Protein 5JIP (pdb70)

CATH classification: 3.20.20.80 (+1 more: 2.60.40.10)

Sequence (631 aa):
GFAQDKNPLSTFGPDLNEFSRDVNFLTLAKNSDFIYLRASGSGTGKLRIDNKFLEFAKECRRLGIPCGAYHFAKPSKDLDSAVIQADQFIDVLQQGFGDGDYGDLFPVLDVETPTDKSLTTTELVNWIDRFRDRFEEKTRRRLMLYTGLFFIGLYDDFKVPGKGYPLSDMPLWIAMYTRIPSNPRIPPNVGGWKRWTMWQFTDEGKLDGVGSPVDLNWGPNSIDSLMPPSAVTGLNAYISGNKIFVNWTANKEDDLNGYNVFVNDNYAGTLPRKATKIVIDKSRFYLPKGKPIKISIEAFDITGDFSKERTEYILDNQDKNPLSTFGPDLNEFSRDVNFLTLAKNSDFIYLRASGSGTGKLRIDNKFLEFAKECRRLGIPCGAYHFAKPSKDLDSAVIQADQFIDVLQQGFGDGDYGDLFPVLDVETPTDKSLTTTELVNWIDRFRDRFEEKTRRRLMLYTGLFFIGLYDDFKVPGKGYPLSDMPLWIAMYTRIPSNPRIPPNVGGWKRWTMWQFTDEGKLDGVGSPVDLNWGPNSIDSLMPPSAVTGLNAYISGNKIFVNWTANKEDDLNGYNVFVNDNYAGTLPRKATKIVIDKSRFYLPKGKPIKISIEAFDITGDFSKERTEYILDN

Structure (mmCIF, N/CA/C/O backbone):
data_5JIP
#
_entry.id   5JIP
#
_cell.length_a   50.599
_cell.length_b   85.852
_cell.length_c   87.205
_cell.angle_alpha   90.00
_cell.angle_beta   105.51
_cell.angle_gamma   90.00
#
_symmetry.space_group_name_H-M   'P 1 21 1'
#
loop_
_entity.id
_entity.type
_entity.pdbx_description
1 polymer 'Cortical-lytic enzyme'
2 non-polymer '2-(N-MORPHOLINO)-ETHANESULFONIC ACID'
3 non-polymer 'MAGNESIUM ION'
4 water water
#
loop_
_atom_site.group_PDB
_atom_site.id
_atom_site.type_symbol
_atom_site.label_atom_id
_atom_site.label_alt_id
_atom_site.label_comp_id
_atom_site.label_asym_id
_atom_site.label_entity_id
_atom_site.label_seq_id
_atom_site.pdbx_PDB_ins_code
_atom_site.Cartn_x
_atom_site.Cartn_y
_atom_site.Cartn_z
_atom_site.occupancy
_atom_site.B_iso_or_equiv
_atom_site.auth_seq_id
_atom_site.auth_comp_id
_atom_site.auth_asym_id
_atom_site.auth_atom_id
_atom_site.pdbx_PDB_model_num
ATOM 1 N N . GLY A 1 4 ? 29.049 47.067 16.432 1.00 28.64 4 GLY A N 1
ATOM 2 C CA . GLY A 1 4 ? 30.072 47.900 17.020 1.00 21.64 4 GLY A CA 1
ATOM 3 C C . GLY A 1 4 ? 31.281 48.050 16.132 1.00 18.02 4 GLY A C 1
ATOM 4 O O . GLY A 1 4 ? 31.534 47.236 15.244 1.00 12.58 4 GLY A O 1
ATOM 7 N N . PHE A 1 5 ? 32.035 49.121 16.341 1.00 17.82 5 PHE A N 1
ATOM 8 C CA . PHE A 1 5 ? 33.261 49.324 15.595 1.00 13.27 5 PHE A CA 1
ATOM 9 C C . PHE A 1 5 ? 34.388 49.638 16.590 1.00 17.88 5 PHE A C 1
ATOM 10 O O . PHE A 1 5 ? 34.178 49.739 17.805 1.00 20.92 5 PHE A O 1
ATOM 27 N N . ALA A 1 6 ? 35.610 49.651 16.072 1.00 18.56 6 ALA A N 1
ATOM 28 C CA . ALA A 1 6 ? 36.799 49.837 16.884 1.00 15.23 6 ALA A CA 1
ATOM 29 C C . ALA A 1 6 ? 37.708 50.798 16.155 1.00 11.18 6 ALA A C 1
ATOM 30 O O . ALA A 1 6 ? 37.483 51.134 14.992 1.00 13.22 6 ALA A O 1
ATOM 37 N N . GLN A 1 7 ? 38.771 51.203 16.836 1.00 11.46 7 GLN A N 1
ATOM 38 C CA . GLN A 1 7 ? 39.666 52.245 16.365 1.00 11.22 7 GLN A CA 1
ATOM 39 C C . GLN A 1 7 ? 41.099 51.764 16.540 1.00 13.89 7 GLN A C 1
ATOM 40 O O . GLN A 1 7 ? 41.589 51.645 17.665 1.00 8.71 7 GLN A O 1
ATOM 54 N N . ASP A 1 8 ? 41.763 51.500 15.429 1.00 11.43 8 ASP A N 1
ATOM 55 C CA . ASP A 1 8 ? 43.170 51.130 15.449 1.00 12.70 8 ASP A CA 1
ATOM 56 C C . ASP A 1 8 ? 44.040 52.386 15.483 1.00 10.34 8 ASP A C 1
ATOM 57 O O . ASP A 1 8 ? 43.571 53.507 15.233 1.00 9.12 8 ASP A O 1
ATOM 66 N N . LYS A 1 9 ? 45.329 52.195 15.804 1.00 8.40 9 LYS A N 1
ATOM 67 C CA . LYS A 1 9 ? 46.321 53.216 15.496 1.00 11.88 9 LYS A CA 1
ATOM 68 C C . LYS A 1 9 ? 46.590 53.197 13.995 1.00 12.82 9 LYS A C 1
ATOM 69 O O . LYS A 1 9 ? 46.055 52.367 13.267 1.00 12.75 9 LYS A O 1
ATOM 88 N N . ASN A 1 10 ? 47.393 54.149 13.524 1.00 12.84 10 ASN A N 1
ATOM 89 C CA . ASN A 1 10 ? 47.681 54.229 12.089 1.00 13.98 10 ASN A CA 1
ATOM 90 C C . ASN A 1 10 ? 49.100 54.756 11.875 1.00 14.17 10 ASN A C 1
ATOM 91 O O . ASN A 1 10 ? 49.795 55.065 12.849 1.00 12.68 10 ASN A O 1
ATOM 102 N N . PRO A 1 11 ? 49.575 54.869 10.633 1.00 11.69 11 PRO A N 1
ATOM 103 C CA . PRO A 1 11 ? 50.979 55.271 10.433 1.00 13.99 11 PRO A CA 1
ATOM 104 C C . PRO A 1 11 ? 51.321 56.630 10.989 1.00 15.95 11 PRO A C 1
ATOM 105 O O . PRO A 1 11 ? 52.495 56.893 11.286 1.00 19.62 11 PRO A O 1
ATOM 116 N N . LEU A 1 12 ? 50.352 57.521 11.108 1.00 11.70 12 LEU A N 1
ATOM 117 C CA . LEU A 1 12 ? 50.659 58.843 11.607 1.00 13.18 12 LEU A CA 1
ATOM 118 C C . LEU A 1 12 ? 50.601 58.918 13.122 1.00 10.73 12 LEU A C 1
ATOM 119 O O . LEU A 1 12 ? 50.919 59.974 13.675 1.00 8.88 12 LEU A O 1
ATOM 135 N N . SER A 1 13 ? 50.180 57.849 13.800 1.00 9.58 13 SER A N 1
ATOM 136 C CA . SER A 1 13 ? 49.969 57.942 15.237 1.00 6.82 13 SER A CA 1
ATOM 137 C C . SER A 1 13 ? 51.258 58.333 15.950 1.00 9.42 13 SER A C 1
ATOM 138 O O . SER A 1 13 ? 52.320 57.749 15.708 1.00 9.53 13 SER A O 1
ATOM 146 N N . THR A 1 14 ? 51.144 59.292 16.872 1.00 8.49 14 THR A N 1
ATOM 147 C CA . THR A 1 14 ? 52.262 59.619 17.743 1.00 9.96 14 THR A CA 1
ATOM 148 C C . THR A 1 14 ? 52.450 58.523 18.792 1.00 9.41 14 THR A C 1
ATOM 149 O O . THR A 1 14 ? 51.612 57.641 18.976 1.00 8.23 14 THR A O 1
ATOM 160 N N . PHE A 1 15 ? 53.567 58.611 19.501 1.00 8.43 15 PHE A N 1
ATOM 161 C CA . PHE A 1 15 ? 54.016 57.520 20.349 1.00 7.15 15 PHE A CA 1
ATOM 162 C C . PHE A 1 15 ? 54.838 58.062 21.505 1.00 8.27 15 PHE A C 1
ATOM 163 O O . PHE A 1 15 ? 55.662 58.959 21.323 1.00 9.00 15 PHE A O 1
ATOM 180 N N . GLY A 1 16 ? 54.652 57.480 22.682 1.00 7.40 16 GLY A N 1
ATOM 181 C CA . GLY A 1 16 ? 55.466 57.859 23.802 1.00 7.17 16 GLY A CA 1
ATOM 182 C C . GLY A 1 16 ? 55.143 57.071 25.046 1.00 7.60 16 GLY A C 1
ATOM 183 O O . GLY A 1 16 ? 54.062 56.459 25.173 1.00 4.60 16 GLY A O 1
ATOM 187 N N . PRO A 1 17 ? 56.062 57.108 26.009 1.00 5.86 17 PRO A N 1
ATOM 188 C CA . PRO A 1 17 ? 55.871 56.375 27.256 1.00 6.52 17 PRO A CA 1
ATOM 189 C C . PRO A 1 17 ? 55.143 57.203 28.301 1.00 7.15 17 PRO A C 1
ATOM 190 O O . PRO A 1 17 ? 55.057 58.429 28.216 1.00 6.39 17 PRO A O 1
ATOM 201 N N . ASP A 1 18 ? 54.636 56.509 29.318 1.00 5.56 18 ASP A N 1
ATOM 202 C CA . ASP A 1 18 ? 54.358 57.192 30.573 1.00 4.69 18 ASP A CA 1
ATOM 203 C C . ASP A 1 18 ? 55.229 56.584 31.663 1.00 6.60 18 ASP A C 1
ATOM 204 O O . ASP A 1 18 ? 55.561 55.388 31.633 1.00 6.86 18 ASP A O 1
ATOM 213 N N . LEU A 1 19 ? 55.629 57.450 32.596 1.00 7.41 19 LEU A N 1
ATOM 214 C CA . LEU A 1 19 ? 56.689 57.177 33.567 1.00 9.09 19 LEU A CA 1
ATOM 215 C C . LEU A 1 19 ? 56.277 57.682 34.944 1.00 8.70 19 LEU A C 1
ATOM 216 O O . LEU A 1 19 ? 55.409 58.549 35.078 1.00 6.00 19 LEU A O 1
ATOM 232 N N . ASN A 1 20 ? 56.914 57.140 35.979 1.00 7.98 20 ASN A N 1
ATOM 233 C CA . ASN A 1 20 ? 56.752 57.679 37.320 1.00 6.70 20 ASN A CA 1
ATOM 234 C C . ASN A 1 20 ? 58.027 57.391 38.107 1.00 7.67 20 ASN A C 1
ATOM 235 O O . ASN A 1 20 ? 59.040 56.981 37.541 1.00 7.06 20 ASN A O 1
ATOM 246 N N . GLU A 1 21 ? 57.984 57.638 39.417 1.00 8.20 21 GLU A N 1
ATOM 247 C CA . GLU A 1 21 ? 59.206 57.517 40.211 1.00 11.75 21 GLU A CA 1
ATOM 248 C C . GLU A 1 21 ? 59.782 56.105 40.232 1.00 11.68 21 GLU A C 1
ATOM 249 O O . GLU A 1 21 ? 60.947 55.928 40.629 1.00 9.36 21 GLU A O 1
ATOM 261 N N . PHE A 1 22 ? 59.017 55.105 39.811 1.00 10.02 22 PHE A N 1
ATOM 262 C CA . PHE A 1 22 ? 59.500 53.725 39.804 1.00 13.32 22 PHE A CA 1
ATOM 263 C C . PHE A 1 22 ? 60.084 53.330 38.463 1.00 10.63 22 PHE A C 1
ATOM 264 O O . PHE A 1 22 ? 60.590 52.216 38.315 1.00 11.54 22 PHE A O 1
ATOM 281 N N . SER A 1 23 ? 60.047 54.224 37.487 1.00 10.43 23 SER A N 1
ATOM 282 C CA . SER A 1 23 ? 60.690 53.957 36.217 1.00 9.69 23 SER A CA 1
ATOM 283 C C . SER A 1 23 ? 62.195 54.006 36.425 1.00 9.09 23 SER A C 1
ATOM 284 O O . SER A 1 23 ? 62.703 54.940 37.044 1.00 12.00 23 SER A O 1
ATOM 292 N N . ARG A 1 24 ? 62.901 52.997 35.958 1.00 8.07 24 ARG A N 1
ATOM 293 C CA . ARG A 1 24 ? 64.333 52.898 36.216 1.00 13.54 24 ARG A CA 1
ATOM 294 C C . ARG A 1 24 ? 65.169 53.358 35.030 1.00 14.88 24 ARG A C 1
ATOM 295 O O . ARG A 1 24 ? 64.880 53.013 33.885 1.00 9.13 24 ARG A O 1
ATOM 316 N N . ASP A 1 25 ? 66.256 54.083 35.316 1.00 14.53 25 ASP A N 1
ATOM 317 C CA . ASP A 1 25 ? 67.282 54.347 34.311 1.00 9.46 25 ASP A CA 1
ATOM 318 C C . ASP A 1 25 ? 66.700 55.119 33.124 1.00 10.96 25 ASP A C 1
ATOM 319 O O . ASP A 1 25 ? 66.787 54.691 31.981 1.00 12.78 25 ASP A O 1
ATOM 328 N N . VAL A 1 26 ? 66.090 56.265 33.418 1.00 11.23 26 VAL A N 1
ATOM 329 C CA . VAL A 1 26 ? 65.417 57.050 32.388 1.00 14.48 26 VAL A CA 1
ATOM 330 C C . VAL A 1 26 ? 66.398 58.068 31.798 1.00 10.83 26 VAL A C 1
ATOM 331 O O . VAL A 1 26 ? 66.834 58.996 32.486 1.00 11.79 26 VAL A O 1
ATOM 344 N N . ASN A 1 27 ? 66.726 57.913 30.518 1.00 10.31 27 ASN A N 1
ATOM 345 C CA . ASN A 1 27 ? 67.591 58.854 29.824 1.00 13.62 27 ASN A CA 1
ATOM 346 C C . ASN A 1 27 ? 66.740 59.696 28.879 1.00 8.72 27 ASN A C 1
ATOM 347 O O . ASN A 1 27 ? 66.380 59.256 27.786 1.00 10.73 27 ASN A O 1
ATOM 358 N N . PHE A 1 28 ? 66.459 60.924 29.293 1.00 9.58 28 PHE A N 1
ATOM 359 C CA . PHE A 1 28 ? 65.544 61.770 28.534 1.00 11.17 28 PHE A CA 1
ATOM 360 C C . PHE A 1 28 ? 66.166 62.236 27.241 1.00 10.41 28 PHE A C 1
ATOM 361 O O . PHE A 1 28 ? 65.450 62.484 26.269 1.00 9.95 28 PHE A O 1
ATOM 378 N N . LEU A 1 29 ? 67.491 62.335 27.185 1.00 10.48 29 LEU A N 1
ATOM 379 C CA . LEU A 1 29 ? 68.097 62.698 25.919 1.00 9.35 29 LEU A CA 1
ATOM 380 C C . LEU A 1 29 ? 67.828 61.619 24.875 1.00 13.92 29 LEU A C 1
ATOM 381 O O . LEU A 1 29 ? 67.621 61.914 23.694 1.00 13.90 29 LEU A O 1
ATOM 397 N N . THR A 1 30 ? 67.830 60.359 25.292 1.00 11.00 30 THR A N 1
ATOM 398 C CA . THR A 1 30 ? 67.507 59.284 24.367 1.00 9.22 30 THR A CA 1
ATOM 399 C C . THR A 1 30 ? 66.027 59.312 23.991 1.00 12.07 30 THR A C 1
ATOM 400 O O . THR A 1 30 ? 65.673 59.157 22.816 1.00 10.41 30 THR A O 1
ATOM 411 N N . LEU A 1 31 ? 65.153 59.524 24.972 1.00 11.02 31 LEU A N 1
ATOM 412 C CA . LEU A 1 31 ? 63.723 59.553 24.685 1.00 8.78 31 LEU A CA 1
ATOM 413 C C . LEU A 1 31 ? 63.347 60.714 23.765 1.00 11.27 31 LEU A C 1
ATOM 414 O O . LEU A 1 31 ? 62.370 60.623 23.022 1.00 12.54 31 LEU A O 1
ATOM 430 N N . ALA A 1 32 ? 64.088 61.817 23.823 1.00 9.64 32 ALA A N 1
ATOM 431 C CA . ALA A 1 32 ? 63.788 62.957 22.961 1.00 7.53 32 ALA A CA 1
ATOM 432 C C . ALA A 1 32 ? 63.855 62.574 21.498 1.00 13.75 32 ALA A C 1
ATOM 433 O O . ALA A 1 32 ? 63.208 63.212 20.654 1.00 16.51 32 ALA A O 1
ATOM 440 N N . LYS A 1 33 ? 64.636 61.545 21.173 1.00 12.91 33 LYS A N 1
ATOM 441 C CA . LYS A 1 33 ? 64.833 61.117 19.796 1.00 14.62 33 LYS A CA 1
ATOM 442 C C . LYS A 1 33 ? 63.795 60.113 19.335 1.00 14.62 33 LYS A C 1
ATOM 443 O O . LYS A 1 33 ? 63.581 59.979 18.119 1.00 16.13 33 LYS A O 1
ATOM 462 N N . ASN A 1 34 ? 63.140 59.413 20.258 1.00 9.43 34 ASN A N 1
ATOM 463 C CA . ASN A 1 34 ? 62.219 58.359 19.870 1.00 12.57 34 ASN A CA 1
ATOM 464 C C . ASN A 1 34 ? 60.794 58.537 20.376 1.00 10.17 34 ASN A C 1
ATOM 465 O O . ASN A 1 34 ? 59.931 57.742 19.995 1.00 11.35 34 ASN A O 1
ATOM 476 N N . SER A 1 35 ? 60.510 59.555 21.181 1.00 11.12 35 SER A N 1
ATOM 477 C CA . SER A 1 35 ? 59.188 59.756 21.755 1.00 8.76 35 SER A CA 1
ATOM 478 C C . SER A 1 35 ? 58.628 61.103 21.324 1.00 10.47 35 SER A C 1
ATOM 479 O O . SER A 1 35 ? 59.327 62.119 21.396 1.00 11.64 35 SER A O 1
ATOM 487 N N . ASP A 1 36 ? 57.364 61.112 20.889 1.00 7.16 36 ASP A N 1
ATOM 488 C CA . ASP A 1 36 ? 56.687 62.367 20.561 1.00 9.65 36 ASP A CA 1
ATOM 489 C C . ASP A 1 36 ? 56.219 63.106 21.799 1.00 10.56 36 ASP A C 1
ATOM 490 O O . ASP A 1 36 ? 56.025 64.328 21.758 1.00 8.45 36 ASP A O 1
ATOM 499 N N . PHE A 1 37 ? 56.025 62.389 22.896 1.00 7.55 37 PHE A N 1
ATOM 500 C CA . PHE A 1 37 ? 55.523 62.977 24.127 1.00 8.46 37 PHE A CA 1
ATOM 501 C C . PHE A 1 37 ? 55.935 62.051 25.253 1.00 4.19 37 PHE A C 1
ATOM 502 O O . PHE A 1 37 ? 56.246 60.877 25.025 1.00 5.97 37 PHE A O 1
ATOM 519 N N . ILE A 1 38 ? 55.940 62.591 26.472 1.00 6.30 38 ILE A N 1
ATOM 520 C CA . ILE A 1 38 ? 56.132 61.791 27.681 1.00 6.88 38 ILE A CA 1
ATOM 521 C C . ILE A 1 38 ? 55.106 62.221 28.722 1.00 4.92 38 ILE A C 1
ATOM 522 O O . ILE A 1 38 ? 55.002 63.410 29.059 1.00 5.75 38 ILE A O 1
ATOM 538 N N . TYR A 1 39 ? 54.399 61.244 29.294 1.00 5.80 39 TYR A N 1
ATOM 539 C CA . TYR A 1 39 ? 53.562 61.462 30.474 1.00 5.50 39 TYR A CA 1
ATOM 540 C C . TYR A 1 39 ? 54.277 61.025 31.750 1.00 5.24 39 TYR A C 1
ATOM 541 O O . TYR A 1 39 ? 54.982 60.017 31.761 1.00 6.78 39 TYR A O 1
ATOM 559 N N . LEU A 1 40 ? 54.110 61.826 32.811 1.00 7.02 40 LEU A N 1
ATOM 560 C CA . LEU A 1 40 ? 54.696 61.600 34.129 1.00 8.46 40 LEU A CA 1
ATOM 561 C C . LEU A 1 40 ? 53.595 61.551 35.179 1.00 8.86 40 LEU A C 1
ATOM 562 O O . LEU A 1 40 ? 52.603 62.274 35.088 1.00 6.74 40 LEU A O 1
ATOM 578 N N . ARG A 1 41 ? 53.778 60.723 36.196 1.00 8.58 41 ARG A N 1
ATOM 579 C CA . ARG A 1 41 ? 52.959 60.882 37.389 1.00 5.40 41 ARG A CA 1
ATOM 580 C C . ARG A 1 41 ? 53.365 62.152 38.115 1.00 7.02 41 ARG A C 1
ATOM 581 O O . ARG A 1 41 ? 54.537 62.346 38.464 1.00 6.80 41 ARG A O 1
ATOM 602 N N . ALA A 1 42 ? 52.390 63.004 38.362 1.00 6.38 42 ALA A N 1
ATOM 603 C CA . ALA A 1 42 ? 52.584 64.169 39.214 1.00 8.01 42 ALA A CA 1
ATOM 604 C C . ALA A 1 42 ? 52.323 63.824 40.661 1.00 8.48 42 ALA A C 1
ATOM 605 O O . ALA A 1 42 ? 53.109 64.197 41.537 1.00 6.86 42 ALA A O 1
ATOM 612 N N . SER A 1 43 ? 51.205 63.149 40.922 1.00 6.85 43 SER A N 1
ATOM 613 C CA . SER A 1 43 ? 50.706 62.975 42.281 1.00 9.98 43 SER A CA 1
ATOM 614 C C . SER A 1 43 ? 49.790 61.770 42.300 1.00 9.19 43 SER A C 1
ATOM 615 O O . SER A 1 43 ? 49.437 61.205 41.262 1.00 10.03 43 SER A O 1
ATOM 623 N N . GLY A 1 44 ? 49.390 61.397 43.502 1.00 8.36 44 GLY A N 1
ATOM 624 C CA . GLY A 1 44 ? 48.506 60.266 43.663 1.00 9.21 44 GLY A CA 1
ATOM 625 C C . GLY A 1 44 ? 48.036 60.153 45.090 1.00 10.22 44 GLY A C 1
ATOM 626 O O . GLY A 1 44 ? 48.712 60.589 46.021 1.00 11.05 44 GLY A O 1
ATOM 630 N N . SER A 1 45 ? 46.840 59.600 45.244 1.00 10.35 45 SER A N 1
ATOM 631 C CA . SER A 1 45 ? 46.208 59.388 46.533 1.00 11.83 45 SER A CA 1
ATOM 632 C C . SER A 1 45 ? 45.980 57.901 46.793 1.00 9.01 45 SER A C 1
ATOM 633 O O . SER A 1 45 ? 45.223 57.544 47.710 1.00 12.35 45 SER A O 1
ATOM 641 N N . GLY A 1 46 ? 46.624 57.041 46.004 1.00 9.57 46 GLY A N 1
ATOM 642 C CA . GLY A 1 46 ? 46.422 55.606 46.094 1.00 13.75 46 GLY A CA 1
ATOM 643 C C . GLY A 1 46 ? 46.817 55.006 47.429 1.00 15.59 46 GLY A C 1
ATOM 644 O O . GLY A 1 46 ? 46.300 53.949 47.811 1.00 13.39 46 GLY A O 1
ATOM 648 N N . THR A 1 47 ? 47.733 55.647 48.149 1.00 16.14 47 THR A N 1
ATOM 649 C CA . THR A 1 47 ? 48.132 55.146 49.462 1.00 17.29 47 THR A CA 1
ATOM 650 C C . THR A 1 47 ? 47.217 55.614 50.588 1.00 24.18 47 THR A C 1
ATOM 651 O O . THR A 1 47 ? 47.462 55.243 51.744 1.00 21.99 47 THR A O 1
ATOM 662 N N . GLY A 1 48 ? 46.180 56.417 50.292 1.00 15.32 48 GLY A N 1
ATOM 663 C CA . GLY A 1 48 ? 45.270 56.941 51.292 1.00 19.46 48 GLY A CA 1
ATOM 664 C C . GLY A 1 48 ? 45.456 58.408 51.610 1.00 22.57 48 GLY A C 1
ATOM 665 O O . GLY A 1 48 ? 44.583 59.000 52.251 1.00 31.22 48 GLY A O 1
ATOM 669 N N . LYS A 1 49 ? 46.561 59.008 51.179 1.00 22.23 49 LYS A N 1
ATOM 670 C CA . LYS A 1 49 ? 46.778 60.442 51.292 1.00 16.19 49 LYS A CA 1
ATOM 671 C C . LYS A 1 49 ? 47.501 60.913 50.034 1.00 15.25 49 LYS A C 1
ATOM 672 O O . LYS A 1 49 ? 48.138 60.121 49.336 1.00 15.36 49 LYS A O 1
ATOM 691 N N . LEU A 1 50 ? 47.409 62.216 49.775 1.00 16.66 50 LEU A N 1
ATOM 692 C CA . LEU A 1 50 ? 48.075 62.830 48.631 1.00 16.00 50 LEU A CA 1
ATOM 693 C C . LEU A 1 50 ? 49.594 62.762 48.788 1.00 16.11 50 LEU A C 1
ATOM 694 O O . LEU A 1 50 ? 50.149 63.240 49.784 1.00 16.52 50 LEU A O 1
ATOM 710 N N . ARG A 1 51 ? 50.267 62.176 47.807 1.00 12.24 51 ARG A N 1
ATOM 711 C CA . ARG A 1 51 ? 51.725 62.183 47.745 1.00 10.07 51 ARG A CA 1
ATOM 712 C C . ARG A 1 51 ? 52.180 62.718 46.396 1.00 13.91 51 ARG A C 1
ATOM 713 O O . ARG A 1 51 ? 51.762 62.209 45.353 1.00 11.52 51 ARG A O 1
ATOM 734 N N . ILE A 1 52 ? 53.110 63.669 46.416 1.00 10.89 52 ILE A N 1
ATOM 735 C CA . ILE A 1 52 ? 53.763 64.075 45.184 1.00 12.14 52 ILE A CA 1
ATOM 736 C C . ILE A 1 52 ? 54.676 62.951 44.743 1.00 11.42 52 ILE A C 1
ATOM 737 O O . ILE A 1 52 ? 55.346 62.310 45.566 1.00 11.10 52 ILE A O 1
ATOM 753 N N . ASP A 1 53 ? 54.669 62.657 43.451 1.00 7.97 53 ASP A N 1
ATOM 754 C CA . ASP A 1 53 ? 55.581 61.660 42.925 1.00 8.04 53 ASP A CA 1
ATOM 755 C C . ASP A 1 53 ? 57.016 62.145 43.136 1.00 9.26 53 ASP A C 1
ATOM 756 O O . ASP A 1 53 ? 57.327 63.319 42.922 1.00 8.51 53 ASP A O 1
ATOM 765 N N . ASN A 1 54 ? 57.888 61.249 43.602 1.00 8.58 54 ASN A N 1
ATOM 766 C CA . ASN A 1 54 ? 59.214 61.671 44.056 1.00 12.43 54 ASN A CA 1
ATOM 767 C C . ASN A 1 54 ? 60.193 61.993 42.932 1.00 15.14 54 ASN A C 1
ATOM 768 O O . ASN A 1 54 ? 61.286 62.504 43.225 1.00 10.17 54 ASN A O 1
ATOM 779 N N . LYS A 1 55 ? 59.850 61.696 41.669 1.00 10.19 55 LYS A N 1
ATOM 780 C CA . LYS A 1 55 ? 60.651 62.109 40.529 1.00 8.04 55 LYS A CA 1
ATOM 781 C C . LYS A 1 55 ? 59.959 63.155 39.660 1.00 7.29 55 LYS A C 1
ATOM 782 O O . LYS A 1 55 ? 60.594 63.690 38.744 1.00 10.93 55 LYS A O 1
ATOM 801 N N . PHE A 1 56 ? 58.701 63.504 39.952 1.00 7.00 56 PHE A N 1
ATOM 802 C CA . PHE A 1 56 ? 57.970 64.410 39.073 1.00 5.16 56 PHE A CA 1
ATOM 803 C C . PHE A 1 56 ? 58.722 65.720 38.836 1.00 7.46 56 PHE A C 1
ATOM 804 O O . PHE A 1 56 ? 58.930 66.130 37.690 1.00 7.74 56 PHE A O 1
ATOM 821 N N . LEU A 1 57 ? 59.109 66.416 39.899 1.00 8.81 57 LEU A N 1
ATOM 822 C CA . LEU A 1 57 ? 59.730 67.716 39.683 1.00 8.15 57 LEU A CA 1
ATOM 823 C C . LEU A 1 57 ? 60.977 67.580 38.816 1.00 7.70 57 LEU A C 1
ATOM 824 O O . LEU A 1 57 ? 61.162 68.324 37.846 1.00 7.87 57 LEU A O 1
ATOM 840 N N . GLU A 1 58 ? 61.789 66.578 39.093 1.00 9.54 58 GLU A N 1
ATOM 841 C CA . GLU A 1 58 ? 63.019 66.399 38.336 1.00 8.84 58 GLU A CA 1
ATOM 842 C C . GLU A 1 58 ? 62.735 66.016 36.896 1.00 10.30 58 GLU A C 1
ATOM 843 O O . GLU A 1 58 ? 63.355 66.549 35.964 1.00 6.88 58 GLU A O 1
ATOM 855 N N . PHE A 1 59 ? 61.795 65.084 36.705 1.00 11.15 59 PHE A N 1
ATOM 856 C CA . PHE A 1 59 ? 61.473 64.606 35.372 1.00 7.85 59 PHE A CA 1
ATOM 857 C C . PHE A 1 59 ? 60.856 65.720 34.531 1.00 6.05 59 PHE A C 1
ATOM 858 O O . PHE A 1 59 ? 61.155 65.841 33.339 1.00 6.75 59 PHE A O 1
ATOM 875 N N . ALA A 1 60 ? 59.932 66.486 35.115 1.00 11.62 60 ALA A N 1
ATOM 876 C CA . ALA A 1 60 ? 59.252 67.530 34.355 1.00 8.97 60 ALA A CA 1
ATOM 877 C C . ALA A 1 60 ? 60.216 68.642 33.977 1.00 9.66 60 ALA A C 1
ATOM 878 O O . ALA A 1 60 ? 60.136 69.201 32.877 1.00 9.72 60 ALA A O 1
ATOM 885 N N . LYS A 1 61 ? 61.128 68.985 34.885 1.00 7.14 61 LYS A N 1
ATOM 886 C CA . LYS A 1 61 ? 62.100 70.031 34.579 1.00 9.60 61 LYS A CA 1
ATOM 887 C C . LYS A 1 61 ? 62.989 69.632 33.409 1.00 9.70 61 LYS A C 1
ATOM 888 O O . LYS A 1 61 ? 63.260 70.451 32.514 1.00 12.74 61 LYS A O 1
ATOM 907 N N . GLU A 1 62 ? 63.424 68.369 33.372 1.00 9.30 62 GLU A N 1
ATOM 908 C CA . GLU A 1 62 ? 64.312 67.916 32.301 1.00 8.57 62 GLU A CA 1
ATOM 909 C C . GLU A 1 62 ? 63.568 67.762 30.976 1.00 9.10 62 GLU A C 1
ATOM 910 O O . GLU A 1 62 ? 64.110 68.085 29.913 1.00 8.91 62 GLU A O 1
ATOM 922 N N . CYS A 1 63 ? 62.321 67.286 31.000 1.00 6.86 63 CYS A N 1
ATOM 923 C CA . CYS A 1 63 ? 61.563 67.246 29.754 1.00 6.27 63 CYS A CA 1
ATOM 924 C C . CYS A 1 63 ? 61.410 68.646 29.171 1.00 4.69 63 CYS A C 1
ATOM 925 O O . CYS A 1 63 ? 61.554 68.850 27.956 1.00 6.05 63 CYS A O 1
ATOM 933 N N . ARG A 1 64 ? 61.103 69.622 30.016 1.00 7.18 64 ARG A N 1
ATOM 934 C CA . ARG A 1 64 ? 60.962 70.988 29.535 1.00 7.55 64 ARG A CA 1
ATOM 935 C C . ARG A 1 64 ? 62.291 71.506 29.015 1.00 10.24 64 ARG A C 1
ATOM 936 O O . ARG A 1 64 ? 62.342 72.195 27.981 1.00 9.51 64 ARG A O 1
ATOM 957 N N . ARG A 1 65 ? 63.375 71.189 29.723 1.00 8.85 65 ARG A N 1
ATOM 958 C CA . ARG A 1 65 ? 64.689 71.657 29.298 1.00 9.48 65 ARG A CA 1
ATOM 959 C C . ARG A 1 65 ? 65.020 71.106 27.912 1.00 11.11 65 ARG A C 1
ATOM 960 O O . ARG A 1 65 ? 65.649 71.789 27.093 1.00 10.77 65 ARG A O 1
ATOM 981 N N . LEU A 1 66 ? 64.603 69.875 27.635 1.00 10.08 66 LEU A N 1
ATOM 982 C CA . LEU A 1 66 ? 64.899 69.229 26.363 1.00 8.52 66 LEU A CA 1
ATOM 983 C C . LEU A 1 66 ? 63.842 69.480 25.295 1.00 8.76 66 LEU A C 1
ATOM 984 O O . LEU A 1 66 ? 64.006 69.015 24.158 1.00 9.19 66 LEU A O 1
ATOM 1000 N N . GLY A 1 67 ? 62.779 70.204 25.616 1.00 9.34 67 GLY A N 1
ATOM 1001 C CA . GLY A 1 67 ? 61.760 70.463 24.636 1.00 10.77 67 GLY A CA 1
ATOM 1002 C C . GLY A 1 67 ? 60.876 69.272 24.333 1.00 12.16 67 GLY A C 1
ATOM 1003 O O . GLY A 1 67 ? 60.244 69.248 23.280 1.00 11.60 67 GLY A O 1
ATOM 1007 N N . ILE A 1 68 ? 60.829 68.277 25.222 1.00 7.32 68 ILE A N 1
ATOM 1008 C CA . ILE A 1 68 ? 59.991 67.098 25.002 1.00 8.53 68 ILE A CA 1
ATOM 1009 C C . ILE A 1 68 ? 58.586 67.412 25.496 1.00 5.27 68 ILE A C 1
ATOM 1010 O O . ILE A 1 68 ? 58.407 67.711 26.687 1.00 7.94 68 ILE A O 1
ATOM 1026 N N . PRO A 1 69 ? 57.567 67.350 24.643 1.00 8.72 69 PRO A N 1
ATOM 1027 C CA . PRO A 1 69 ? 56.201 67.629 25.122 1.00 4.17 69 PRO A CA 1
ATOM 1028 C C . PRO A 1 69 ? 55.862 66.730 26.292 1.00 6.19 69 PRO A C 1
ATOM 1029 O O . PRO A 1 69 ? 55.977 65.504 26.206 1.00 6.31 69 PRO A O 1
ATOM 1040 N N . CYS A 1 70 ? 55.452 67.360 27.385 1.00 4.66 70 CYS A N 1
ATOM 1041 C CA . CYS A 1 70 ? 55.389 66.724 28.686 1.00 7.26 70 CYS A CA 1
ATOM 1042 C C . CYS A 1 70 ? 54.045 66.991 29.349 1.00 7.36 70 CYS A C 1
ATOM 1043 O O . CYS A 1 70 ? 53.557 68.123 29.356 1.00 6.93 70 CYS A O 1
ATOM 1051 N N . GLY A 1 71 ? 53.440 65.947 29.907 1.00 6.60 71 GLY A N 1
ATOM 1052 C CA . GLY A 1 71 ? 52.217 66.103 30.664 1.00 4.94 71 GLY A CA 1
ATOM 1053 C C . GLY A 1 71 ? 52.283 65.240 31.909 1.00 8.10 71 GLY A C 1
ATOM 1054 O O . GLY A 1 71 ? 53.217 64.455 32.074 1.00 5.96 71 GLY A O 1
ATOM 1058 N N . ALA A 1 72 ? 51.273 65.375 32.774 1.00 5.50 72 ALA A N 1
ATOM 1059 C CA . ALA A 1 72 ? 51.316 64.589 34.005 1.00 4.93 72 ALA A CA 1
ATOM 1060 C C . ALA A 1 72 ? 49.929 64.157 34.445 1.00 5.85 72 ALA A C 1
ATOM 1061 O O . ALA A 1 72 ? 48.911 64.778 34.107 1.00 6.60 72 ALA A O 1
ATOM 1068 N N . TYR A 1 73 ? 49.913 63.115 35.278 1.00 5.39 73 TYR A N 1
ATOM 1069 C CA . TYR A 1 73 ? 48.674 62.548 35.758 1.00 5.06 73 TYR A CA 1
ATOM 1070 C C . TYR A 1 73 ? 48.642 62.496 37.280 1.00 5.05 73 TYR A C 1
ATOM 1071 O O . TYR A 1 73 ? 49.680 62.544 37.964 1.00 5.79 73 TYR A O 1
ATOM 1089 N N . HIS A 1 74 ? 47.414 62.441 37.782 1.00 4.71 74 HIS A N 1
ATOM 1090 C CA . HIS A 1 74 ? 47.097 62.199 39.184 1.00 5.57 74 HIS A CA 1
ATOM 1091 C C . HIS A 1 74 ? 46.422 60.839 39.338 1.00 7.70 74 HIS A C 1
ATOM 1092 O O . HIS A 1 74 ? 45.417 60.562 38.670 1.00 8.22 74 HIS A O 1
ATOM 1106 N N . PHE A 1 75 ? 46.921 60.015 40.262 1.00 9.25 75 PHE A N 1
ATOM 1107 C CA . PHE A 1 75 ? 46.280 58.735 40.547 1.00 7.10 75 PHE A CA 1
ATOM 1108 C C . PHE A 1 75 ? 45.137 58.977 41.521 1.00 9.85 75 PHE A C 1
ATOM 1109 O O . PHE A 1 75 ? 45.350 59.361 42.680 1.00 7.37 75 PHE A O 1
ATOM 1126 N N . ALA A 1 76 ? 43.921 58.734 41.051 1.00 7.91 76 ALA A N 1
ATOM 1127 C CA . ALA A 1 76 ? 42.725 59.082 41.803 1.00 8.64 76 ALA A CA 1
ATOM 1128 C C . ALA A 1 76 ? 42.455 58.091 42.935 1.00 7.85 76 ALA A C 1
ATOM 1129 O O . ALA A 1 76 ? 42.744 56.895 42.828 1.00 9.45 76 ALA A O 1
ATOM 1136 N N . LYS A 1 77 ? 41.880 58.597 44.024 1.00 11.53 77 LYS A N 1
ATOM 1137 C CA . LYS A 1 77 ? 41.203 57.745 45.001 1.00 8.34 77 LYS A CA 1
ATOM 1138 C C . LYS A 1 77 ? 39.751 58.193 45.138 1.00 7.46 77 LYS A C 1
ATOM 1139 O O . LYS A 1 77 ? 39.425 59.067 45.957 1.00 9.04 77 LYS A O 1
ATOM 1158 N N . PRO A 1 78 ? 38.852 57.626 44.352 1.00 9.54 78 PRO A N 1
ATOM 1159 C CA . PRO A 1 78 ? 37.446 58.051 44.408 1.00 11.91 78 PRO A CA 1
ATOM 1160 C C . PRO A 1 78 ? 36.778 57.551 45.677 1.00 13.59 78 PRO A C 1
ATOM 1161 O O . PRO A 1 78 ? 37.246 56.612 46.322 1.00 10.96 78 PRO A O 1
ATOM 1172 N N . SER A 1 79 ? 35.681 58.214 46.043 1.00 15.14 79 SER A N 1
ATOM 1173 C CA . SER A 1 79 ? 34.899 57.826 47.208 1.00 18.20 79 SER A CA 1
ATOM 1174 C C . SER A 1 79 ? 33.471 58.316 47.014 1.00 16.69 79 SER A C 1
ATOM 1175 O O . SER A 1 79 ? 33.149 58.986 46.022 1.00 12.51 79 SER A O 1
ATOM 1183 N N . LYS A 1 80 ? 32.608 57.963 47.977 1.00 17.94 80 LYS A N 1
ATOM 1184 C CA . LYS A 1 80 ? 31.232 58.453 47.977 1.00 20.15 80 LYS A CA 1
ATOM 1185 C C . LYS A 1 80 ? 31.151 59.921 48.369 1.00 19.64 80 LYS A C 1
ATOM 1186 O O . LYS A 1 80 ? 30.117 60.560 48.140 1.00 21.50 80 LYS A O 1
ATOM 1205 N N . ASP A 1 81 ? 32.200 60.471 48.967 1.00 20.50 81 ASP A N 1
ATOM 1206 C CA . ASP A 1 81 ? 32.198 61.871 49.373 1.00 23.21 81 ASP A CA 1
ATOM 1207 C C . ASP A 1 81 ? 32.772 62.714 48.238 1.00 19.35 81 ASP A C 1
ATOM 1208 O O . ASP A 1 81 ? 33.953 62.599 47.901 1.00 18.97 81 ASP A O 1
ATOM 1217 N N . LEU A 1 82 ? 31.935 63.573 47.654 1.00 18.76 82 LEU A N 1
ATOM 1218 C CA . LEU A 1 82 ? 32.379 64.338 46.495 1.00 19.84 82 LEU A CA 1
ATOM 1219 C C . LEU A 1 82 ? 33.344 65.461 46.870 1.00 15.25 82 LEU A C 1
ATOM 1220 O O . LEU A 1 82 ? 34.080 65.936 46.001 1.00 17.23 82 LEU A O 1
ATOM 1236 N N . ASP A 1 83 ? 33.393 65.871 48.144 1.00 16.00 83 ASP A N 1
ATOM 1237 C CA . ASP A 1 83 ? 34.385 66.857 48.558 1.00 16.92 83 ASP A CA 1
ATOM 1238 C C . ASP A 1 83 ? 35.795 66.369 48.281 1.00 14.40 83 ASP A C 1
ATOM 1239 O O . ASP A 1 83 ? 36.694 67.188 48.092 1.00 15.24 83 ASP A O 1
ATOM 1248 N N . SER A 1 84 ? 36.024 65.052 48.313 1.00 15.22 84 SER A N 1
ATOM 1249 C CA . SER A 1 84 ? 37.375 64.548 48.065 1.00 16.02 84 SER A CA 1
ATOM 1250 C C . SER A 1 84 ? 37.780 64.709 46.605 1.00 9.79 84 SER A C 1
ATOM 1251 O O . SER A 1 84 ? 38.986 64.751 46.304 1.00 10.26 84 SER A O 1
ATOM 1259 N N . ALA A 1 85 ? 36.807 64.829 45.697 1.00 12.80 85 ALA A N 1
ATOM 1260 C CA . ALA A 1 85 ? 37.151 65.107 44.304 1.00 10.26 85 ALA A CA 1
ATOM 1261 C C . ALA A 1 85 ? 37.656 66.532 44.148 1.00 15.46 85 ALA A C 1
ATOM 1262 O O . ALA A 1 85 ? 38.614 66.782 43.398 1.00 10.94 85 ALA A O 1
ATOM 1269 N N . VAL A 1 86 ? 37.036 67.474 44.864 1.00 13.67 86 VAL A N 1
ATOM 1270 C CA . VAL A 1 86 ? 37.506 68.855 44.852 1.00 14.53 86 VAL A CA 1
ATOM 1271 C C . VAL A 1 86 ? 38.880 68.947 45.496 1.00 15.90 86 VAL A C 1
ATOM 1272 O O . VAL A 1 86 ? 39.771 69.634 44.993 1.00 13.88 86 VAL A O 1
ATOM 1285 N N . ILE A 1 87 ? 39.073 68.271 46.631 1.00 13.50 87 ILE A N 1
ATOM 1286 C CA . ILE A 1 87 ? 40.372 68.312 47.303 1.00 12.02 87 ILE A CA 1
ATOM 1287 C C . ILE A 1 87 ? 41.466 67.766 46.402 1.00 11.09 87 ILE A C 1
ATOM 1288 O O . ILE A 1 87 ? 42.552 68.352 46.293 1.00 11.16 87 ILE A O 1
ATOM 1304 N N . GLN A 1 88 ? 41.228 66.604 45.794 1.00 12.61 88 GLN A N 1
ATOM 1305 C CA . GLN A 1 88 ? 42.262 66.016 44.959 1.00 11.91 88 GLN A CA 1
ATOM 1306 C C . GLN A 1 88 ? 42.514 66.863 43.725 1.00 8.45 88 GLN A C 1
ATOM 1307 O O . GLN A 1 88 ? 43.670 67.037 43.325 1.00 8.03 88 GLN A O 1
ATOM 1321 N N . ALA A 1 89 ? 41.460 67.426 43.126 1.00 10.52 89 ALA A N 1
ATOM 1322 C CA . ALA A 1 89 ? 41.689 68.318 41.990 1.00 10.77 89 ALA A CA 1
ATOM 1323 C C . ALA A 1 89 ? 42.530 69.523 42.401 1.00 12.19 89 ALA A C 1
ATOM 1324 O O . ALA A 1 89 ? 43.467 69.915 41.689 1.00 10.03 89 ALA A O 1
ATOM 1331 N N . ASP A 1 90 ? 42.228 70.122 43.554 1.00 12.16 90 ASP A N 1
ATOM 1332 C CA . ASP A 1 90 ? 43.022 71.262 43.993 1.00 11.59 90 ASP A CA 1
ATOM 1333 C C . ASP A 1 90 ? 44.463 70.857 44.268 1.00 7.31 90 ASP A C 1
ATOM 1334 O O . ASP A 1 90 ? 45.385 71.629 44.001 1.00 9.71 90 ASP A O 1
ATOM 1343 N N . GLN A 1 91 ? 44.674 69.659 44.828 1.00 9.27 91 GLN A N 1
ATOM 1344 C CA . GLN A 1 91 ? 46.036 69.204 45.119 1.00 10.06 91 GLN A CA 1
ATOM 1345 C C . GLN A 1 91 ? 46.822 68.979 43.837 1.00 7.48 91 GLN A C 1
ATOM 1346 O O . GLN A 1 91 ? 48.001 69.343 43.744 1.00 8.89 91 GLN A O 1
ATOM 1360 N N . PHE A 1 92 ? 46.180 68.360 42.847 1.00 10.09 92 PHE A N 1
ATOM 1361 C CA . PHE A 1 92 ? 46.799 68.128 41.548 1.00 8.91 92 PHE A CA 1
ATOM 1362 C C . PHE A 1 92 ? 47.194 69.447 40.883 1.00 10.13 92 PHE A C 1
ATOM 1363 O O . PHE A 1 92 ? 48.312 69.585 40.368 1.00 10.03 92 PHE A O 1
ATOM 1380 N N . ILE A 1 93 ? 46.298 70.427 40.914 1.00 7.22 93 ILE A N 1
ATOM 1381 C CA . ILE A 1 93 ? 46.561 71.755 40.359 1.00 9.03 93 ILE A CA 1
ATOM 1382 C C . ILE A 1 93 ? 47.806 72.356 40.992 1.00 9.74 93 ILE A C 1
ATOM 1383 O O . ILE A 1 93 ? 48.634 72.970 40.318 1.00 9.77 93 ILE A O 1
ATOM 1399 N N . ASP A 1 94 ? 47.923 72.227 42.308 1.00 13.48 94 ASP A N 1
ATOM 1400 C CA . ASP A 1 94 ? 49.084 72.727 43.037 1.00 13.97 94 ASP A CA 1
ATOM 1401 C C . ASP A 1 94 ? 50.351 72.004 42.598 1.00 11.58 94 ASP A C 1
ATOM 1402 O O . ASP A 1 94 ? 51.345 72.645 42.236 1.00 12.28 94 ASP A O 1
ATOM 1411 N N . VAL A 1 95 ? 50.320 70.664 42.562 1.00 9.74 95 VAL A N 1
ATOM 1412 C CA . VAL A 1 95 ? 51.528 69.911 42.199 1.00 8.05 95 VAL A CA 1
ATOM 1413 C C . VAL A 1 95 ? 51.952 70.219 40.769 1.00 10.38 95 VAL A C 1
ATOM 1414 O O . VAL A 1 95 ? 53.140 70.411 40.492 1.00 10.10 95 VAL A O 1
ATOM 1427 N N . LEU A 1 96 ? 50.996 70.252 39.838 1.00 9.85 96 LEU A N 1
ATOM 1428 C CA . LEU A 1 96 ? 51.332 70.547 38.444 1.00 10.16 96 LEU A CA 1
ATOM 1429 C C . LEU A 1 96 ? 52.147 71.822 38.335 1.00 10.31 96 LEU A C 1
ATOM 1430 O O . LEU A 1 96 ? 53.148 71.865 37.604 1.00 9.67 96 LEU A O 1
ATOM 1446 N N . GLN A 1 97 ? 51.718 72.882 39.036 1.00 10.24 97 GLN A N 1
ATOM 1447 C CA . GLN A 1 97 ? 52.439 74.146 38.971 1.00 10.05 97 GLN A CA 1
ATOM 1448 C C . GLN A 1 97 ? 53.819 74.029 39.596 1.00 13.02 97 GLN A C 1
ATOM 1449 O O . GLN A 1 97 ? 54.762 74.696 39.147 1.00 11.94 97 GLN A O 1
ATOM 1463 N N . GLN A 1 98 ? 53.964 73.207 40.636 1.00 11.37 98 GLN A N 1
ATOM 1464 C CA . GLN A 1 98 ? 55.296 72.994 41.187 1.00 12.91 98 GLN A CA 1
ATOM 1465 C C . GLN A 1 98 ? 56.225 72.410 40.132 1.00 15.50 98 GLN A C 1
ATOM 1466 O O . GLN A 1 98 ? 57.415 72.741 40.080 1.00 12.09 98 GLN A O 1
ATOM 1480 N N . GLY A 1 99 ? 55.701 71.534 39.281 1.00 10.62 99 GLY A N 1
ATOM 1481 C CA . GLY A 1 99 ? 56.499 70.884 38.282 1.00 9.98 99 GLY A CA 1
ATOM 1482 C C . GLY A 1 99 ? 56.706 71.715 37.039 1.00 12.49 99 GLY A C 1
ATOM 1483 O O . GLY A 1 99 ? 57.792 71.714 36.470 1.00 12.67 99 GLY A O 1
ATOM 1487 N N . PHE A 1 100 ? 55.677 72.424 36.603 1.00 8.44 100 PHE A N 1
ATOM 1488 C CA . PHE A 1 100 ? 55.735 73.099 35.319 1.00 8.52 100 PHE A CA 1
ATOM 1489 C C . PHE A 1 100 ? 55.821 74.616 35.410 1.00 12.76 100 PHE A C 1
ATOM 1490 O O . PHE A 1 100 ? 56.059 75.259 34.381 1.00 12.73 100 PHE A O 1
ATOM 1507 N N . GLY A 1 101 ? 55.607 75.207 36.586 1.00 12.92 101 GLY A N 1
ATOM 1508 C CA . GLY A 1 101 ? 55.646 76.649 36.729 1.00 14.03 101 GLY A CA 1
ATOM 1509 C C . GLY A 1 101 ? 54.326 77.226 37.177 1.00 14.05 101 GLY A C 1
ATOM 1510 O O . GLY A 1 101 ? 53.269 76.619 36.974 1.00 13.70 101 GLY A O 1
ATOM 1514 N N . ASP A 1 102 ? 54.367 78.404 37.794 1.00 17.20 102 ASP A N 1
ATOM 1515 C CA . ASP A 1 102 ? 53.136 79.041 38.237 1.00 16.26 102 ASP A CA 1
ATOM 1516 C C . ASP A 1 102 ? 52.210 79.219 37.047 1.00 10.57 102 ASP A C 1
ATOM 1517 O O . ASP A 1 102 ? 52.641 79.631 35.969 1.00 15.51 102 ASP A O 1
ATOM 1526 N N . GLY A 1 103 ? 50.943 78.872 37.233 1.00 13.66 103 GLY A N 1
ATOM 1527 C CA . GLY A 1 103 ? 49.975 79.027 36.176 1.00 11.94 103 GLY A CA 1
ATOM 1528 C C . GLY A 1 103 ? 50.199 78.147 34.964 1.00 15.82 103 GLY A C 1
ATOM 1529 O O . GLY A 1 103 ? 49.613 78.403 33.909 1.00 12.91 103 GLY A O 1
ATOM 1533 N N . ASP A 1 104 ? 51.002 77.093 35.090 1.00 11.57 104 ASP A N 1
ATOM 1534 C CA . ASP A 1 104 ? 51.368 76.224 33.970 1.00 7.76 104 ASP A CA 1
ATOM 1535 C C . ASP A 1 104 ? 51.031 74.796 34.362 1.00 9.97 104 ASP A C 1
ATOM 1536 O O . ASP A 1 104 ? 51.483 74.327 35.406 1.00 9.51 104 ASP A O 1
ATOM 1545 N N . TYR A 1 105 ? 50.243 74.105 33.535 1.00 8.41 105 TYR A N 1
ATOM 1546 C CA . TYR A 1 105 ? 49.749 72.787 33.904 1.00 8.84 105 TYR A CA 1
ATOM 1547 C C . TYR A 1 105 ? 50.261 71.695 32.961 1.00 7.88 105 TYR A C 1
ATOM 1548 O O . TYR A 1 105 ? 49.715 70.586 32.953 1.00 7.74 105 TYR A O 1
ATOM 1566 N N . GLY A 1 106 ? 51.322 71.969 32.207 1.00 7.82 106 GLY A N 1
ATOM 1567 C CA . GLY A 1 106 ? 51.959 70.993 31.343 1.00 7.13 106 GLY A CA 1
ATOM 1568 C C . GLY A 1 106 ? 51.706 71.288 29.874 1.00 10.42 106 GLY A C 1
ATOM 1569 O O . GLY A 1 106 ? 50.842 72.081 29.504 1.00 8.44 106 GLY A O 1
ATOM 1573 N N . ASP A 1 107 ? 52.487 70.612 29.022 1.00 7.61 107 ASP A N 1
ATOM 1574 C CA . ASP A 1 107 ? 52.280 70.726 27.584 1.00 8.44 107 ASP A CA 1
ATOM 1575 C C . ASP A 1 107 ? 51.089 69.894 27.122 1.00 9.81 107 ASP A C 1
ATOM 1576 O O . ASP A 1 107 ? 50.292 70.343 26.290 1.00 10.73 107 ASP A O 1
ATOM 1585 N N . LEU A 1 108 ? 50.979 68.668 27.618 1.00 6.78 108 LEU A N 1
ATOM 1586 C CA . LEU A 1 108 ? 49.894 67.783 27.235 1.00 5.86 108 LEU A CA 1
ATOM 1587 C C . LEU A 1 108 ? 48.736 67.942 28.209 1.00 5.83 108 LEU A C 1
ATOM 1588 O O . LEU A 1 108 ? 48.890 68.530 29.289 1.00 5.24 108 LEU A O 1
ATOM 1604 N N . PHE A 1 109 ? 47.561 67.405 27.814 1.00 5.44 109 PHE A N 1
ATOM 1605 C CA . PHE A 1 109 ? 46.396 67.357 28.697 1.00 5.90 109 PHE A CA 1
ATOM 1606 C C . PHE A 1 109 ? 46.843 66.867 30.069 1.00 4.26 109 PHE A C 1
ATOM 1607 O O . PHE A 1 109 ? 47.391 65.764 30.184 1.00 5.65 109 PHE A O 1
ATOM 1624 N N . PRO A 1 110 ? 46.554 67.596 31.129 1.00 3.78 110 PRO A N 1
ATOM 1625 C CA . PRO A 1 110 ? 46.580 66.975 32.451 1.00 6.21 110 PRO A CA 1
ATOM 1626 C C . PRO A 1 110 ? 45.634 65.785 32.475 1.00 8.08 110 PRO A C 1
ATOM 1627 O O . PRO A 1 110 ? 44.612 65.779 31.790 1.00 5.63 110 PRO A O 1
ATOM 1638 N N . VAL A 1 111 ? 45.999 64.749 33.235 1.00 4.79 111 VAL A N 1
ATOM 1639 C CA . VAL A 1 111 ? 45.280 63.482 33.206 1.00 4.66 111 VAL A CA 1
ATOM 1640 C C . VAL A 1 111 ? 44.836 63.089 34.617 1.00 7.05 111 VAL A C 1
ATOM 1641 O O . VAL A 1 111 ? 45.620 63.171 35.576 1.00 5.86 111 VAL A O 1
ATOM 1654 N N . LEU A 1 112 ? 43.574 62.648 34.724 1.00 5.93 112 LEU A N 1
ATOM 1655 C CA . LEU A 1 112 ? 43.061 61.920 35.880 1.00 7.51 112 LEU A CA 1
ATOM 1656 C C . LEU A 1 112 ? 43.120 60.422 35.598 1.00 6.82 112 LEU A C 1
ATOM 1657 O O . LEU A 1 112 ? 42.499 59.931 34.653 1.00 5.82 112 LEU A O 1
ATOM 1673 N N . ASP A 1 113 ? 43.884 59.717 36.417 1.00 9.98 113 ASP A N 1
ATOM 1674 C CA . ASP A 1 113 ? 44.158 58.288 36.277 1.00 5.91 113 ASP A CA 1
ATOM 1675 C C . ASP A 1 113 ? 43.269 57.549 37.267 1.00 9.92 113 ASP A C 1
ATOM 1676 O O . ASP A 1 113 ? 43.484 57.635 38.480 1.00 10.82 113 ASP A O 1
ATOM 1685 N N . VAL A 1 114 ? 42.258 56.841 36.752 1.00 8.73 114 VAL A N 1
ATOM 1686 C CA . VAL A 1 114 ? 41.249 56.174 37.570 1.00 9.82 114 VAL A CA 1
ATOM 1687 C C . VAL A 1 114 ? 41.382 54.676 37.342 1.00 9.11 114 VAL A C 1
ATOM 1688 O O . VAL A 1 114 ? 41.143 54.172 36.234 1.00 9.16 114 VAL A O 1
ATOM 1701 N N . GLU A 1 115 ? 41.774 53.974 38.386 1.00 8.38 115 GLU A N 1
ATOM 1702 C CA . GLU A 1 115 ? 41.992 52.536 38.340 1.00 9.69 115 GLU A CA 1
ATOM 1703 C C . GLU A 1 115 ? 41.425 51.852 39.571 1.00 11.99 115 GLU A C 1
ATOM 1704 O O . GLU A 1 115 ? 41.625 50.648 39.731 1.00 12.50 115 GLU A O 1
ATOM 1716 N N . THR A 1 116 ? 40.751 52.583 40.448 1.00 10.94 116 THR A N 1
ATOM 1717 C CA . THR A 1 116 ? 40.276 52.080 41.723 1.00 12.64 116 THR A CA 1
ATOM 1718 C C . THR A 1 116 ? 38.976 52.808 42.036 1.00 13.46 116 THR A C 1
ATOM 1719 O O . THR A 1 116 ? 38.761 53.920 41.531 1.00 12.01 116 THR A O 1
ATOM 1730 N N . PRO A 1 117 ? 38.067 52.204 42.820 1.00 11.54 117 PRO A N 1
ATOM 1731 C CA . PRO A 1 117 ? 38.096 50.852 43.391 1.00 15.46 117 PRO A CA 1
ATOM 1732 C C . PRO A 1 117 ? 37.576 49.825 42.416 1.00 16.49 117 PRO A C 1
ATOM 1733 O O . PRO A 1 117 ? 36.795 50.164 41.518 1.00 19.15 117 PRO A O 1
ATOM 1744 N N . THR A 1 118 ? 38.016 48.579 42.578 1.00 17.57 118 THR A N 1
ATOM 1745 C CA . THR A 1 118 ? 37.541 47.460 41.777 1.00 21.34 118 THR A CA 1
ATOM 1746 C C . THR A 1 118 ? 36.733 46.478 42.600 1.00 21.88 118 THR A C 1
ATOM 1747 O O . THR A 1 118 ? 36.479 45.363 42.145 1.00 23.56 118 THR A O 1
ATOM 1758 N N . ASP A 1 119 ? 36.397 46.829 43.816 1.00 23.20 119 ASP A N 1
ATOM 1759 C CA . ASP A 1 119 ? 35.461 46.016 44.562 1.00 29.29 119 ASP A CA 1
ATOM 1760 C C . ASP A 1 119 ? 34.078 46.570 44.229 1.00 36.28 119 ASP A C 1
ATOM 1761 O O . ASP A 1 119 ? 33.900 47.272 43.225 1.00 36.40 119 ASP A O 1
ATOM 1770 N N . LYS A 1 120 ? 33.073 46.263 45.029 1.00 38.03 120 LYS A N 1
ATOM 1771 C CA . LYS A 1 120 ? 31.746 46.781 44.738 1.00 36.68 120 LYS A CA 1
ATOM 1772 C C . LYS A 1 120 ? 31.414 47.985 45.599 1.00 31.27 120 LYS A C 1
ATOM 1773 O O . LYS A 1 120 ? 30.238 48.242 45.860 1.00 28.58 120 LYS A O 1
ATOM 1792 N N . SER A 1 121 ? 32.432 48.741 46.040 1.00 20.95 121 SER A N 1
ATOM 1793 C CA . SER A 1 121 ? 32.187 49.748 47.065 1.00 19.25 121 SER A CA 1
ATOM 1794 C C . SER A 1 121 ? 31.492 50.978 46.512 1.00 16.71 121 SER A C 1
ATOM 1795 O O . SER A 1 121 ? 30.828 51.690 47.276 1.00 23.69 121 SER A O 1
ATOM 1803 N N . LEU A 1 122 ? 31.587 51.233 45.208 1.00 15.08 122 LEU A N 1
ATOM 1804 C CA . LEU A 1 122 ? 30.923 52.379 44.601 1.00 16.40 122 LEU A CA 1
ATOM 1805 C C . LEU A 1 122 ? 30.009 51.915 43.482 1.00 15.52 122 LEU A C 1
ATOM 1806 O O . LEU A 1 122 ? 30.348 51.002 42.722 1.00 17.57 122 LEU A O 1
ATOM 1822 N N . THR A 1 123 ? 28.841 52.546 43.392 1.00 17.53 123 THR A N 1
ATOM 1823 C CA . THR A 1 123 ? 28.013 52.375 42.212 1.00 18.76 123 THR A CA 1
ATOM 1824 C C . THR A 1 123 ? 28.632 53.127 41.029 1.00 18.50 123 THR A C 1
ATOM 1825 O O . THR A 1 123 ? 29.476 54.015 41.188 1.00 14.01 123 THR A O 1
ATOM 1836 N N . THR A 1 124 ? 28.202 52.752 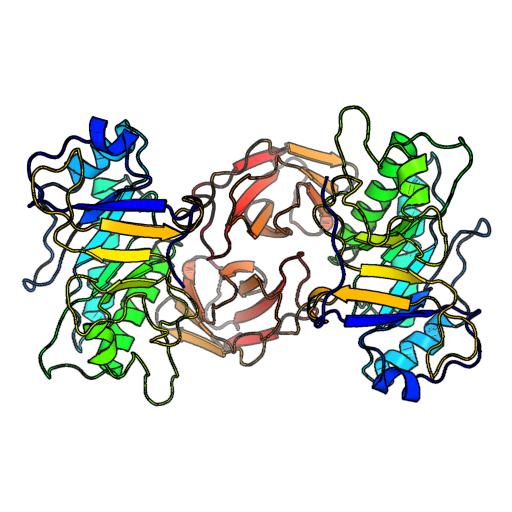39.826 1.00 16.96 124 THR A N 1
ATOM 1837 C CA . THR A 1 124 ? 28.618 53.497 38.646 1.00 16.07 124 THR A CA 1
ATOM 1838 C C . THR A 1 124 ? 28.261 54.975 38.769 1.00 17.60 124 THR A C 1
ATOM 1839 O O . THR A 1 124 ? 29.052 55.846 38.385 1.00 14.46 124 THR A O 1
ATOM 1850 N N . THR A 1 125 ? 27.077 55.288 39.309 1.00 12.55 125 THR A N 1
ATOM 1851 C CA . THR A 1 125 ? 26.721 56.695 39.492 1.00 14.25 125 THR A CA 1
ATOM 1852 C C . THR A 1 125 ? 27.697 57.368 40.440 1.00 14.85 125 THR A C 1
ATOM 1853 O O . THR A 1 125 ? 28.152 58.489 40.190 1.00 12.26 125 THR A O 1
ATOM 1864 N N . GLU A 1 126 ? 28.038 56.699 41.538 1.00 12.51 126 GLU A N 1
ATOM 1865 C CA . GLU A 1 126 ? 28.943 57.307 42.498 1.00 13.33 126 GLU A CA 1
ATOM 1866 C C . GLU A 1 126 ? 30.332 57.515 41.895 1.00 10.90 126 GLU A C 1
ATOM 1867 O O . GLU A 1 126 ? 30.947 58.570 42.103 1.00 10.27 126 GLU A O 1
ATOM 1879 N N . LEU A 1 127 ? 30.841 56.527 41.157 1.00 9.15 127 LEU A N 1
ATOM 1880 C CA . LEU A 1 127 ? 32.183 56.665 40.587 1.00 11.16 127 LEU A CA 1
ATOM 1881 C C . LEU A 1 127 ? 32.203 57.776 39.545 1.00 15.33 127 LEU A C 1
ATOM 1882 O O . LEU A 1 127 ? 33.060 58.664 39.580 1.00 10.82 127 LEU A O 1
ATOM 1898 N N . VAL A 1 128 ? 31.236 57.765 38.631 1.00 12.45 128 VAL A N 1
ATOM 1899 C CA . VAL A 1 128 ? 31.216 58.767 37.576 1.00 10.46 128 VAL A CA 1
ATOM 1900 C C . VAL A 1 128 ? 30.980 60.157 38.162 1.00 11.98 128 VAL A C 1
ATOM 1901 O O . VAL A 1 128 ? 31.605 61.121 37.728 1.00 12.07 128 VAL A O 1
ATOM 1914 N N . ASN A 1 129 ? 30.051 60.302 39.124 1.00 9.35 129 ASN A N 1
ATOM 1915 C CA . ASN A 1 129 ? 29.871 61.590 39.778 1.00 9.84 129 ASN A CA 1
ATOM 1916 C C . ASN A 1 129 ? 31.181 62.112 40.375 1.00 10.55 129 ASN A C 1
ATOM 1917 O O . ASN A 1 129 ? 31.453 63.318 40.338 1.00 13.36 129 ASN A O 1
ATOM 1928 N N . TRP A 1 130 ? 31.986 61.226 40.960 1.00 11.32 130 TRP A N 1
ATOM 1929 C CA . TRP A 1 130 ? 33.255 61.658 41.546 1.00 11.97 130 TRP A CA 1
ATOM 1930 C C . TRP A 1 130 ? 34.215 62.163 40.473 1.00 8.69 130 TRP A C 1
ATOM 1931 O O . TRP A 1 130 ? 34.801 63.237 40.607 1.00 9.42 130 TRP A O 1
ATOM 1952 N N . ILE A 1 131 ? 34.358 61.411 39.378 1.00 10.55 131 ILE A N 1
ATOM 1953 C CA . ILE A 1 131 ? 35.202 61.848 38.270 1.00 11.16 131 ILE A CA 1
ATOM 1954 C C . ILE A 1 131 ? 34.709 63.177 37.712 1.00 8.13 131 ILE A C 1
ATOM 1955 O O . ILE A 1 131 ? 35.487 64.104 37.474 1.00 7.00 131 ILE A O 1
ATOM 1971 N N . ASP A 1 132 ? 33.401 63.272 37.483 1.00 8.77 132 ASP A N 1
ATOM 1972 C CA . ASP A 1 132 ? 32.796 64.460 36.900 1.00 8.14 132 ASP A CA 1
ATOM 1973 C C . ASP A 1 132 ? 33.020 65.682 37.785 1.00 11.24 132 ASP A C 1
ATOM 1974 O O . ASP A 1 132 ? 33.235 66.791 37.290 1.00 10.16 132 ASP A O 1
ATOM 1983 N N . ARG A 1 133 ? 32.965 65.502 39.110 1.00 8.60 133 ARG A N 1
ATOM 1984 C CA . ARG A 1 133 ? 33.216 66.616 40.007 1.00 12.56 133 ARG A CA 1
ATOM 1985 C C . ARG A 1 133 ? 34.671 67.044 39.941 1.00 7.23 133 ARG A C 1
ATOM 1986 O O . ARG A 1 133 ? 34.978 68.244 39.950 1.00 9.84 133 ARG A O 1
ATOM 2007 N N . PHE A 1 134 ? 35.574 66.068 39.908 1.00 8.79 134 PHE A N 1
ATOM 2008 C CA . PHE A 1 134 ? 36.997 66.360 39.740 1.00 8.46 134 PHE A CA 1
ATOM 2009 C C . PHE A 1 134 ? 37.218 67.141 38.450 1.00 8.26 134 PHE A C 1
ATOM 2010 O O . PHE A 1 134 ? 37.850 68.203 38.448 1.00 10.30 134 PHE A O 1
ATOM 2027 N N . ARG A 1 135 ? 36.625 66.668 37.358 1.00 8.90 135 ARG A N 1
ATOM 2028 C CA . ARG A 1 135 ? 36.719 67.380 36.083 1.00 8.53 135 ARG A CA 1
ATOM 2029 C C . ARG A 1 135 ? 36.198 68.818 36.184 1.00 10.35 135 ARG A C 1
ATOM 2030 O O . ARG A 1 135 ? 36.832 69.761 35.681 1.00 8.30 135 ARG A O 1
ATOM 2051 N N . ASP A 1 136 ? 35.031 69.014 36.808 1.00 9.58 136 ASP A N 1
ATOM 2052 C CA . ASP A 1 136 ? 34.470 70.363 36.900 1.00 11.81 136 ASP A CA 1
ATOM 2053 C C . ASP A 1 136 ? 35.394 71.300 37.670 1.00 9.41 136 ASP A C 1
ATOM 2054 O O . ASP A 1 136 ? 35.629 72.446 37.261 1.00 9.27 136 ASP A O 1
ATOM 2063 N N . ARG A 1 137 ? 35.895 70.854 38.813 1.00 9.13 137 ARG A N 1
ATOM 2064 C CA . ARG A 1 137 ? 36.818 71.676 39.583 1.00 8.87 137 ARG A CA 1
ATOM 2065 C C . ARG A 1 137 ? 38.084 71.954 38.796 1.00 9.73 137 ARG A C 1
ATOM 2066 O O . ARG A 1 137 ? 38.552 73.099 38.726 1.00 8.72 137 ARG A O 1
ATOM 2087 N N . PHE A 1 138 ? 38.670 70.906 38.212 1.00 10.17 138 PHE A N 1
ATOM 2088 C CA . PHE A 1 138 ? 39.953 71.066 37.531 1.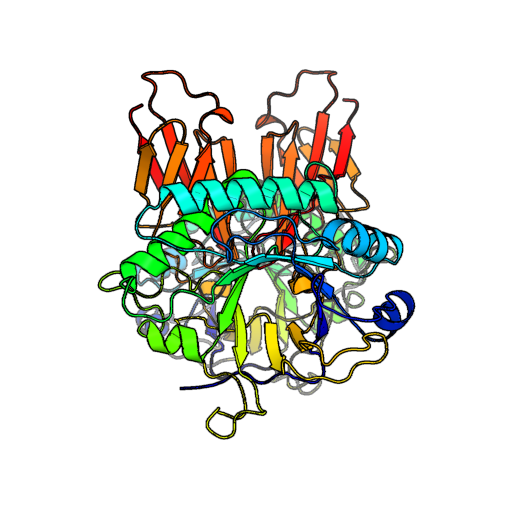00 7.49 138 PHE A CA 1
ATOM 2089 C C . PHE A 1 138 ? 39.859 72.079 36.393 1.00 6.62 138 PHE A C 1
ATOM 2090 O O . PHE A 1 138 ? 40.671 73.011 36.300 1.00 8.05 138 PHE A O 1
ATOM 2107 N N . GLU A 1 139 ? 38.853 71.924 35.536 1.00 8.75 139 GLU A N 1
ATOM 2108 C CA . GLU A 1 139 ? 38.723 72.780 34.361 1.00 7.78 139 GLU A CA 1
ATOM 2109 C C . GLU A 1 139 ? 38.305 74.196 34.734 1.00 10.66 139 GLU A C 1
ATOM 2110 O O . GLU A 1 139 ? 38.767 75.166 34.132 1.00 9.06 139 GLU A O 1
ATOM 2122 N N . GLU A 1 140 ? 37.437 74.333 35.733 1.00 9.86 140 GLU A N 1
ATOM 2123 C CA . GLU A 1 140 ? 37.034 75.654 36.194 1.00 13.26 140 GLU A CA 1
ATOM 2124 C C . GLU A 1 140 ? 38.246 76.443 36.683 1.00 16.15 140 GLU A C 1
ATOM 2125 O O . GLU A 1 140 ? 38.409 77.627 36.374 1.00 10.01 140 GLU A O 1
ATOM 2137 N N . LYS A 1 141 ? 39.136 75.780 37.408 1.00 14.21 141 LYS A N 1
ATOM 2138 C CA . LYS A 1 141 ? 40.256 76.449 38.040 1.00 13.08 141 LYS A CA 1
ATOM 2139 C C . LYS A 1 141 ? 41.404 76.715 37.072 1.00 14.24 141 LYS A C 1
ATOM 2140 O O . LYS A 1 141 ? 42.119 77.706 37.237 1.00 13.12 141 LYS A O 1
ATOM 2159 N N . THR A 1 142 ? 41.597 75.868 36.056 1.00 9.67 142 THR A N 1
ATOM 2160 C CA . THR A 1 142 ? 42.773 75.959 35.211 1.00 9.62 142 THR A CA 1
ATOM 2161 C C . THR A 1 142 ? 42.486 76.460 33.802 1.00 8.95 142 THR A C 1
ATOM 2162 O O . THR A 1 142 ? 43.411 76.918 33.149 1.00 7.43 142 THR A O 1
ATOM 2173 N N . ARG A 1 143 ? 41.232 76.431 33.350 1.00 8.38 143 ARG A N 1
ATOM 2174 C CA . ARG A 1 143 ? 40.882 76.648 31.950 1.00 7.03 143 ARG A CA 1
ATOM 2175 C C . ARG A 1 143 ? 41.588 75.655 31.023 1.00 8.03 143 ARG A C 1
ATOM 2176 O O . ARG A 1 143 ? 41.729 75.922 29.833 1.00 8.96 143 ARG A O 1
ATOM 2197 N N . ARG A 1 144 ? 42.043 74.523 31.558 1.00 6.82 144 ARG A N 1
ATOM 2198 C CA . ARG A 1 144 ? 42.638 73.438 30.789 1.00 5.30 144 ARG A CA 1
ATOM 2199 C C . ARG A 1 144 ? 41.716 72.230 30.778 1.00 6.47 144 ARG A C 1
ATOM 2200 O O . ARG A 1 144 ? 41.213 71.815 31.824 1.00 8.70 144 ARG A O 1
ATOM 2221 N N . ARG A 1 145 ? 41.561 71.633 29.606 1.00 5.34 145 ARG A N 1
ATOM 2222 C CA . ARG A 1 145 ? 40.896 70.346 29.488 1.00 6.60 145 ARG A CA 1
ATOM 2223 C C . ARG A 1 145 ? 41.622 69.232 30.236 1.00 6.48 145 ARG A C 1
ATOM 2224 O O . ARG A 1 145 ? 42.849 69.105 30.181 1.00 5.58 145 ARG A O 1
ATOM 2245 N N . LEU A 1 146 ? 40.835 68.399 30.903 1.00 6.23 146 LEU A N 1
ATOM 2246 C CA . LEU A 1 146 ? 41.304 67.232 31.632 1.00 6.87 146 LEU A CA 1
ATOM 2247 C C . LEU A 1 146 ? 41.039 65.962 30.827 1.00 6.44 146 LEU A C 1
ATOM 2248 O O . LEU A 1 146 ? 39.902 65.705 30.422 1.00 7.56 146 LEU A O 1
ATOM 2264 N N . MET A 1 147 ? 42.082 65.169 30.601 1.00 5.04 147 MET A N 1
ATOM 2265 C CA . MET A 1 147 ? 41.944 63.853 29.968 1.00 4.86 147 MET A CA 1
ATOM 2266 C C . MET A 1 147 ? 41.772 62.777 31.036 1.00 6.14 147 MET A C 1
ATOM 2267 O O . MET A 1 147 ? 42.355 62.873 32.117 1.00 6.00 147 MET A O 1
ATOM 2281 N N . LEU A 1 148 ? 40.917 61.789 30.740 1.00 5.34 148 LEU A N 1
ATOM 2282 C CA . LEU A 1 148 ? 40.682 60.637 31.611 1.00 5.06 148 LEU A CA 1
ATOM 2283 C C . LEU A 1 148 ? 41.480 59.435 31.127 1.00 6.46 148 LEU A C 1
ATOM 2284 O O . LEU A 1 148 ? 41.414 59.062 29.948 1.00 7.70 148 LEU A O 1
ATOM 2300 N N . TYR A 1 149 ? 42.273 58.857 32.030 1.00 6.66 149 TYR A N 1
ATOM 2301 C CA . TYR A 1 149 ? 42.896 57.569 31.803 1.00 4.26 149 TYR A CA 1
ATOM 2302 C C . TYR A 1 149 ? 42.157 56.493 32.590 1.00 6.75 149 TYR A C 1
ATOM 2303 O O . TYR A 1 149 ? 41.924 56.647 33.798 1.00 6.28 149 TYR A O 1
ATOM 2321 N N . THR A 1 150 ? 41.831 55.393 31.917 1.00 7.12 150 THR A N 1
ATOM 2322 C CA . THR A 1 150 ? 41.291 54.231 32.588 1.00 7.34 150 THR A CA 1
ATOM 2323 C C . THR A 1 150 ? 41.465 53.048 31.656 1.00 8.49 150 THR A C 1
ATOM 2324 O O . THR A 1 150 ? 41.755 53.210 30.476 1.00 7.14 150 THR A O 1
ATOM 2335 N N . GLY A 1 151 ? 41.251 51.840 32.201 1.00 6.15 151 GLY A N 1
ATOM 2336 C CA . GLY A 1 151 ? 41.373 50.623 31.434 1.00 10.43 151 GLY A CA 1
ATOM 2337 C C . GLY A 1 151 ? 40.040 50.110 30.896 1.00 9.17 151 GLY A C 1
ATOM 2338 O O . GLY A 1 151 ? 38.976 50.392 31.442 1.00 9.49 151 GLY A O 1
ATOM 2342 N N . LEU A 1 152 ? 40.129 49.336 29.808 1.00 8.03 152 LEU A N 1
ATOM 2343 C CA . LEU A 1 152 ? 38.940 48.713 29.235 1.00 14.22 152 LEU A CA 1
ATOM 2344 C C . LEU A 1 152 ? 38.260 47.805 30.250 1.00 13.68 152 LEU A C 1
ATOM 2345 O O . LEU A 1 152 ? 37.029 47.831 30.398 1.00 9.86 152 LEU A O 1
ATOM 2361 N N . PHE A 1 153 ? 39.047 47.003 30.966 1.00 16.48 153 PHE A N 1
ATOM 2362 C CA . PHE A 1 153 ? 38.481 46.134 31.998 1.00 17.00 153 PHE A CA 1
ATOM 2363 C C . PHE A 1 153 ? 37.706 46.937 33.033 1.00 19.14 153 PHE A C 1
ATOM 2364 O O . PHE A 1 153 ? 36.564 46.595 33.381 1.00 17.36 153 PHE A O 1
ATOM 2381 N N . PHE A 1 154 ? 38.316 48.019 33.523 1.00 11.71 154 PHE A N 1
ATOM 2382 C CA . PHE A 1 154 ? 37.712 48.868 34.539 1.00 12.67 154 PHE A CA 1
ATOM 2383 C C . PHE A 1 154 ? 36.389 49.457 34.062 1.00 13.36 154 PHE A C 1
ATOM 2384 O O . PHE A 1 154 ? 35.397 49.449 34.801 1.00 18.96 154 PHE A O 1
ATOM 2401 N N . ILE A 1 155 ? 36.358 49.987 32.827 1.00 14.42 155 ILE A N 1
ATOM 2402 C CA . ILE A 1 155 ? 35.112 50.495 32.264 1.00 14.02 155 ILE A CA 1
ATOM 2403 C C . ILE A 1 155 ? 34.055 49.400 32.321 1.00 15.94 155 ILE A C 1
ATOM 2404 O O . ILE A 1 155 ? 32.908 49.648 32.695 1.00 16.58 155 ILE A O 1
ATOM 2420 N N . GLY A 1 156 ? 34.445 48.165 31.995 1.00 20.21 156 GLY A N 1
ATOM 2421 C CA . GLY A 1 156 ? 33.503 47.055 31.983 1.00 20.61 156 GLY A CA 1
ATOM 2422 C C . GLY A 1 156 ? 32.964 46.707 33.356 1.00 22.18 156 GLY A C 1
ATOM 2423 O O . GLY A 1 156 ? 31.823 46.258 33.485 1.00 19.71 156 GLY A O 1
ATOM 2427 N N . LEU A 1 157 ? 33.763 46.914 34.396 1.00 18.73 157 LEU A N 1
ATOM 2428 C CA . LEU A 1 157 ? 33.285 46.698 35.756 1.00 23.75 157 LEU A CA 1
ATOM 2429 C C . LEU A 1 157 ? 32.185 47.669 36.131 1.00 19.16 157 LEU A C 1
ATOM 2430 O O . LEU A 1 157 ? 31.400 47.398 37.044 1.00 20.43 157 LEU A O 1
ATOM 2446 N N . TYR A 1 158 ? 32.166 48.834 35.506 1.00 15.79 158 TYR A N 1
ATOM 2447 C CA . TYR A 1 158 ? 31.262 49.912 35.881 1.00 21.46 158 TYR A CA 1
ATOM 2448 C C . TYR A 1 158 ? 30.228 50.162 34.791 1.00 20.53 158 TYR A C 1
ATOM 2449 O O . TYR A 1 158 ? 29.844 51.299 34.521 1.00 16.58 158 TYR A O 1
ATOM 2467 N N . ASP A 1 159 ? 29.780 49.083 34.147 1.00 20.64 159 ASP A N 1
ATOM 2468 C CA . ASP A 1 159 ? 28.652 49.143 33.221 1.00 24.01 159 ASP A CA 1
ATOM 2469 C C . ASP A 1 159 ? 28.947 50.081 32.065 1.00 23.12 159 ASP A C 1
ATOM 2470 O O . ASP A 1 159 ? 28.077 50.845 31.645 1.00 19.79 159 ASP A O 1
ATOM 2479 N N . ASP A 1 160 ? 30.175 50.057 31.547 1.00 19.47 160 ASP A N 1
ATOM 2480 C CA . ASP A 1 160 ? 30.494 50.908 30.409 1.00 16.08 160 ASP A CA 1
ATOM 2481 C C . ASP A 1 160 ? 30.461 52.383 30.789 1.00 14.17 160 ASP A C 1
ATOM 2482 O O . ASP A 1 160 ? 30.351 53.246 29.920 1.00 15.37 160 ASP A O 1
ATOM 2491 N N . PHE A 1 161 ? 30.515 52.700 32.081 1.00 10.23 161 PHE A N 1
ATOM 2492 C CA . PHE A 1 161 ? 30.370 54.071 32.569 1.00 13.03 161 PHE A CA 1
ATOM 2493 C C . PHE A 1 161 ? 29.027 54.672 32.162 1.00 13.01 161 PHE A C 1
ATOM 2494 O O . PHE A 1 161 ? 28.872 55.894 32.082 1.00 11.76 161 PHE A O 1
ATOM 2511 N N . LYS A 1 162 ? 28.035 53.823 31.940 1.00 15.14 162 LYS A N 1
ATOM 2512 C CA . LYS A 1 162 ? 26.671 54.298 31.708 1.00 16.52 162 LYS A CA 1
ATOM 2513 C C . LYS A 1 162 ? 26.002 54.581 33.039 1.00 18.44 162 LYS A C 1
ATOM 2514 O O . LYS A 1 162 ? 25.934 53.706 33.904 1.00 17.47 162 LYS A O 1
ATOM 2533 N N . VAL A 1 163 ? 25.536 55.807 33.222 1.00 12.21 163 VAL A N 1
ATOM 2534 C CA . VAL A 1 163 ? 24.897 56.223 34.464 1.00 10.17 163 VAL A CA 1
ATOM 2535 C C . VAL A 1 163 ? 23.389 56.116 34.269 1.00 12.33 163 VAL A C 1
ATOM 2536 O O . VAL A 1 163 ? 22.860 56.744 33.345 1.00 12.59 163 VAL A O 1
ATOM 2549 N N . PRO A 1 164 ? 22.676 55.383 35.116 1.00 14.74 164 PRO A N 1
ATOM 2550 C CA . PRO A 1 164 ? 21.205 55.307 35.001 1.00 17.32 164 PRO A CA 1
ATOM 2551 C C . PRO A 1 164 ? 20.559 56.682 34.882 1.00 15.03 164 PRO A C 1
ATOM 2552 O O . PRO A 1 164 ? 20.798 57.577 35.684 1.00 18.43 164 PRO A O 1
ATOM 2563 N N . GLY A 1 165 ? 19.743 56.848 33.850 1.00 19.21 165 GLY A N 1
ATOM 2564 C CA . GLY A 1 165 ? 19.058 58.110 33.638 1.00 17.48 165 GLY A CA 1
ATOM 2565 C C . GLY A 1 165 ? 19.868 59.210 32.974 1.00 21.73 165 GLY A C 1
ATOM 2566 O O . GLY A 1 165 ? 19.292 60.245 32.608 1.00 20.92 165 GLY A O 1
ATOM 2570 N N . LYS A 1 166 ? 21.177 59.019 32.773 1.00 14.13 166 LYS A N 1
ATOM 2571 C CA . LYS A 1 166 ? 22.063 60.123 32.431 1.00 18.16 166 LYS A CA 1
ATOM 2572 C C . LYS A 1 166 ? 22.997 59.830 31.270 1.00 17.20 166 LYS A C 1
ATOM 2573 O O . LYS A 1 166 ? 23.829 60.684 30.940 1.00 18.46 166 LYS A O 1
ATOM 2592 N N . GLY A 1 167 ? 22.905 58.663 30.653 1.00 14.96 167 GLY A N 1
ATOM 2593 C CA . GLY A 1 167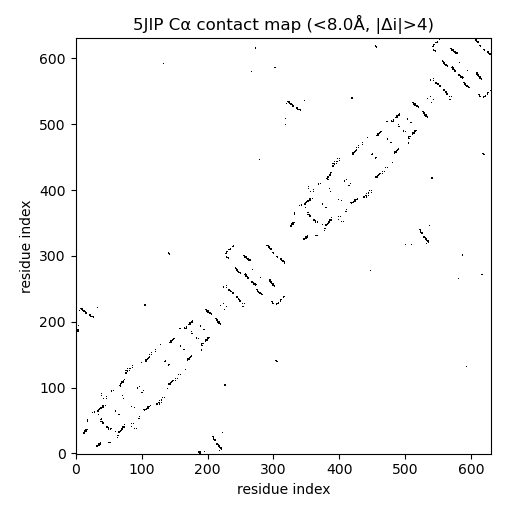 ? 23.773 58.375 29.525 1.00 15.06 167 GLY A CA 1
ATOM 2594 C C . GLY A 1 167 ? 25.207 58.173 29.972 1.00 16.40 167 GLY A C 1
ATOM 2595 O O . GLY A 1 167 ? 25.482 57.451 30.931 1.00 13.03 167 GLY A O 1
ATOM 2599 N N . TYR A 1 168 ? 26.128 58.840 29.271 1.00 13.16 168 TYR A N 1
ATOM 2600 C CA . TYR A 1 168 ? 27.571 58.705 29.473 1.00 12.79 168 TYR A CA 1
ATOM 2601 C C . TYR A 1 168 ? 28.101 60.100 29.771 1.00 11.27 168 TYR A C 1
ATOM 2602 O O . TYR A 1 168 ? 28.547 60.802 28.854 1.00 13.16 168 TYR A O 1
ATOM 2620 N N . PRO A 1 169 ? 28.048 60.541 31.033 1.00 10.16 169 PRO A N 1
ATOM 2621 C CA . PRO A 1 169 ? 28.450 61.920 31.345 1.00 11.46 169 PRO A CA 1
ATOM 2622 C C . PRO A 1 169 ? 29.918 62.222 31.084 1.00 10.54 169 PRO A C 1
ATOM 2623 O O . PRO A 1 169 ? 30.272 63.402 30.966 1.00 10.30 169 PRO A O 1
ATOM 2634 N N . LEU A 1 170 ? 30.791 61.222 31.035 1.00 9.17 170 LEU A N 1
ATOM 2635 C CA . LEU A 1 170 ? 32.212 61.505 30.824 1.00 8.59 170 LEU A CA 1
ATOM 2636 C C . LEU A 1 170 ? 32.639 61.425 29.360 1.00 10.89 170 LEU A C 1
ATOM 2637 O O . LEU A 1 170 ? 33.835 61.601 29.072 1.00 7.55 170 LEU A O 1
ATOM 2653 N N . SER A 1 171 ? 31.706 61.175 28.434 1.00 7.82 171 SER A N 1
ATOM 2654 C CA . SER A 1 171 ? 32.068 60.871 27.049 1.00 10.23 171 SER A CA 1
ATOM 2655 C C . SER A 1 171 ? 32.588 62.089 26.302 1.00 8.03 171 SER A C 1
ATOM 2656 O O . SER A 1 171 ? 33.052 61.951 25.158 1.00 5.84 171 SER A O 1
ATOM 2664 N N . ASP A 1 172 ? 32.497 63.269 26.897 1.00 7.24 172 ASP A N 1
ATOM 2665 C CA . ASP A 1 172 ? 33.078 64.450 26.295 1.00 7.41 172 ASP A CA 1
ATOM 2666 C C . ASP A 1 172 ? 34.501 64.680 26.796 1.00 8.60 172 ASP A C 1
ATOM 2667 O O . ASP A 1 172 ? 35.195 65.533 26.258 1.00 8.66 172 ASP A O 1
ATOM 2676 N N . MET A 1 173 ? 34.973 63.895 27.757 1.00 9.12 173 MET A N 1
ATOM 2677 C CA . MET A 1 173 ? 36.377 63.988 28.143 1.00 8.73 173 MET A CA 1
ATOM 2678 C C . MET A 1 173 ? 37.267 63.355 27.077 1.00 7.86 173 MET A C 1
ATOM 2679 O O . MET A 1 173 ? 36.903 62.348 26.483 1.00 7.79 173 MET A O 1
ATOM 2693 N N . PRO A 1 174 ? 38.456 63.896 26.826 1.00 7.04 174 PRO A N 1
ATOM 2694 C CA . PRO A 1 174 ? 39.433 63.108 26.066 1.00 4.41 174 PRO A CA 1
ATOM 2695 C C . PRO A 1 174 ? 39.697 61.819 26.813 1.00 4.96 174 PRO A C 1
ATOM 2696 O O . PRO A 1 174 ? 39.805 61.819 28.041 1.00 4.36 174 PRO A O 1
ATOM 2707 N N . LEU A 1 175 ? 39.797 60.722 26.054 1.00 4.68 175 LEU A N 1
ATOM 2708 C CA . LEU A 1 175 ? 40.002 59.387 26.608 1.00 7.03 175 LEU A CA 1
ATOM 2709 C C . LEU A 1 175 ? 41.391 58.848 26.289 1.00 6.49 175 LEU A C 1
ATOM 2710 O O . LEU A 1 175 ? 41.783 58.727 25.119 1.00 5.46 175 LEU A O 1
ATOM 2726 N N . TRP A 1 176 ? 42.092 58.468 27.341 1.00 6.04 176 TRP A N 1
ATOM 2727 C CA . TRP A 1 176 ? 43.322 57.682 27.264 1.00 4.71 176 TRP A CA 1
ATOM 2728 C C . TRP A 1 176 ? 42.972 56.279 27.765 1.00 5.86 176 TRP A C 1
ATOM 2729 O O 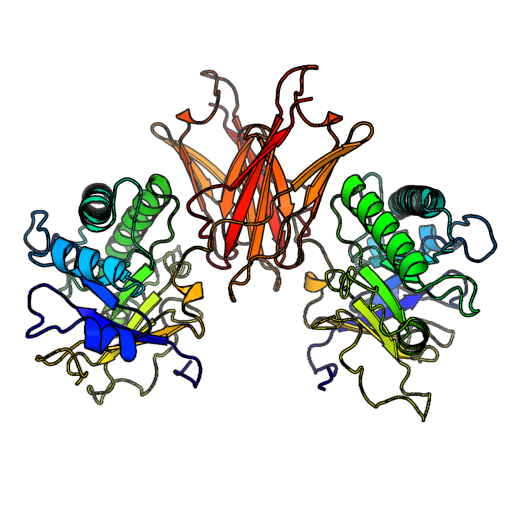. TRP A 1 176 ? 42.776 56.060 28.968 1.00 7.77 176 TRP A O 1
ATOM 2750 N N . ILE A 1 177 ? 42.816 55.346 26.843 1.00 6.00 177 ILE A N 1
ATOM 2751 C CA . ILE A 1 177 ? 42.306 54.029 27.194 1.00 4.59 177 ILE A CA 1
ATOM 2752 C C . ILE A 1 177 ? 43.460 53.047 27.236 1.00 6.16 177 ILE A C 1
ATOM 2753 O O . ILE A 1 177 ? 44.332 53.035 26.358 1.00 8.79 177 ILE A O 1
ATOM 2769 N N . ALA A 1 178 ? 43.461 52.219 28.269 1.00 8.50 178 ALA A N 1
ATOM 2770 C CA . ALA A 1 178 ? 44.417 51.128 28.384 1.00 7.13 178 ALA A CA 1
ATOM 2771 C C . ALA A 1 178 ? 43.740 49.832 27.955 1.00 8.18 178 ALA A C 1
ATOM 2772 O O . ALA A 1 178 ? 42.686 49.479 28.486 1.00 10.35 178 ALA A O 1
ATOM 2779 N N . MET A 1 179 ? 44.343 49.140 26.990 1.00 8.54 179 MET A N 1
ATOM 2780 C CA . MET A 1 179 ? 43.950 47.791 26.615 1.00 9.35 179 MET A CA 1
ATOM 2781 C C . MET A 1 179 ? 45.202 47.108 26.097 1.00 10.24 179 MET A C 1
ATOM 2782 O O . MET A 1 179 ? 45.688 47.450 25.013 1.00 8.72 179 MET A O 1
ATOM 2796 N N . TYR A 1 180 ? 45.688 46.130 26.853 1.00 11.06 180 TYR A N 1
ATOM 2797 C CA . TYR A 1 180 ? 46.978 45.498 26.594 1.00 8.60 180 TYR A CA 1
ATOM 2798 C C . TYR A 1 180 ? 46.816 44.303 25.658 1.00 12.67 180 TYR A C 1
ATOM 2799 O O . TYR A 1 180 ? 46.076 43.361 25.963 1.00 12.80 180 TYR A O 1
ATOM 2817 N N . THR A 1 181 ? 47.523 44.339 24.526 1.00 13.40 181 THR A N 1
ATOM 2818 C CA . THR A 1 181 ? 47.470 43.229 23.582 1.00 20.80 181 THR A CA 1
ATOM 2819 C C . THR A 1 181 ? 48.142 41.958 24.125 1.00 19.54 181 THR A C 1
ATOM 2820 O O . THR A 1 181 ? 47.882 40.866 23.606 1.00 16.72 181 THR A O 1
ATOM 2831 N N . ARG A 1 182 ? 48.964 42.066 25.169 1.00 16.61 182 ARG A N 1
ATOM 2832 C CA . ARG A 1 182 ? 49.577 40.888 25.789 1.00 21.36 182 ARG A CA 1
ATOM 2833 C C . ARG A 1 182 ? 48.567 39.996 26.507 1.00 24.04 182 ARG A C 1
ATOM 2834 O O . ARG A 1 182 ? 48.901 38.851 26.847 1.00 21.94 182 ARG A O 1
ATOM 2855 N N . ILE A 1 183 ? 47.353 40.480 26.754 1.00 17.70 183 ILE A N 1
ATOM 2856 C CA . ILE A 1 183 ? 46.317 39.695 27.412 1.00 14.77 183 ILE A CA 1
ATOM 2857 C C . ILE A 1 183 ? 45.529 38.975 26.316 1.00 21.67 183 ILE A C 1
ATOM 2858 O O . ILE A 1 183 ? 44.872 39.648 25.506 1.00 20.20 183 ILE A O 1
ATOM 2874 N N . PRO A 1 184 ? 45.598 37.648 26.230 1.00 25.28 184 PRO A N 1
ATOM 2875 C CA . PRO A 1 184 ? 45.016 36.961 25.062 1.00 24.86 184 PRO A CA 1
ATOM 2876 C C . PRO A 1 184 ? 43.518 37.168 24.913 1.00 19.55 184 PRO A C 1
ATOM 2877 O O . PRO A 1 184 ? 43.017 37.189 23.785 1.00 26.80 184 PRO A O 1
ATOM 2888 N N . SER A 1 185 ? 42.788 37.311 26.015 1.00 22.24 185 SER A N 1
ATOM 2889 C CA . SER A 1 185 ? 41.350 37.497 25.936 1.00 22.89 185 SER A CA 1
ATOM 2890 C C . SER A 1 185 ? 40.951 38.878 25.425 1.00 22.01 185 SER A C 1
ATOM 2891 O O . SER A 1 185 ? 39.776 39.073 25.106 1.00 17.77 185 SER A O 1
ATOM 2899 N N . ASN A 1 186 ? 41.887 39.850 25.363 1.00 16.40 186 ASN A N 1
ATOM 2900 C CA . ASN A 1 186 ? 41.522 41.179 24.894 1.00 18.39 186 ASN A CA 1
ATOM 2901 C C . ASN A 1 186 ? 41.352 41.195 23.373 1.00 15.19 186 ASN A C 1
ATOM 2902 O O . ASN A 1 186 ? 42.042 40.468 22.649 1.00 15.68 186 ASN A O 1
ATOM 2913 N N . PRO A 1 187 ? 40.491 42.071 22.864 1.00 12.97 187 PRO A N 1
ATOM 2914 C CA . PRO A 1 187 ? 40.459 42.305 21.417 1.00 19.08 187 PRO A CA 1
ATOM 2915 C C . PRO A 1 187 ? 41.779 42.877 20.916 1.00 16.98 187 PRO A C 1
ATOM 2916 O O . PRO A 1 187 ? 42.611 43.370 21.685 1.00 13.54 187 PRO A O 1
ATOM 2927 N N . ARG A 1 188 ? 41.951 42.811 19.589 1.00 14.03 188 ARG A N 1
ATOM 2928 C CA . ARG A 1 188 ? 43.182 43.264 18.949 1.00 16.92 188 ARG A CA 1
ATOM 2929 C C . ARG A 1 188 ? 43.360 44.776 19.060 1.00 12.40 188 ARG A C 1
ATOM 2930 O O . ARG A 1 188 ? 44.493 45.265 19.148 1.00 10.86 188 ARG A O 1
ATOM 2951 N N . ILE A 1 189 ? 42.278 45.537 18.940 1.00 11.04 189 ILE A N 1
ATOM 2952 C CA . ILE A 1 189 ? 42.328 46.998 19.040 1.00 9.49 189 ILE A CA 1
ATOM 2953 C C . ILE A 1 189 ? 41.209 47.457 19.967 1.00 12.30 189 ILE A C 1
ATOM 2954 O O . ILE A 1 189 ? 40.263 46.699 20.246 1.00 12.01 189 ILE A O 1
ATOM 2970 N N . PRO A 1 190 ? 41.281 48.691 20.467 1.00 8.31 190 PRO A N 1
ATOM 2971 C CA . PRO A 1 190 ? 40.273 49.154 21.414 1.00 9.05 190 PRO A CA 1
ATOM 2972 C C . PRO A 1 190 ? 38.892 49.203 20.774 1.00 10.98 190 PRO A C 1
ATOM 2973 O O . PRO A 1 190 ? 38.697 49.829 19.716 1.00 11.10 190 PRO A O 1
ATOM 2984 N N . PRO A 1 191 ? 37.906 48.558 21.375 1.00 9.01 191 PRO A N 1
ATOM 2985 C CA . PRO A 1 191 ? 36.532 48.747 20.911 1.00 13.67 191 PRO A CA 1
ATOM 2986 C C . PRO A 1 191 ? 36.001 50.099 21.336 1.00 15.95 191 PRO A C 1
ATOM 2987 O O . PRO A 1 191 ? 36.480 50.719 22.282 1.00 10.21 191 PRO A O 1
ATOM 2998 N N . ASN A 1 192 ? 34.944 50.527 20.663 1.00 18.10 192 ASN A N 1
ATOM 2999 C CA . ASN A 1 192 ? 34.263 51.757 21.052 1.00 18.58 192 ASN A CA 1
ATOM 3000 C C . ASN A 1 192 ? 33.401 51.467 22.278 1.00 20.81 192 ASN A C 1
ATOM 3001 O O . ASN A 1 192 ? 32.581 50.547 22.266 1.00 29.50 192 ASN A O 1
ATOM 3012 N N . VAL A 1 193 ? 33.606 52.231 23.352 1.00 14.93 193 VAL A N 1
ATOM 3013 C CA . VAL A 1 193 ? 32.987 51.972 24.648 1.00 14.27 193 VAL A CA 1
ATOM 3014 C C . VAL A 1 193 ? 32.727 53.295 25.355 1.00 16.77 193 VAL A C 1
ATOM 3015 O O . VAL A 1 193 ? 33.280 54.338 24.996 1.00 10.42 193 VAL A O 1
ATOM 3028 N N . GLY A 1 194 ? 31.896 53.233 26.397 1.00 12.45 194 GLY A N 1
ATOM 3029 C CA . GLY A 1 194 ? 31.640 54.369 27.262 1.00 10.03 194 GLY A CA 1
ATOM 3030 C C . GLY A 1 194 ? 31.032 55.570 26.583 1.00 9.32 194 GLY A C 1
ATOM 3031 O O . GLY A 1 194 ? 31.093 56.668 27.131 1.00 11.15 194 GLY A O 1
ATOM 3035 N N . GLY A 1 195 ? 30.447 55.405 25.403 1.00 12.69 195 GLY A N 1
ATOM 3036 C CA . GLY A 1 195 ? 29.939 56.541 24.661 1.00 11.26 195 GLY A CA 1
ATOM 3037 C C . GLY A 1 195 ? 30.994 57.419 24.036 1.00 13.40 195 GLY A C 1
ATOM 3038 O O . GLY A 1 195 ? 30.647 58.426 23.415 1.00 12.42 195 GLY A O 1
ATOM 3042 N N . TRP A 1 196 ? 32.275 57.088 24.203 1.00 9.84 196 TRP A N 1
ATOM 3043 C CA . TRP A 1 196 ? 33.353 57.822 23.566 1.00 11.26 196 TRP A CA 1
ATOM 3044 C C . TRP A 1 196 ? 33.394 57.505 22.082 1.00 7.78 196 TRP A C 1
ATOM 3045 O O . TRP A 1 196 ? 33.512 56.336 21.693 1.00 8.94 196 TRP A O 1
ATOM 3066 N N . LYS A 1 197 ? 33.281 58.540 21.250 1.00 8.21 197 LYS A N 1
ATOM 3067 C CA . LYS A 1 197 ? 33.407 58.334 19.806 1.00 7.09 197 LYS A CA 1
ATOM 3068 C C . LYS A 1 197 ? 34.803 57.872 19.420 1.00 9.98 197 LYS A C 1
ATOM 3069 O O . LYS A 1 197 ? 34.965 57.091 18.481 1.00 10.66 197 LYS A O 1
ATOM 3088 N N . ARG A 1 198 ? 35.823 58.364 20.111 1.00 7.87 198 ARG A N 1
ATOM 3089 C CA . ARG A 1 198 ? 37.207 58.059 19.775 1.00 8.62 198 ARG A CA 1
ATOM 3090 C C . ARG A 1 198 ? 38.039 57.995 21.042 1.00 9.07 198 ARG A C 1
ATOM 3091 O O . ARG A 1 198 ? 37.708 58.636 22.045 1.00 9.51 198 ARG A O 1
ATOM 3112 N N . TRP A 1 199 ? 39.132 57.234 20.977 1.00 8.11 199 TRP A N 1
ATOM 3113 C CA . TRP A 1 199 ? 40.206 57.395 21.943 1.00 8.44 199 TRP A CA 1
ATOM 3114 C C . TRP A 1 199 ? 41.193 58.441 21.455 1.00 5.99 199 TRP A C 1
ATOM 3115 O O . TRP A 1 199 ? 41.451 58.591 20.258 1.00 5.67 199 TRP A O 1
ATOM 3136 N N . THR A 1 200 ? 41.708 59.201 22.405 1.00 5.82 200 THR A N 1
ATOM 3137 C CA . THR A 1 200 ? 42.767 60.149 22.140 1.00 7.66 200 THR A CA 1
ATOM 3138 C C . THR A 1 200 ? 44.138 59.487 22.265 1.00 5.92 200 THR A C 1
ATOM 3139 O O . THR A 1 200 ? 45.032 59.757 21.449 1.00 7.37 200 THR A O 1
ATOM 3150 N N . MET A 1 201 ? 44.324 58.642 23.286 1.00 4.70 201 MET A N 1
ATOM 3151 C CA . MET A 1 201 ? 45.530 57.824 23.417 1.00 5.99 201 MET A CA 1
ATOM 3152 C C . MET A 1 201 ? 45.130 56.412 23.808 1.00 8.87 201 MET A C 1
ATOM 3153 O O . MET A 1 201 ? 44.068 56.182 24.390 1.00 5.23 201 MET A O 1
ATOM 3167 N N . TRP A 1 202 ? 45.989 55.473 23.452 1.00 4.12 202 TRP A N 1
ATOM 3168 C CA . TRP A 1 202 ? 45.798 54.051 23.725 1.00 5.25 202 TRP A CA 1
ATOM 3169 C C . TRP A 1 202 ? 47.084 53.510 24.339 1.00 6.79 202 TRP A C 1
ATOM 3170 O O . TRP A 1 202 ? 48.131 53.505 23.681 1.00 6.19 202 TRP A O 1
ATOM 3191 N N . GLN A 1 203 ? 47.010 53.115 25.612 1.00 7.37 203 GLN A N 1
ATOM 3192 C CA . GLN A 1 203 ? 48.106 52.437 26.292 1.00 5.21 203 GLN A CA 1
ATOM 3193 C C . GLN A 1 203 ? 48.001 50.960 25.938 1.00 5.88 203 GLN A C 1
ATOM 3194 O O . GLN A 1 203 ? 47.063 50.282 26.375 1.00 7.23 203 GLN A O 1
ATOM 3208 N N . PHE A 1 204 ? 48.902 50.489 25.077 1.00 6.78 204 PHE A N 1
ATOM 3209 C CA . PHE A 1 204 ? 48.796 49.135 24.546 1.00 6.51 204 PHE A CA 1
ATOM 3210 C C . PHE A 1 204 ? 49.694 48.135 25.263 1.00 9.68 204 PHE A C 1
ATOM 3211 O O . PHE A 1 204 ? 49.543 46.929 25.051 1.00 9.43 204 PHE A O 1
ATOM 3228 N N . THR A 1 205 ? 50.600 48.586 26.131 1.00 8.75 205 THR A N 1
ATOM 3229 C CA . THR A 1 205 ? 51.374 47.646 26.919 1.00 8.65 205 THR A CA 1
ATOM 3230 C C . THR A 1 205 ? 51.834 48.331 28.188 1.00 9.69 205 THR A C 1
ATOM 3231 O O . THR A 1 205 ? 51.967 49.556 28.233 1.00 7.75 205 THR A O 1
ATOM 3242 N N . ASP A 1 206 ? 52.078 47.515 29.206 1.00 9.30 206 ASP A N 1
ATOM 3243 C CA . ASP A 1 206 ? 52.762 47.925 30.419 1.00 10.68 206 ASP A CA 1
ATOM 3244 C C . ASP A 1 206 ? 54.158 47.325 30.510 1.00 10.35 206 ASP A C 1
ATOM 3245 O O . ASP A 1 206 ? 54.841 47.531 31.517 1.00 12.89 206 ASP A O 1
ATOM 3254 N N . GLU A 1 207 ? 54.596 46.618 29.476 1.00 7.94 207 GLU A N 1
ATOM 3255 C CA . GLU A 1 207 ? 55.826 45.838 29.503 1.00 11.20 207 GLU A CA 1
ATOM 3256 C C . GLU A 1 207 ? 56.638 46.086 28.260 1.00 12.04 207 GLU A C 1
ATOM 3257 O O . GLU A 1 207 ? 57.315 45.191 27.745 1.00 13.62 207 GLU A O 1
ATOM 3269 N N . GLY A 1 208 ? 56.625 47.307 27.768 1.00 8.99 208 GLY A N 1
ATOM 3270 C CA . GLY A 1 208 ? 57.299 47.592 26.535 1.00 7.69 208 GLY A CA 1
ATOM 3271 C C . GLY A 1 208 ? 58.794 47.758 26.719 1.00 11.26 208 GLY A C 1
ATOM 3272 O O . GLY A 1 208 ? 59.303 47.936 27.824 1.00 13.16 208 GLY A O 1
ATOM 3276 N N . LYS A 1 209 ? 59.498 47.692 25.600 1.00 13.35 209 LYS A N 1
ATOM 3277 C CA . LYS A 1 209 ? 60.940 47.933 25.546 1.00 11.84 209 LYS A CA 1
ATOM 3278 C C . LYS A 1 209 ? 61.188 49.168 24.701 1.00 8.67 209 LYS A C 1
ATOM 3279 O O . LYS A 1 209 ? 60.849 49.194 23.508 1.00 13.46 209 LYS A O 1
ATOM 3298 N N . LEU A 1 210 ? 61.750 50.200 25.322 1.00 8.70 210 LEU A N 1
ATOM 3299 C CA . LEU A 1 210 ? 62.079 51.437 24.616 1.00 11.58 210 LEU A CA 1
ATOM 3300 C C . LEU A 1 210 ? 63.440 51.931 25.062 1.00 7.82 210 LEU A C 1
ATOM 3301 O O . LEU A 1 210 ? 63.660 52.101 26.263 1.00 9.15 210 LEU A O 1
ATOM 3317 N N . ASP A 1 211 ? 64.335 52.169 24.101 1.00 11.81 211 ASP A N 1
ATOM 3318 C CA . ASP A 1 211 ? 65.651 52.733 24.408 1.00 13.42 211 ASP A CA 1
ATOM 3319 C C . ASP A 1 211 ? 65.463 54.023 25.189 1.00 12.51 211 ASP A C 1
ATOM 3320 O O . ASP A 1 211 ? 64.698 54.895 24.784 1.00 11.59 211 ASP A O 1
ATOM 3329 N N . GLY A 1 212 ? 66.146 54.138 26.312 1.00 11.04 212 GLY A N 1
ATOM 3330 C CA . GLY A 1 212 ? 66.019 55.307 27.148 1.00 10.68 212 GLY A CA 1
ATOM 3331 C C . GLY A 1 212 ? 65.239 55.077 28.413 1.00 9.75 212 GLY A C 1
ATOM 3332 O O . GLY A 1 212 ? 65.201 55.973 29.274 1.00 9.51 212 GLY A O 1
ATOM 3336 N N . VAL A 1 213 ? 64.613 53.909 28.560 1.00 12.16 213 VAL A N 1
ATOM 3337 C CA . VAL A 1 213 ? 64.010 53.488 29.813 1.00 11.06 213 VAL A CA 1
ATOM 3338 C C . VAL A 1 213 ? 64.535 52.096 30.113 1.00 11.34 213 VAL A C 1
ATOM 3339 O O . VAL A 1 213 ? 64.464 51.209 29.254 1.00 11.45 213 VAL A O 1
ATOM 3352 N N . GLY A 1 214 ? 65.059 51.907 31.324 1.00 12.17 214 GLY A N 1
ATOM 3353 C CA . GLY A 1 214 ? 65.662 50.635 31.663 1.00 17.41 214 GLY A CA 1
ATOM 3354 C C . GLY A 1 214 ? 64.648 49.569 32.011 1.00 18.68 214 GLY A C 1
ATOM 3355 O O . GLY A 1 214 ? 64.861 48.387 31.719 1.00 18.95 214 GLY A O 1
ATOM 3359 N N . SER A 1 215 ? 63.546 49.960 32.603 1.00 17.09 215 SER A N 1
ATOM 3360 C CA . SER A 1 215 ? 62.535 49.025 33.067 1.00 19.98 215 SER A CA 1
ATOM 3361 C C . SER A 1 215 ? 61.475 48.795 31.988 1.00 14.88 215 SER A C 1
ATOM 3362 O O . SER A 1 215 ? 61.327 49.600 31.069 1.00 11.07 215 SER A O 1
ATOM 3370 N N . PRO A 1 216 ? 60.765 47.673 32.043 1.00 10.17 216 PRO A N 1
ATOM 3371 C CA . PRO A 1 216 ? 59.592 47.490 31.172 1.00 11.06 216 PRO A CA 1
ATOM 3372 C C . PRO A 1 216 ? 58.635 48.653 31.383 1.00 9.08 216 PRO A C 1
ATOM 3373 O O . PRO A 1 216 ? 58.308 49.004 32.512 1.00 9.20 216 PRO A O 1
ATOM 3384 N N . VAL A 1 217 ? 58.203 49.272 30.295 1.00 10.83 217 VAL A N 1
ATOM 3385 C CA . VAL A 1 217 ? 57.637 50.605 30.377 1.00 9.57 217 VAL A CA 1
ATOM 3386 C C . VAL A 1 217 ? 56.252 50.620 29.724 1.00 8.17 217 VAL A C 1
ATOM 3387 O O . VAL A 1 217 ? 55.977 49.853 28.794 1.00 6.62 217 VAL A O 1
ATOM 3400 N N . ASP A 1 218 ? 55.374 51.470 30.254 1.00 9.14 218 ASP A N 1
ATOM 3401 C CA . ASP A 1 218 ? 54.074 51.744 29.637 1.00 8.50 218 ASP A CA 1
ATOM 3402 C C . ASP A 1 218 ? 54.281 52.497 28.331 1.00 10.40 218 ASP A C 1
ATOM 3403 O O . ASP A 1 218 ? 54.962 53.523 28.306 1.00 6.59 218 ASP A O 1
ATOM 3412 N N . LEU A 1 219 ? 53.700 52.002 27.248 1.00 6.99 219 LEU A N 1
ATOM 3413 C CA . LEU A 1 219 ? 53.809 52.660 25.951 1.00 6.17 219 LEU A CA 1
ATOM 3414 C C . LEU A 1 219 ? 52.426 52.966 25.383 1.00 6.73 219 LEU A C 1
ATOM 3415 O O . LEU A 1 219 ? 51.453 52.235 25.613 1.00 8.77 219 LEU A O 1
ATOM 3431 N N . ASN A 1 220 ? 52.364 54.036 24.595 1.00 6.84 220 ASN A N 1
ATOM 3432 C CA . ASN A 1 220 ? 51.092 54.630 24.199 1.00 4.83 220 ASN A CA 1
ATOM 3433 C C . ASN A 1 220 ? 51.127 55.092 22.756 1.00 7.20 220 ASN A C 1
ATOM 3434 O O . ASN A 1 220 ? 52.121 55.670 22.296 1.00 6.83 220 ASN A O 1
ATOM 3445 N N . TRP A 1 221 ? 50.018 54.868 22.064 1.00 6.82 221 TRP A N 1
ATOM 3446 C CA . TRP A 1 221 ? 49.731 55.551 20.816 1.00 6.01 221 TRP A CA 1
ATOM 3447 C C . TRP A 1 221 ? 48.890 56.789 21.093 1.00 6.51 221 TRP A C 1
ATOM 3448 O O . TRP A 1 221 ? 47.973 56.769 21.926 1.00 7.01 221 TRP A O 1
ATOM 3469 N N . GLY A 1 222 ? 49.193 57.855 20.365 1.00 8.08 222 GLY A N 1
ATOM 3470 C CA . GLY A 1 222 ? 48.472 59.096 20.480 1.00 6.28 222 GLY A CA 1
ATOM 3471 C C . GLY A 1 222 ? 47.846 59.539 19.169 1.00 7.22 222 GLY A C 1
ATOM 3472 O O . GLY A 1 222 ? 47.825 58.809 18.169 1.00 6.97 222 GLY A O 1
ATOM 3476 N N . PRO A 1 223 ? 47.336 60.771 19.162 1.00 8.47 223 PRO A N 1
ATOM 3477 C CA . PRO A 1 223 ? 46.771 61.357 17.943 1.00 11.05 223 PRO A CA 1
ATOM 3478 C C . PRO A 1 223 ? 47.790 61.459 16.814 1.00 12.30 223 PRO A C 1
ATOM 3479 O O . PRO A 1 223 ? 49.000 61.373 17.007 1.00 8.22 223 PRO A O 1
ATOM 3490 N N . ASN A 1 224 ? 47.267 61.677 15.605 1.00 10.07 224 ASN A N 1
ATOM 3491 C CA . ASN A 1 224 ? 48.114 61.843 14.436 1.00 10.82 224 ASN A CA 1
ATOM 3492 C C . ASN A 1 224 ? 49.040 63.038 14.555 1.00 11.87 224 ASN A C 1
ATOM 3493 O O . ASN A 1 224 ? 50.121 63.047 13.950 1.00 14.62 224 ASN A O 1
ATOM 3504 N N . SER A 1 225 ? 48.633 64.056 15.302 1.00 12.10 225 SER A N 1
ATOM 3505 C CA . SER A 1 225 ? 49.457 65.225 15.542 1.00 9.74 225 SER A CA 1
ATOM 3506 C C . SER A 1 225 ? 49.639 65.456 17.032 1.00 6.63 225 SER A C 1
ATOM 3507 O O . SER A 1 225 ? 48.681 65.389 17.802 1.00 7.32 225 SER A O 1
ATOM 3515 N N . ILE A 1 226 ? 50.874 65.784 17.413 1.00 7.98 226 ILE A N 1
ATOM 3516 C CA . ILE A 1 226 ? 51.161 66.162 18.793 1.00 6.28 226 ILE A CA 1
ATOM 3517 C C . ILE A 1 226 ? 50.310 67.363 19.201 1.00 8.65 226 ILE A C 1
ATOM 3518 O O . ILE A 1 226 ? 49.997 67.544 20.380 1.00 6.32 226 ILE A O 1
ATOM 3534 N N . ASP A 1 227 ? 49.934 68.203 18.236 1.00 5.23 227 ASP A N 1
ATOM 3535 C CA . ASP A 1 227 ? 49.119 69.371 18.528 1.00 7.66 227 ASP A CA 1
ATOM 3536 C C . ASP A 1 227 ? 47.800 68.985 19.188 1.00 6.94 227 ASP A C 1
ATOM 3537 O O . ASP A 1 227 ? 47.285 69.739 20.022 1.00 7.18 227 ASP A O 1
ATOM 3546 N N . SER A 1 228 ? 47.281 67.794 18.883 1.00 5.50 228 SER A N 1
ATOM 3547 C CA . SER A 1 228 ? 45.993 67.366 19.426 1.00 5.57 228 SER A CA 1
ATOM 3548 C C . SER A 1 228 ? 46.068 67.000 20.911 1.00 5.28 228 SER A C 1
ATOM 3549 O O . SER A 1 228 ? 45.032 66.768 21.519 1.00 6.28 228 SER A O 1
ATOM 3557 N N . LEU A 1 229 ? 47.266 66.912 21.484 1.00 6.81 229 LEU A N 1
ATOM 3558 C CA . LEU A 1 229 ? 47.423 66.720 22.919 1.00 5.76 229 LEU A CA 1
ATOM 3559 C C . LEU A 1 229 ? 47.684 68.021 23.666 1.00 6.46 229 LEU A C 1
ATOM 3560 O O . LEU A 1 229 ? 47.589 68.034 24.909 1.00 5.70 229 LEU A O 1
ATOM 3576 N N . MET A 1 230 ? 48.023 69.103 22.946 1.00 5.40 230 MET A N 1
ATOM 3577 C CA . MET A 1 230 ? 48.524 70.355 23.527 1.00 4.62 230 MET A CA 1
ATOM 3578 C C . MET A 1 230 ? 47.633 71.558 23.211 1.00 8.29 230 MET A C 1
ATOM 3579 O O . MET A 1 230 ? 46.952 71.580 22.181 1.00 9.19 230 MET A O 1
ATOM 3593 N N . PRO A 1 231 ? 47.645 72.587 24.051 1.00 6.97 231 PRO A N 1
ATOM 3594 C CA . PRO A 1 231 ? 47.061 73.855 23.639 1.00 5.96 231 PRO A CA 1
ATOM 3595 C C . PRO A 1 231 ? 47.813 74.422 22.448 1.00 7.47 231 PRO A C 1
ATOM 3596 O O . PRO A 1 231 ? 49.029 74.171 22.276 1.00 6.75 231 PRO A O 1
ATOM 3607 N N . PRO A 1 232 ? 47.152 75.234 21.635 1.00 6.86 232 PRO A N 1
ATOM 3608 C CA . PRO A 1 232 ? 47.867 75.934 20.560 1.00 8.31 232 PRO A CA 1
ATOM 3609 C C . PRO A 1 232 ? 48.874 76.916 21.122 1.00 9.42 232 PRO A C 1
ATOM 3610 O O . PRO A 1 232 ? 48.775 77.368 22.272 1.00 9.98 232 PRO A O 1
ATOM 3621 N N . SER A 1 233 ? 49.832 77.267 20.267 1.00 9.80 233 SER A N 1
ATOM 3622 C CA . SER A 1 233 ? 50.821 78.293 20.570 1.00 10.87 233 SER A CA 1
ATOM 3623 C C . SER A 1 233 ? 50.189 79.679 20.590 1.00 9.99 233 SER A C 1
ATOM 3624 O O . SER A 1 233 ? 49.092 79.913 20.073 1.00 9.07 233 SER A O 1
ATOM 3632 N N . ALA A 1 234 ? 50.906 80.614 21.202 1.00 12.18 234 ALA A N 1
ATOM 3633 C CA . ALA A 1 234 ? 50.519 82.015 21.109 1.00 11.47 234 ALA A CA 1
ATOM 3634 C C . ALA A 1 234 ? 50.481 82.450 19.649 1.00 8.86 234 ALA A C 1
ATOM 3635 O O . ALA A 1 234 ? 51.216 81.944 18.798 1.00 10.08 234 ALA A O 1
ATOM 3642 N N . VAL A 1 235 ? 49.605 83.399 19.366 1.00 10.14 235 VAL A N 1
ATOM 3643 C CA . VAL A 1 235 ? 49.518 83.950 18.020 1.00 7.74 235 VAL A CA 1
ATOM 3644 C C . VAL A 1 235 ? 50.750 84.815 17.745 1.00 8.48 235 VAL A C 1
ATOM 3645 O O . VAL A 1 235 ? 51.260 85.500 18.629 1.00 9.22 235 VAL A O 1
ATOM 3658 N N . THR A 1 236 ? 51.205 84.812 16.500 1.00 8.66 236 THR A N 1
ATOM 3659 C CA . THR A 1 236 ? 52.342 85.630 16.106 1.00 15.61 236 THR A CA 1
ATOM 3660 C C . THR A 1 236 ? 51.920 86.597 15.015 1.00 16.32 236 THR A C 1
ATOM 3661 O O . THR A 1 236 ? 50.877 86.426 14.377 1.00 13.61 236 THR A O 1
ATOM 3672 N N . GLY A 1 237 ? 52.742 87.625 14.820 1.00 16.93 237 GLY A N 1
ATOM 3673 C CA . GLY A 1 237 ? 52.510 88.587 13.756 1.00 15.68 237 GLY A CA 1
ATOM 3674 C C . GLY A 1 237 ? 51.302 89.473 13.959 1.00 12.22 237 GLY A C 1
ATOM 3675 O O . GLY A 1 237 ? 50.735 89.970 12.978 1.00 13.77 237 GLY A O 1
ATOM 3679 N N . LEU A 1 238 ? 50.928 89.733 15.209 1.00 13.10 238 LEU A N 1
ATOM 3680 C CA . LEU A 1 238 ? 49.744 90.520 15.485 1.00 14.14 238 LEU A CA 1
ATOM 3681 C C . LEU A 1 238 ? 50.014 91.974 15.135 1.00 17.42 238 LEU A C 1
ATOM 3682 O O . LEU A 1 238 ? 51.066 92.518 15.458 1.00 15.40 238 LEU A O 1
ATOM 3698 N N . ASN A 1 239 ? 49.039 92.610 14.510 1.00 11.55 239 ASN A N 1
ATOM 3699 C CA . ASN A 1 239 ? 49.180 93.983 14.043 1.00 14.98 239 ASN A CA 1
ATOM 3700 C C . ASN A 1 239 ? 47.800 94.607 14.000 1.00 15.70 239 ASN A C 1
ATOM 3701 O O . ASN A 1 239 ? 46.812 93.929 13.719 1.00 13.94 239 ASN A O 1
ATOM 3712 N N . ALA A 1 240 ? 47.737 95.899 14.288 1.00 16.95 240 ALA A N 1
ATOM 3713 C CA . ALA A 1 240 ? 46.465 96.598 14.256 1.00 13.81 240 ALA A CA 1
ATOM 3714 C C . ALA A 1 240 ? 46.705 98.056 13.912 1.00 18.23 240 ALA A C 1
ATOM 3715 O O . ALA A 1 240 ? 47.767 98.609 14.209 1.00 15.79 240 ALA A O 1
ATOM 3722 N N . TYR A 1 241 ? 45.686 98.682 13.321 1.00 18.09 241 TYR A N 1
ATOM 3723 C CA . TYR A 1 241 ? 45.692 100.119 13.083 1.00 17.52 241 TYR A CA 1
ATOM 3724 C C . TYR A 1 241 ? 44.260 100.621 13.161 1.00 19.17 241 TYR A C 1
ATOM 3725 O O . TYR A 1 241 ? 43.305 99.858 12.967 1.00 17.25 241 TYR A O 1
ATOM 3743 N N . ILE A 1 242 ? 44.120 101.916 13.450 1.00 16.80 242 ILE A N 1
ATOM 3744 C CA . ILE A 1 242 ? 42.823 102.578 13.527 1.00 22.07 242 ILE A CA 1
ATOM 3745 C C . ILE A 1 242 ? 42.653 103.452 12.295 1.00 22.25 242 ILE A C 1
ATOM 3746 O O . ILE A 1 242 ? 43.557 104.206 11.932 1.00 23.72 242 ILE A O 1
ATOM 3762 N N . SER A 1 243 ? 41.502 103.337 11.651 1.00 24.91 243 SER A N 1
ATOM 3763 C CA . SER A 1 243 ? 41.151 104.202 10.533 1.00 30.19 243 SER A CA 1
ATOM 3764 C C . SER A 1 243 ? 39.651 104.409 10.590 1.00 28.26 243 SER A C 1
ATOM 3765 O O . SER A 1 243 ? 38.893 103.448 10.776 1.00 23.34 243 SER A O 1
ATOM 3773 N N . GLY A 1 244 ? 39.218 105.653 10.430 1.00 24.43 244 GLY A N 1
ATOM 3774 C CA . GLY A 1 244 ? 37.796 105.895 10.602 1.00 21.40 244 GLY A CA 1
ATOM 3775 C C . GLY A 1 244 ? 37.402 105.467 11.994 1.00 25.92 244 GLY A C 1
ATOM 3776 O O . GLY A 1 244 ? 38.144 105.663 12.966 1.00 27.97 244 GLY A O 1
ATOM 3780 N N . ASN A 1 245 ? 36.230 104.849 12.107 1.00 24.30 245 ASN A N 1
ATOM 3781 C CA . ASN A 1 245 ? 35.760 104.428 13.417 1.00 35.73 245 ASN A CA 1
ATOM 3782 C C . ASN A 1 245 ? 36.032 102.951 13.666 1.00 31.92 245 ASN A C 1
ATOM 3783 O O . ASN A 1 245 ? 35.356 102.329 14.488 1.00 28.21 245 ASN A O 1
ATOM 3794 N N . LYS A 1 246 ? 37.030 102.385 12.990 1.00 30.73 246 LYS A N 1
ATOM 3795 C CA . LYS A 1 246 ? 37.247 100.944 13.002 1.00 23.56 246 LYS A CA 1
ATOM 3796 C C . LYS A 1 246 ? 38.678 100.624 13.420 1.00 26.37 246 LYS A C 1
ATOM 3797 O O . LYS A 1 246 ? 39.604 101.395 13.162 1.00 23.79 246 LYS A O 1
ATOM 3816 N N . ILE A 1 247 ? 38.841 99.484 14.093 1.00 19.87 247 ILE A N 1
ATOM 3817 C CA . ILE A 1 247 ? 40.148 98.898 14.354 1.00 16.85 247 ILE A CA 1
ATOM 3818 C C . ILE A 1 247 ? 40.341 97.732 13.400 1.00 16.18 247 ILE A C 1
ATOM 3819 O O . ILE A 1 247 ? 39.531 96.798 13.371 1.00 18.74 247 ILE A O 1
ATOM 3835 N N . PHE A 1 248 ? 41.408 97.789 12.608 1.00 15.66 248 PHE A N 1
ATOM 3836 C CA . PHE A 1 248 ? 41.737 96.747 11.641 1.00 11.30 248 PHE A CA 1
ATOM 3837 C C . PHE A 1 248 ? 42.846 95.894 12.247 1.00 15.19 248 PHE A C 1
ATOM 3838 O O . PHE A 1 248 ? 43.957 96.382 12.463 1.00 14.23 248 PHE A O 1
ATOM 3855 N N . VAL A 1 249 ? 42.546 94.630 12.530 1.00 12.39 249 VAL A N 1
ATOM 3856 C CA . VAL A 1 249 ? 43.479 93.734 13.210 1.00 11.79 249 VAL A CA 1
ATOM 3857 C C . VAL A 1 249 ? 43.839 92.590 12.277 1.00 10.29 249 VAL A C 1
ATOM 3858 O O . VAL A 1 249 ? 42.977 92.045 11.582 1.00 10.87 249 VAL A O 1
ATOM 3871 N N . ASN A 1 250 ? 45.117 92.212 12.266 1.00 10.20 250 ASN A N 1
ATOM 3872 C CA . ASN A 1 250 ? 45.517 91.070 11.453 1.00 10.84 250 ASN A CA 1
ATOM 3873 C C . ASN A 1 250 ? 46.632 90.319 12.166 1.00 10.12 250 ASN A C 1
ATOM 3874 O O . ASN A 1 250 ? 47.257 90.832 13.104 1.00 12.92 250 ASN A O 1
ATOM 3885 N N . TRP A 1 251 ? 46.853 89.079 11.732 1.00 9.77 251 TRP A N 1
ATOM 3886 C CA . TRP A 1 251 ? 47.856 88.234 12.371 1.00 9.03 251 TRP A CA 1
ATOM 3887 C C . TRP A 1 251 ? 48.297 87.146 11.406 1.00 9.42 251 TRP A C 1
ATOM 3888 O O . TRP A 1 251 ? 47.669 86.893 10.374 1.00 13.05 251 TRP A O 1
ATOM 3909 N N . THR A 1 252 ? 49.413 86.502 11.753 1.00 10.54 252 THR A N 1
ATOM 3910 C CA . THR A 1 252 ? 49.856 85.314 11.050 1.00 11.90 252 THR A CA 1
ATOM 3911 C C . THR A 1 252 ? 49.006 84.134 11.464 1.00 9.87 252 THR A C 1
ATOM 3912 O O . THR A 1 252 ? 48.701 83.961 12.646 1.00 11.13 252 THR A O 1
ATOM 3923 N N . ALA A 1 253 ? 48.655 83.296 10.493 1.00 13.83 253 ALA A N 1
ATOM 3924 C CA . ALA A 1 253 ? 47.850 82.123 10.809 1.00 10.82 253 ALA A CA 1
ATOM 3925 C C . ALA A 1 253 ? 48.623 81.189 11.724 1.00 15.41 253 ALA A C 1
ATOM 3926 O O . ALA A 1 253 ? 49.808 80.895 11.488 1.00 10.38 253 ALA A O 1
ATOM 3933 N N . ASN A 1 254 ? 47.963 80.737 12.791 1.00 11.18 254 ASN A N 1
ATOM 3934 C CA . ASN A 1 254 ? 48.509 79.633 13.571 1.00 13.12 254 ASN A CA 1
ATOM 3935 C C . ASN A 1 254 ? 48.574 78.390 12.700 1.00 13.07 254 ASN A C 1
ATOM 3936 O O . ASN A 1 254 ? 47.842 78.255 11.729 1.00 14.41 254 ASN A O 1
ATOM 3947 N N . LYS A 1 255 ? 49.469 77.467 13.055 1.00 12.65 255 LYS A N 1
ATOM 3948 C CA . LYS A 1 255 ? 49.766 76.335 12.185 1.00 14.83 255 LYS A CA 1
ATOM 3949 C C . LYS A 1 255 ? 49.302 74.991 12.734 1.00 18.37 255 LYS A C 1
ATOM 3950 O O . LYS A 1 255 ? 49.498 73.974 12.060 1.00 12.41 255 LYS A O 1
ATOM 3969 N N . GLU A 1 256 ? 48.678 74.947 13.910 1.00 13.88 256 GLU A N 1
ATOM 3970 C CA . GLU A 1 256 ? 48.355 73.656 14.512 1.00 14.30 256 GLU A CA 1
ATOM 3971 C C . GLU A 1 256 ? 47.355 72.878 13.680 1.00 12.76 256 GLU A C 1
ATOM 3972 O O . GLU A 1 256 ? 46.384 73.432 13.139 1.00 10.20 256 GLU A O 1
ATOM 3984 N N . ASP A 1 257 ? 47.573 71.561 13.620 1.00 11.03 257 ASP A N 1
ATOM 3985 C CA . ASP A 1 257 ? 46.680 70.689 12.878 1.00 15.67 257 ASP A CA 1
ATOM 3986 C C . ASP A 1 257 ? 45.287 70.693 13.462 1.00 13.68 257 ASP A C 1
ATOM 3987 O O . ASP A 1 257 ? 44.317 70.461 12.739 1.00 13.55 257 ASP A O 1
ATOM 3996 N N . ASP A 1 258 ? 45.159 70.956 14.758 1.00 7.97 258 ASP A N 1
ATOM 3997 C CA . ASP A 1 258 ? 43.867 70.946 15.416 1.00 8.71 258 ASP A CA 1
ATOM 3998 C C . ASP A 1 258 ? 43.359 72.354 15.694 1.00 9.01 258 ASP A C 1
ATOM 3999 O O . ASP A 1 258 ? 42.490 72.526 16.553 1.00 9.29 258 ASP A O 1
ATOM 4008 N N . LEU A 1 259 ? 43.916 73.364 15.015 1.00 6.75 259 LEU A N 1
ATOM 4009 C CA . LEU A 1 259 ? 43.461 74.730 15.193 1.00 7.44 259 LEU A CA 1
ATOM 4010 C C . LEU A 1 259 ? 41.972 74.835 14.873 1.00 8.59 259 LEU A C 1
ATOM 4011 O O . LEU A 1 259 ? 41.475 74.260 13.900 1.00 7.91 259 LEU A O 1
ATOM 4027 N N . ASN A 1 260 ? 41.254 75.567 15.708 1.00 6.96 260 ASN A N 1
ATOM 4028 C CA . ASN A 1 260 ? 39.842 75.738 15.499 1.00 10.94 260 ASN A CA 1
ATOM 4029 C C . ASN A 1 260 ? 39.369 77.179 15.465 1.00 11.55 260 ASN A C 1
ATOM 4030 O O . ASN A 1 260 ? 38.257 77.408 14.994 1.00 10.30 260 ASN A O 1
ATOM 4041 N N . GLY A 1 261 ? 40.163 78.147 15.912 1.00 8.17 261 GLY A N 1
ATOM 4042 C CA . GLY A 1 261 ? 39.773 79.537 15.780 1.00 7.36 261 GLY A CA 1
ATOM 4043 C C . GLY A 1 261 ? 40.544 80.430 16.733 1.00 6.91 261 GLY A C 1
ATOM 4044 O O . GLY A 1 261 ? 41.515 80.017 17.356 1.00 8.15 261 GLY A O 1
ATOM 4048 N N . TYR A 1 262 ? 40.053 81.654 16.846 1.00 6.32 262 TYR A N 1
ATOM 4049 C CA . TYR A 1 262 ? 40.659 82.713 17.632 1.00 5.59 262 TYR A CA 1
ATOM 4050 C C . TYR A 1 262 ? 39.566 83.531 18.286 1.00 7.22 262 TYR A C 1
ATOM 4051 O O . TYR A 1 262 ? 38.485 83.721 17.716 1.00 7.85 262 TYR A O 1
ATOM 4069 N N . ASN A 1 263 ? 39.871 84.032 19.472 1.00 6.70 263 ASN A N 1
ATOM 4070 C CA . ASN A 1 263 ? 39.114 85.093 20.119 1.00 6.85 263 ASN A CA 1
ATOM 4071 C C . ASN A 1 263 ? 39.985 86.342 20.191 1.00 9.54 263 ASN A C 1
ATOM 4072 O O . ASN A 1 263 ? 41.160 86.273 20.570 1.00 7.86 263 ASN A O 1
ATOM 4083 N N . VAL A 1 264 ? 39.377 87.484 19.877 1.00 12.71 264 VAL A N 1
ATOM 4084 C CA . VAL A 1 264 ? 40.040 88.789 19.886 1.00 9.99 264 VAL A CA 1
ATOM 4085 C C . VAL A 1 264 ? 39.371 89.680 20.918 1.00 10.40 264 VAL A C 1
ATOM 4086 O O . VAL A 1 264 ? 38.142 89.643 21.095 1.00 9.44 264 VAL A O 1
ATOM 4099 N N . PHE A 1 265 ? 40.185 90.497 21.580 1.00 10.22 265 PHE A N 1
ATOM 4100 C CA . PHE A 1 265 ? 39.727 91.334 22.682 1.00 14.87 265 PHE A CA 1
ATOM 4101 C C . PHE A 1 265 ? 40.238 92.759 22.528 1.00 12.72 265 PHE A C 1
ATOM 4102 O O . PHE A 1 265 ? 41.366 92.976 22.066 1.00 11.37 265 PHE A O 1
ATOM 4119 N N . VAL A 1 266 ? 39.402 93.714 22.945 1.00 16.37 266 VAL A N 1
ATOM 4120 C CA . VAL A 1 266 ? 39.759 95.132 23.013 1.00 16.63 266 VAL A CA 1
ATOM 4121 C C . VAL A 1 266 ? 39.696 95.546 24.479 1.00 17.85 266 VAL A C 1
ATOM 4122 O O . VAL A 1 266 ? 38.624 95.483 25.100 1.00 16.81 266 VAL A O 1
ATOM 4135 N N . ASN A 1 267 ? 40.841 95.960 25.029 1.00 15.76 267 ASN A N 1
ATOM 4136 C CA . ASN A 1 267 ? 40.949 96.236 26.453 1.00 19.03 267 ASN A CA 1
ATOM 4137 C C . ASN A 1 267 ? 40.265 95.117 27.239 1.00 26.00 267 ASN A C 1
ATOM 4138 O O . ASN A 1 267 ? 39.473 95.385 28.147 1.00 23.65 267 ASN A O 1
ATOM 4149 N N . ASP A 1 268 ? 40.521 93.863 26.863 1.00 20.18 268 ASP A N 1
ATOM 4150 C CA . ASP A 1 268 ? 40.047 92.667 27.563 1.00 19.71 268 ASP A CA 1
ATOM 4151 C C . ASP A 1 268 ? 38.555 92.428 27.397 1.00 22.38 268 ASP A C 1
ATOM 4152 O O . ASP A 1 268 ? 38.023 91.461 27.977 1.00 21.99 268 ASP A O 1
ATOM 4161 N N . ASN A 1 269 ? 37.854 93.266 26.653 1.00 16.36 269 ASN A N 1
ATOM 4162 C CA . ASN A 1 269 ? 36.472 93.004 26.325 1.00 20.54 269 ASN A CA 1
ATOM 4163 C C . ASN A 1 269 ? 36.434 92.203 25.041 1.00 19.20 269 ASN A C 1
ATOM 4164 O O . ASN A 1 269 ? 37.192 92.470 24.105 1.00 14.30 269 ASN A O 1
ATOM 4175 N N . TYR A 1 270 ? 35.553 91.219 25.009 1.00 17.03 270 TYR A N 1
ATOM 4176 C CA . TYR A 1 270 ? 35.441 90.355 23.844 1.00 15.48 270 TYR A CA 1
ATOM 4177 C C . TYR A 1 270 ? 35.026 91.148 22.621 1.00 18.30 270 TYR A C 1
ATOM 4178 O O . TYR A 1 270 ? 34.079 91.939 22.659 1.00 17.68 270 TYR A O 1
ATOM 4196 N N . ALA A 1 271 ? 35.720 90.901 21.514 1.00 16.65 271 ALA A N 1
ATOM 4197 C CA . ALA A 1 271 ? 35.404 91.556 20.264 1.00 14.52 271 ALA A CA 1
ATOM 4198 C C . ALA A 1 271 ? 34.928 90.603 19.179 1.00 14.84 271 ALA A C 1
ATOM 4199 O O . ALA A 1 271 ? 34.271 91.057 18.243 1.00 18.37 271 ALA A O 1
ATOM 4206 N N . GLY A 1 272 ? 35.226 89.314 19.268 1.00 8.88 272 GLY A N 1
ATOM 4207 C CA . GLY A 1 272 ? 34.727 88.390 18.269 1.00 7.83 272 GLY A CA 1
ATOM 4208 C C . GLY A 1 272 ? 35.470 87.075 18.296 1.00 7.25 272 GLY A C 1
ATOM 4209 O O . GLY A 1 272 ? 36.553 86.944 18.881 1.00 9.93 272 GLY A O 1
ATOM 4213 N N . THR A 1 273 ? 34.853 86.093 17.642 1.00 10.14 273 THR A N 1
ATOM 4214 C CA . THR A 1 273 ? 35.431 84.772 17.437 1.00 6.91 273 THR A CA 1
ATOM 4215 C C . THR A 1 273 ? 35.604 84.533 15.947 1.00 8.22 273 THR A C 1
ATOM 4216 O O . THR A 1 273 ? 34.676 84.766 15.170 1.00 7.67 273 THR A O 1
ATOM 4227 N N . LEU A 1 274 ? 36.796 84.099 15.553 1.00 4.99 274 LEU A N 1
ATOM 4228 C CA . LEU A 1 274 ? 37.099 83.839 14.147 1.00 6.67 274 LEU A CA 1
ATOM 4229 C C . LEU A 1 274 ? 37.354 82.350 13.943 1.00 6.40 274 LEU A C 1
ATOM 4230 O O . LEU A 1 274 ? 37.790 81.664 14.876 1.00 7.23 274 LEU A O 1
ATOM 4246 N N . PRO A 1 275 ? 37.116 81.817 12.743 1.00 7.48 275 PRO A N 1
ATOM 4247 C CA . PRO A 1 275 ? 37.379 80.401 12.476 1.00 7.54 275 PRO A CA 1
ATOM 4248 C C . PRO A 1 275 ? 38.860 80.168 12.153 1.00 6.39 275 PRO A C 1
ATOM 4249 O O . PRO A 1 275 ? 39.664 81.094 12.053 1.00 8.17 275 PRO A O 1
ATOM 4260 N N . ARG A 1 276 ? 39.187 78.900 11.905 1.00 6.76 276 ARG A N 1
ATOM 4261 C CA . ARG A 1 276 ? 40.582 78.451 11.894 1.00 8.63 276 ARG A CA 1
ATOM 4262 C C . ARG A 1 276 ? 41.412 79.072 10.771 1.00 11.73 276 ARG A C 1
ATOM 4263 O O . ARG A 1 276 ? 42.633 79.229 10.931 1.00 7.78 276 ARG A O 1
ATOM 4284 N N . LYS A 1 277 ? 40.808 79.399 9.630 1.00 8.49 277 LYS A N 1
ATOM 4285 C CA . LYS A 1 277 ? 41.577 79.988 8.525 1.00 8.85 277 LYS A CA 1
ATOM 4286 C C . LYS A 1 277 ? 41.688 81.512 8.596 1.00 12.74 277 LYS A C 1
ATOM 4287 O O . LYS A 1 277 ? 42.381 82.109 7.754 1.00 8.64 277 LYS A O 1
ATOM 4306 N N . ALA A 1 278 ? 41.054 82.143 9.580 1.00 9.06 278 ALA A N 1
ATOM 4307 C CA . ALA A 1 278 ? 41.011 83.596 9.664 1.00 9.53 278 ALA A CA 1
ATOM 4308 C C . ALA A 1 278 ? 42.366 84.184 10.025 1.00 9.48 278 ALA A C 1
ATOM 4309 O O . ALA A 1 278 ? 43.151 83.587 10.766 1.00 9.70 278 ALA A O 1
ATOM 4316 N N . THR A 1 279 ? 42.631 85.372 9.477 1.00 7.52 279 THR A N 1
ATOM 4317 C CA . THR A 1 279 ? 43.831 86.143 9.796 1.00 11.08 279 THR A CA 1
ATOM 4318 C C . THR A 1 279 ? 43.532 87.622 10.029 1.00 7.45 279 THR A C 1
ATOM 4319 O O . THR A 1 279 ? 44.472 88.426 10.146 1.00 8.98 279 THR A O 1
ATOM 4330 N N . LYS A 1 280 ? 42.262 88.012 10.124 1.00 6.78 280 LYS A N 1
ATOM 4331 C CA . LYS A 1 280 ? 41.933 89.408 10.352 1.00 9.24 280 LYS A CA 1
ATOM 4332 C C . LYS A 1 280 ? 40.514 89.550 10.905 1.00 10.75 280 LYS A C 1
ATOM 4333 O O . LYS A 1 280 ? 39.695 88.636 10.824 1.00 11.99 280 LYS A O 1
ATOM 4352 N N . ILE A 1 281 ? 40.264 90.704 11.516 1.00 12.06 281 ILE A N 1
ATOM 4353 C CA . ILE A 1 281 ? 38.939 91.109 11.965 1.00 13.63 281 ILE A CA 1
ATOM 4354 C C . ILE A 1 281 ? 38.893 92.631 11.913 1.00 16.46 281 ILE A C 1
ATOM 4355 O O . ILE A 1 281 ? 39.887 93.313 12.182 1.00 13.22 281 ILE A O 1
ATOM 4371 N N . VAL A 1 282 ? 37.745 93.164 11.531 1.00 13.71 282 VAL A N 1
ATOM 4372 C CA . VAL A 1 282 ? 37.506 94.599 11.552 1.00 15.84 282 VAL A CA 1
ATOM 4373 C C . VAL A 1 282 ? 36.543 94.855 12.691 1.00 19.64 282 VAL A C 1
ATOM 4374 O O . VAL A 1 282 ? 35.466 94.257 12.735 1.00 20.18 282 VAL A O 1
ATOM 4387 N N . ILE A 1 283 ? 36.931 95.720 13.614 1.00 13.70 283 ILE A N 1
ATOM 4388 C CA . ILE A 1 283 ? 36.203 95.932 14.859 1.00 18.84 283 ILE A CA 1
ATOM 4389 C C . ILE A 1 283 ? 35.643 97.343 14.857 1.00 22.98 283 ILE A C 1
ATOM 4390 O O . ILE A 1 283 ? 36.385 98.312 14.650 1.00 23.31 283 ILE A O 1
ATOM 4406 N N . ASP A 1 284 ? 34.345 97.454 15.135 1.00 24.43 284 ASP A N 1
ATOM 4407 C CA . ASP A 1 284 ? 33.673 98.740 15.267 1.00 26.87 284 ASP A CA 1
ATOM 4408 C C . ASP A 1 284 ? 33.988 99.346 16.632 1.00 25.69 284 ASP A C 1
ATOM 4409 O O . ASP A 1 284 ? 33.633 98.772 17.671 1.00 26.80 284 ASP A O 1
ATOM 4418 N N . LYS A 1 285 ? 34.641 100.522 16.627 1.00 26.10 285 LYS A N 1
ATOM 4419 C CA . LYS A 1 285 ? 35.113 101.147 17.865 1.00 24.63 285 LYS A CA 1
ATOM 4420 C C . LYS A 1 285 ? 33.981 101.554 18.791 1.00 28.39 285 LYS A C 1
ATOM 4421 O O . LYS A 1 285 ? 34.180 101.620 20.014 1.00 27.22 285 LYS A O 1
ATOM 4440 N N . SER A 1 286 ? 32.811 101.862 18.230 1.00 32.82 286 SER A N 1
ATOM 4441 C CA . SER A 1 286 ? 31.699 102.368 19.026 1.00 35.24 286 SER A CA 1
ATOM 4442 C C . SER A 1 286 ? 31.188 101.344 20.021 1.00 38.13 286 SER A C 1
ATOM 4443 O O . SER A 1 286 ? 30.496 101.713 20.972 1.00 43.73 286 SER A O 1
ATOM 4451 N N . ARG A 1 287 ? 31.503 100.069 19.832 1.00 37.56 287 ARG A N 1
ATOM 4452 C CA . ARG A 1 287 ? 31.053 99.055 20.773 1.00 35.34 287 ARG A CA 1
ATOM 4453 C C . ARG A 1 287 ? 31.850 99.050 22.059 1.00 29.10 287 ARG A C 1
ATOM 4454 O O . ARG A 1 287 ? 31.501 98.290 22.967 1.00 31.08 287 ARG A O 1
ATOM 4475 N N . PHE A 1 288 ? 32.892 99.877 22.167 1.00 28.64 288 PHE A N 1
ATOM 4476 C CA . PHE A 1 288 ? 33.778 99.872 23.320 1.00 24.10 288 PHE A CA 1
ATOM 4477 C C . PHE A 1 288 ? 33.977 101.287 23.846 1.00 37.31 288 PHE A C 1
ATOM 4478 O O . PHE A 1 288 ? 33.955 102.257 23.079 1.00 31.29 288 PHE A O 1
ATOM 4495 N N . TYR A 1 289 ? 34.168 101.391 25.164 1.00 32.19 289 TYR A N 1
ATOM 4496 C CA . TYR A 1 289 ? 34.504 102.664 25.808 1.00 29.62 289 TYR A CA 1
ATOM 4497 C C . TYR A 1 289 ? 35.975 102.950 25.544 1.00 31.90 289 TYR A C 1
ATOM 4498 O O . TYR A 1 289 ? 36.852 102.429 26.233 1.00 38.06 289 TYR A O 1
ATOM 4516 N N . LEU A 1 290 ? 36.264 103.796 24.561 1.00 32.62 290 LEU A N 1
ATOM 4517 C CA . LEU A 1 290 ? 37.645 104.108 24.182 1.00 35.37 290 LEU A CA 1
ATOM 4518 C C . LEU A 1 290 ? 37.929 105.596 24.382 1.00 33.06 290 LEU A C 1
ATOM 4519 O O . LEU A 1 290 ? 37.791 106.391 23.437 1.00 34.24 290 LEU A O 1
ATOM 4535 N N . PRO A 1 291 ? 38.351 106.017 25.581 1.00 36.66 291 PRO A N 1
ATOM 4536 C CA . PRO A 1 291 ? 38.631 107.442 25.803 1.00 39.18 291 PRO A CA 1
ATOM 4537 C C . PRO A 1 291 ? 39.617 107.986 24.780 1.00 40.99 291 PRO A C 1
ATOM 4538 O O . PRO A 1 291 ? 40.623 107.350 24.454 1.00 36.72 291 PRO A O 1
ATOM 4549 N N . LYS A 1 292 ? 39.313 109.174 24.263 1.00 43.51 292 LYS A N 1
ATOM 4550 C CA . LYS A 1 292 ? 40.175 109.786 23.264 1.00 35.88 292 LYS A CA 1
ATOM 4551 C C . LYS A 1 292 ? 41.585 109.960 23.823 1.00 31.08 292 LYS A C 1
ATOM 4552 O O . LYS A 1 292 ? 41.778 110.385 24.967 1.00 34.88 292 LYS A O 1
ATOM 4571 N N . GLY A 1 293 ? 42.577 109.592 23.016 1.00 33.65 293 GLY A N 1
ATOM 4572 C CA . GLY A 1 293 ? 43.962 109.741 23.392 1.00 37.96 293 GLY A CA 1
ATOM 4573 C C . GLY A 1 293 ? 44.531 108.647 24.273 1.00 45.67 293 GLY A C 1
ATOM 4574 O O . GLY A 1 293 ? 45.751 108.626 24.490 1.00 43.33 293 GLY A O 1
ATOM 4578 N N . LYS A 1 294 ? 43.669 107.706 24.811 1.00 37.88 294 LYS A N 1
ATOM 4579 C CA . LYS A 1 294 ? 44.217 106.674 25.681 1.00 37.26 294 LYS A CA 1
ATOM 4580 C C . LYS A 1 294 ? 44.619 105.442 24.870 1.00 36.52 294 LYS A C 1
ATOM 4581 O O . LYS A 1 294 ? 43.953 105.093 23.891 1.00 29.63 294 LYS A O 1
ATOM 4587 N N . PRO A 1 295 ? 45.700 104.760 25.264 1.00 25.94 295 PRO A N 1
ATOM 4588 C CA . PRO A 1 295 ? 46.107 103.549 24.548 1.00 24.09 295 PRO A CA 1
ATOM 4589 C C . PRO A 1 295 ? 44.995 102.511 24.522 1.00 26.44 295 PRO A C 1
ATOM 4590 O O . PRO A 1 295 ? 44.121 102.483 25.390 1.00 22.14 295 PRO A O 1
ATOM 4601 N N . ILE A 1 296 ? 45.032 101.665 23.490 1.00 22.13 296 ILE A N 1
ATOM 4602 C CA . ILE A 1 296 ? 44.050 100.606 23.283 1.00 23.72 296 ILE A CA 1
ATOM 4603 C C . ILE A 1 296 ? 44.809 99.295 23.184 1.00 20.84 296 ILE A C 1
ATOM 4604 O O . ILE A 1 296 ? 45.723 99.164 22.362 1.00 18.71 296 ILE A O 1
ATOM 4620 N N . LYS A 1 297 ? 44.433 98.326 24.009 1.00 20.83 297 LYS A N 1
ATOM 4621 C CA . LYS A 1 297 ? 45.067 97.015 23.987 1.00 21.26 297 LYS A CA 1
ATOM 4622 C C . LYS A 1 297 ? 44.254 96.058 23.126 1.00 16.09 297 LYS A C 1
ATOM 4623 O O . LYS A 1 297 ? 43.085 95.761 23.430 1.00 15.96 297 LYS A O 1
ATOM 4642 N N . ILE A 1 298 ? 44.888 95.560 22.080 1.00 18.97 298 ILE A N 1
ATOM 4643 C CA . ILE A 1 298 ? 44.344 94.484 21.270 1.00 11.92 298 ILE A CA 1
ATOM 4644 C C . ILE A 1 298 ? 45.034 93.197 21.709 1.00 13.86 298 ILE A C 1
ATOM 4645 O O . ILE A 1 298 ? 46.265 93.152 21.831 1.00 12.81 298 ILE A O 1
ATOM 4661 N N . SER A 1 299 ? 44.255 92.153 21.982 1.00 14.79 299 SER A N 1
ATOM 4662 C CA . SER A 1 299 ? 44.853 90.876 22.346 1.00 12.00 299 SER A CA 1
ATOM 4663 C C . SER A 1 299 ? 44.099 89.737 21.671 1.00 7.71 299 SER A C 1
ATOM 4664 O O . SER A 1 299 ? 42.936 89.875 21.269 1.00 9.72 299 SER A O 1
ATOM 4672 N N . ILE A 1 300 ? 44.764 88.594 21.578 1.00 9.30 300 ILE A N 1
ATOM 4673 C CA . ILE A 1 300 ? 44.195 87.478 20.842 1.00 9.82 300 ILE A CA 1
ATOM 4674 C C . ILE A 1 300 ? 44.668 86.168 21.451 1.00 8.95 300 ILE A C 1
ATOM 4675 O O . ILE A 1 300 ? 45.778 86.071 21.981 1.00 9.82 300 ILE A O 1
ATOM 4691 N N . GLU A 1 301 ? 43.809 85.146 21.350 1.00 8.57 301 GLU A N 1
ATOM 4692 C CA . GLU A 1 301 ? 44.153 83.774 21.686 1.00 8.20 301 GLU A CA 1
ATOM 4693 C C . GLU A 1 301 ? 43.672 82.842 20.577 1.00 8.00 301 GLU A C 1
ATOM 4694 O O . GLU A 1 301 ? 42.588 83.029 20.010 1.00 7.20 301 GLU A O 1
ATOM 4706 N N . ALA A 1 302 ? 44.488 81.843 20.268 1.00 8.01 302 ALA A N 1
ATOM 4707 C CA . ALA A 1 302 ? 44.024 80.727 19.465 1.00 6.56 302 ALA A CA 1
ATOM 4708 C C . ALA A 1 302 ? 43.341 79.699 20.361 1.00 9.86 302 ALA A C 1
ATOM 4709 O O . ALA A 1 302 ? 43.576 79.645 21.569 1.00 9.23 302 ALA A O 1
ATOM 4716 N N . PHE A 1 303 ? 42.472 78.877 19.763 1.00 7.57 303 PHE A N 1
ATOM 4717 C CA . PHE A 1 303 ? 41.956 77.718 20.488 1.00 5.69 303 PHE A CA 1
ATOM 4718 C C . PHE A 1 303 ? 41.830 76.552 19.519 1.00 6.99 303 PHE A C 1
ATOM 4719 O O . PHE A 1 303 ? 41.752 76.742 18.300 1.00 5.95 303 PHE A O 1
ATOM 4736 N N . ASP A 1 304 ? 41.856 75.336 20.067 1.00 4.86 304 ASP A N 1
ATOM 4737 C CA . ASP A 1 304 ? 41.897 74.131 19.251 1.00 4.19 304 ASP A CA 1
ATOM 4738 C C . ASP A 1 304 ? 40.579 73.361 19.378 1.00 7.54 304 ASP A C 1
ATOM 4739 O O . ASP A 1 304 ? 39.659 73.768 20.082 1.00 6.80 304 ASP A O 1
ATOM 4748 N N . ILE A 1 305 ? 40.474 72.261 18.626 1.00 7.40 305 ILE A N 1
ATOM 4749 C CA . ILE A 1 305 ? 39.200 71.568 18.480 1.00 6.58 305 ILE A CA 1
ATOM 4750 C C . ILE A 1 305 ? 38.642 71.109 19.810 1.00 6.56 305 ILE A C 1
ATOM 4751 O O . ILE A 1 305 ? 37.423 71.107 20.005 1.00 7.13 305 ILE A O 1
ATOM 4767 N N . THR A 1 306 ? 39.494 70.719 20.753 1.00 7.54 306 THR A N 1
ATOM 4768 C CA . THR A 1 306 ? 38.982 70.217 22.018 1.00 6.24 306 THR A CA 1
ATOM 4769 C C . THR A 1 306 ? 38.939 71.298 23.088 1.00 5.65 306 THR A C 1
ATOM 4770 O O . THR A 1 306 ? 38.648 70.999 24.237 1.00 6.53 306 THR A O 1
ATOM 4781 N N . GLY A 1 307 ? 39.161 72.561 22.728 1.00 6.41 307 GLY A N 1
ATOM 4782 C CA . GLY A 1 307 ? 38.801 73.647 23.616 1.00 7.10 307 GLY A CA 1
ATOM 4783 C C . GLY A 1 307 ? 39.883 74.154 24.540 1.00 6.49 307 GLY A C 1
ATOM 4784 O O . GLY A 1 307 ? 39.557 74.783 25.559 1.00 7.31 307 GLY A O 1
ATOM 4788 N N . ASP A 1 308 ? 41.159 73.899 24.236 1.00 5.43 308 ASP A N 1
ATOM 4789 C CA . ASP A 1 308 ? 42.259 74.576 24.897 1.00 5.64 308 ASP A CA 1
ATOM 4790 C C . ASP A 1 308 ? 42.690 75.819 24.135 1.00 5.30 308 ASP A C 1
ATOM 4791 O O . ASP A 1 308 ? 42.538 75.922 22.909 1.00 6.70 308 ASP A O 1
ATOM 4800 N N . PHE A 1 309 ? 43.253 76.759 24.885 1.00 5.41 309 PHE A N 1
ATOM 4801 C CA . PHE A 1 309 ? 43.642 78.076 24.399 1.00 5.07 309 PHE A CA 1
ATOM 4802 C C . PHE A 1 309 ? 45.145 78.298 24.490 1.00 7.08 309 PHE A C 1
ATOM 4803 O O . PHE A 1 309 ? 45.838 77.673 25.293 1.00 8.45 309 PHE A O 1
ATOM 4820 N N . SER A 1 310 ? 45.621 79.226 23.662 1.00 6.90 310 SER A N 1
ATOM 4821 C CA . SER A 1 310 ? 46.947 79.824 23.822 1.00 8.91 310 SER A CA 1
ATOM 4822 C C . SER A 1 310 ? 47.179 80.138 25.284 1.00 9.88 310 SER A C 1
ATOM 4823 O O . SER A 1 310 ? 46.341 80.759 25.932 1.00 9.00 310 SER A O 1
ATOM 4831 N N . LYS A 1 311 ? 48.337 79.721 25.807 1.00 10.62 311 LYS A N 1
ATOM 4832 C CA . LYS A 1 311 ? 48.618 79.993 27.213 1.00 11.67 311 LYS A CA 1
ATOM 4833 C C . LYS A 1 311 ? 48.625 81.487 27.481 1.00 12.61 311 LYS A C 1
ATOM 4834 O O . LYS A 1 311 ? 48.104 81.948 28.506 1.00 14.18 311 LYS A O 1
ATOM 4853 N N . GLU A 1 312 ? 49.210 82.253 26.571 1.00 14.39 312 GLU A N 1
ATOM 4854 C CA . GLU A 1 312 ? 49.300 83.696 26.682 1.00 16.34 312 GLU A CA 1
ATOM 4855 C C . GLU A 1 312 ? 48.548 84.348 25.524 1.00 12.23 312 GLU A C 1
ATOM 4856 O O . GLU A 1 312 ? 48.518 83.829 24.403 1.00 11.87 312 GLU A O 1
ATOM 4868 N N . ARG A 1 313 ? 47.957 85.504 25.802 1.00 13.46 313 ARG A N 1
ATOM 4869 C CA . ARG A 1 313 ? 47.334 86.322 24.764 1.00 15.10 313 ARG A CA 1
ATOM 4870 C C . ARG A 1 313 ? 48.348 87.320 24.223 1.00 20.21 313 ARG A C 1
ATOM 4871 O O . ARG A 1 313 ? 48.781 88.227 24.938 1.00 18.65 313 ARG A O 1
ATOM 4892 N N . THR A 1 314 ? 48.715 87.158 22.961 1.00 14.02 314 THR A N 1
ATOM 4893 C CA . THR A 1 314 ? 49.564 88.131 22.294 1.00 14.44 314 THR A CA 1
ATOM 4894 C C . THR A 1 314 ? 48.850 89.472 22.246 1.00 15.24 314 THR A C 1
ATOM 4895 O O . THR A 1 314 ? 47.641 89.542 22.012 1.00 11.65 314 THR A O 1
ATOM 4906 N N . GLU A 1 315 ? 49.606 90.543 22.481 1.00 16.76 315 GLU A N 1
ATOM 4907 C CA . GLU A 1 315 ? 49.065 91.887 22.624 1.00 14.65 315 GLU A CA 1
ATOM 4908 C C . GLU A 1 315 ? 49.651 92.814 21.570 1.00 18.17 315 GLU A C 1
ATOM 4909 O O . GLU A 1 315 ? 50.793 92.644 21.132 1.00 17.48 315 GLU A O 1
ATOM 4921 N N . TYR A 1 316 ? 48.864 93.824 21.211 1.00 17.38 316 TYR A N 1
ATOM 4922 C CA . TYR A 1 316 ? 49.321 94.918 20.366 1.00 18.47 316 TYR A CA 1
ATOM 4923 C C . TYR A 1 316 ? 48.695 96.198 20.909 1.00 18.73 316 TYR A C 1
ATOM 4924 O O . TYR A 1 316 ? 47.468 96.304 20.964 1.00 18.22 316 TYR A O 1
ATOM 4942 N N . ILE A 1 317 ? 49.526 97.163 21.315 1.00 16.98 317 ILE A N 1
ATOM 4943 C CA . ILE A 1 317 ? 49.049 98.402 21.933 1.00 22.54 317 ILE A CA 1
ATOM 4944 C C . ILE A 1 317 ? 48.974 99.486 20.870 1.00 19.69 317 ILE A C 1
ATOM 4945 O O . ILE A 1 317 ? 49.992 99.832 20.261 1.00 22.04 317 ILE A O 1
ATOM 4961 N N . LEU A 1 318 ? 47.771 100.030 20.671 1.00 20.07 318 LEU A N 1
ATOM 4962 C CA . LEU A 1 318 ? 47.544 101.199 19.827 1.00 21.38 318 LEU A CA 1
ATOM 4963 C C . LEU A 1 318 ? 47.644 102.462 20.668 1.00 30.30 318 LEU A C 1
ATOM 4964 O O . LEU A 1 318 ? 46.834 102.662 21.579 1.00 29.34 318 LEU A O 1
ATOM 4980 N N . ASP A 1 319 ? 48.604 103.329 20.325 1.00 40.66 319 ASP A N 1
ATOM 4981 C CA . ASP A 1 319 ? 48.844 104.545 21.098 1.00 41.74 319 ASP A CA 1
ATOM 4982 C C . ASP A 1 319 ? 47.598 105.415 21.175 1.00 41.83 319 ASP A C 1
ATOM 4983 O O . ASP A 1 319 ? 47.287 105.972 22.235 1.00 43.33 319 ASP A O 1
ATOM 4992 N N . ASN A 1 320 ? 46.881 105.549 20.064 1.00 41.58 320 ASN A N 1
ATOM 4993 C CA . ASN A 1 320 ? 45.618 106.280 20.038 1.00 46.67 320 ASN A CA 1
ATOM 4994 C C . ASN A 1 320 ? 45.727 107.718 20.580 1.00 40.16 320 ASN A C 1
ATOM 4995 O O . ASN A 1 320 ? 46.634 108.476 20.208 1.00 50.75 320 ASN A O 1
ATOM 5006 N N . GLN B 1 7 ? 38.447 66.012 -5.031 1.00 35.25 7 GLN B N 1
ATOM 5007 C CA . GLN B 1 7 ? 37.206 66.016 -4.259 1.00 28.23 7 GLN B CA 1
ATOM 5008 C C . GLN B 1 7 ? 36.019 65.902 -5.205 1.00 21.82 7 GLN B C 1
ATOM 5009 O O . GLN B 1 7 ? 35.735 66.795 -5.997 1.00 27.47 7 GLN B O 1
ATOM 5022 N N . ASP B 1 8 ? 35.321 64.792 -5.097 1.00 22.87 8 ASP B N 1
ATOM 5023 C CA . ASP B 1 8 ? 34.140 64.524 -5.890 1.00 23.67 8 ASP B CA 1
ATOM 5024 C C . ASP B 1 8 ? 32.919 64.657 -5.000 1.00 21.93 8 ASP B C 1
ATOM 5025 O O . ASP B 1 8 ? 33.017 64.789 -3.783 1.00 25.38 8 ASP B O 1
ATOM 5034 N N . LYS B 1 9 ? 31.754 64.615 -5.617 1.00 18.33 9 LYS B N 1
ATOM 5035 C CA . LYS B 1 9 ? 30.569 64.415 -4.823 1.00 17.64 9 LYS B CA 1
ATOM 5036 C C . LYS B 1 9 ? 30.515 62.959 -4.340 1.00 21.67 9 LYS B C 1
ATOM 5037 O O . LYS B 1 9 ? 31.244 62.080 -4.819 1.00 16.57 9 LYS B O 1
ATOM 5056 N N . ASN B 1 10 ? 29.628 62.707 -3.386 1.00 14.23 10 ASN B N 1
ATOM 5057 C CA . ASN B 1 10 ? 29.644 61.447 -2.657 1.00 14.29 10 ASN B CA 1
ATOM 5058 C C . ASN B 1 10 ? 28.239 61.191 -2.126 1.00 11.53 10 ASN B C 1
ATOM 5059 O O . ASN B 1 10 ? 27.353 62.047 -2.259 1.00 11.33 10 ASN B O 1
ATOM 5070 N N . PRO B 1 11 ? 28.002 60.029 -1.500 1.00 10.35 11 PRO B N 1
ATOM 5071 C CA . PRO B 1 11 ? 26.631 59.681 -1.082 1.00 11.42 11 PRO B CA 1
ATOM 5072 C C . PRO B 1 11 ? 25.941 60.709 -0.193 1.00 9.51 11 PRO B C 1
ATOM 5073 O O . PRO B 1 11 ? 24.702 60.762 -0.165 1.00 12.23 11 PRO B O 1
ATOM 5084 N N . LEU B 1 12 ? 26.693 61.496 0.567 1.00 9.03 12 LEU B N 1
ATOM 5085 C CA . LEU B 1 12 ? 26.113 62.464 1.485 1.00 11.08 12 LEU B CA 1
ATOM 5086 C C . LEU B 1 12 ? 25.943 63.850 0.878 1.00 9.46 12 LEU B C 1
ATOM 5087 O O . LEU B 1 12 ? 25.294 64.703 1.504 1.00 12.70 12 LEU B O 1
ATOM 5103 N N . SER B 1 13 ? 26.511 64.096 -0.298 1.00 9.57 13 SER B N 1
ATOM 5104 C CA . SER B 1 13 ? 26.525 65.446 -0.852 1.00 9.93 13 SER B CA 1
ATOM 5105 C C . SER B 1 13 ? 25.100 65.974 -0.937 1.00 13.50 13 SER B C 1
ATOM 5106 O O . SER B 1 13 ? 24.211 65.295 -1.452 1.00 11.01 13 SER B O 1
ATOM 5114 N N . THR B 1 14 ? 24.887 67.192 -0.448 1.00 6.49 14 THR B N 1
ATOM 5115 C CA . THR B 1 14 ? 23.602 67.843 -0.658 1.00 5.81 14 THR B CA 1
ATOM 5116 C C . THR B 1 14 ? 23.471 68.279 -2.125 1.00 7.50 14 THR B C 1
ATOM 5117 O O . THR B 1 14 ? 24.445 68.329 -2.878 1.00 9.55 14 THR B O 1
ATOM 5128 N N . PHE B 1 15 ? 22.244 68.609 -2.523 1.00 8.24 15 PHE B N 1
ATOM 5129 C CA . PHE B 1 15 ? 21.967 68.869 -3.928 1.00 10.35 15 PHE B CA 1
ATOM 5130 C C . PHE B 1 15 ? 20.885 69.930 -4.035 1.00 7.90 15 PHE B C 1
ATOM 5131 O O . PHE B 1 15 ? 19.903 69.893 -3.301 1.00 7.37 15 PHE B O 1
ATOM 5148 N N . GLY B 1 16 ? 21.040 70.860 -4.973 1.00 9.28 16 GLY B N 1
ATOM 5149 C CA . GLY B 1 16 ? 19.959 71.780 -5.216 1.00 8.08 16 GLY B CA 1
ATOM 5150 C C . GLY B 1 16 ? 20.216 72.725 -6.377 1.00 4.06 16 GLY B C 1
ATOM 5151 O O . GLY B 1 16 ? 21.362 72.917 -6.804 1.00 5.38 16 GLY B O 1
ATOM 5155 N N . PRO B 1 17 ? 19.167 73.369 -6.858 1.00 5.05 17 PRO B N 1
ATOM 5156 C CA . PRO B 1 17 ? 19.311 74.341 -7.940 1.00 5.26 17 PRO B CA 1
ATOM 5157 C C . PRO B 1 17 ? 19.682 75.722 -7.414 1.00 4.82 17 PRO B C 1
ATOM 5158 O O . PRO B 1 17 ? 19.554 76.023 -6.236 1.00 5.93 17 PRO B O 1
ATOM 5169 N N . ASP B 1 18 ? 20.130 76.568 -8.335 1.00 7.98 18 ASP B N 1
ATOM 5170 C CA . ASP B 1 18 ? 20.068 78.007 -8.149 1.00 5.20 18 ASP B CA 1
ATOM 5171 C C . ASP B 1 18 ? 19.167 78.568 -9.244 1.00 8.67 18 ASP B C 1
ATOM 5172 O O . ASP B 1 18 ? 19.196 78.092 -10.392 1.00 9.28 18 ASP B O 1
ATOM 5181 N N . LEU B 1 19 ? 18.328 79.518 -8.844 1.00 9.16 19 LEU B N 1
ATOM 5182 C CA . LEU B 1 19 ? 17.264 80.084 -9.656 1.00 7.08 19 LEU B CA 1
ATOM 5183 C C . LEU B 1 19 ? 17.413 81.603 -9.734 1.00 10.31 19 LEU B C 1
ATOM 5184 O O . LEU B 1 19 ? 18.113 82.220 -8.927 1.00 9.04 19 LEU B O 1
ATOM 5200 N N . ASN B 1 20 ? 16.762 82.201 -10.730 1.00 9.21 20 ASN B N 1
ATOM 5201 C CA . ASN B 1 20 ? 16.601 83.647 -10.766 1.00 6.91 20 ASN B CA 1
ATOM 5202 C C . ASN B 1 20 ? 15.250 83.964 -11.418 1.00 7.84 20 ASN B C 1
ATOM 5203 O O . ASN B 1 20 ? 14.421 83.083 -11.642 1.00 8.23 20 ASN B O 1
ATOM 5214 N N . GL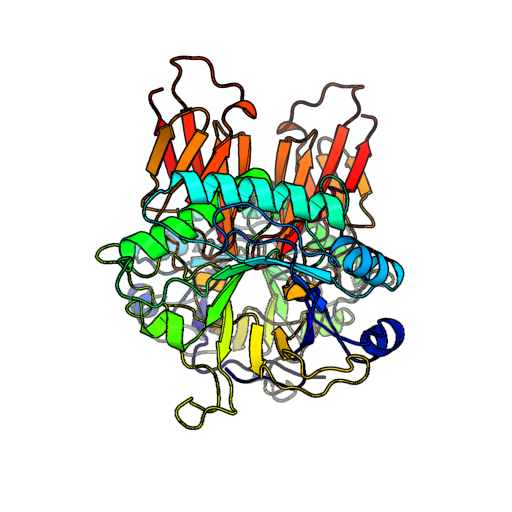U B 1 21 ? 15.022 85.234 -11.718 1.00 8.77 21 GLU B N 1
ATOM 5215 C CA . GLU B 1 21 ? 13.715 85.633 -12.232 1.00 9.68 21 GLU B CA 1
ATOM 5216 C C . GLU B 1 21 ? 13.430 85.089 -13.615 1.00 9.16 21 GLU B C 1
ATOM 5217 O O . GLU B 1 21 ? 12.303 85.237 -14.091 1.00 11.66 21 GLU B O 1
ATOM 5229 N N . PHE B 1 22 ? 14.408 84.472 -14.263 1.00 7.96 22 PHE B N 1
ATOM 5230 C CA . PHE B 1 22 ? 14.202 83.891 -15.578 1.00 9.98 22 PHE B CA 1
ATOM 5231 C C . PHE B 1 22 ? 13.927 82.400 -15.531 1.00 12.10 22 PHE B C 1
ATOM 5232 O O . PHE B 1 22 ? 13.680 81.798 -16.578 1.00 10.28 22 PHE B O 1
ATOM 5249 N N . SER B 1 23 ? 14.002 81.794 -14.354 1.00 9.34 23 SER B N 1
ATOM 5250 C CA . SER B 1 23 ? 13.629 80.401 -14.185 1.00 12.79 23 SER B CA 1
ATOM 5251 C C . SER B 1 23 ? 12.130 80.248 -14.439 1.00 10.61 23 SER B C 1
ATOM 5252 O O . SER B 1 23 ? 11.318 81.018 -13.924 1.00 14.31 23 SER B O 1
ATOM 5260 N N . ARG B 1 24 ? 11.756 79.261 -15.234 1.00 11.72 24 ARG B N 1
ATOM 5261 C CA . ARG B 1 24 ? 10.371 79.119 -15.676 1.00 20.13 24 ARG B CA 1
ATOM 5262 C C . ARG B 1 24 ? 9.667 77.954 -14.995 1.00 15.52 24 ARG B C 1
ATOM 5263 O O . ARG B 1 24 ? 10.281 76.920 -14.722 1.00 15.43 24 ARG B O 1
ATOM 5284 N N . ASP B 1 25 ? 8.373 78.142 -14.739 1.00 15.48 25 ASP B N 1
ATOM 5285 C CA . ASP B 1 25 ? 7.487 77.113 -14.210 1.00 19.28 25 ASP B CA 1
ATOM 5286 C C . ASP B 1 25 ? 8.102 76.433 -12.988 1.00 17.52 25 ASP B C 1
ATOM 5287 O O . ASP B 1 25 ? 8.304 75.221 -12.945 1.00 19.47 25 ASP B O 1
ATOM 5296 N N . VAL B 1 26 ? 8.413 77.250 -11.988 1.00 15.92 26 VAL B N 1
ATOM 5297 C CA . VAL B 1 26 ? 9.005 76.752 -10.757 1.00 18.52 26 VAL B CA 1
ATOM 5298 C C . VAL B 1 26 ? 7.885 76.304 -9.830 1.00 14.92 26 VAL B C 1
ATOM 5299 O O . VAL B 1 26 ? 6.955 77.069 -9.540 1.00 17.86 26 VAL B O 1
ATOM 5312 N N . ASN B 1 27 ? 7.973 75.060 -9.371 1.00 15.83 27 ASN B N 1
ATOM 5313 C CA . ASN B 1 27 ? 7.022 74.482 -8.428 1.00 18.30 27 ASN B CA 1
ATOM 5314 C C . ASN B 1 27 ? 7.807 74.142 -7.162 1.00 11.09 27 ASN B C 1
ATOM 5315 O O . ASN B 1 27 ? 8.514 73.137 -7.125 1.00 14.01 27 ASN B O 1
ATOM 5326 N N . PHE B 1 28 ? 7.667 74.970 -6.125 1.00 12.57 28 PHE B N 1
ATOM 5327 C CA . PHE B 1 28 ? 8.462 74.772 -4.922 1.00 14.32 28 PHE B CA 1
ATOM 5328 C C . PHE B 1 28 ? 7.986 73.574 -4.110 1.00 19.45 28 PHE B C 1
ATOM 5329 O O . PHE B 1 28 ? 8.781 72.993 -3.368 1.00 11.22 28 PHE B O 1
ATOM 5346 N N . LEU B 1 29 ? 6.714 73.177 -4.238 1.00 13.89 29 LEU B N 1
ATOM 5347 C CA . LEU B 1 29 ? 6.278 71.937 -3.602 1.00 20.19 29 LEU B CA 1
ATOM 5348 C C . LEU B 1 29 ? 7.083 70.747 -4.104 1.00 16.65 29 LEU B C 1
ATOM 5349 O O . LEU B 1 29 ? 7.448 69.864 -3.320 1.00 17.03 29 LEU B O 1
ATOM 5365 N N . THR B 1 30 ? 7.357 70.695 -5.415 1.00 11.87 30 THR B N 1
ATOM 5366 C CA . THR B 1 30 ? 8.160 69.611 -5.970 1.00 15.61 30 THR B CA 1
ATOM 5367 C C . THR B 1 30 ? 9.608 69.722 -5.507 1.00 15.24 30 THR B C 1
ATOM 5368 O O . THR B 1 30 ? 10.256 68.716 -5.174 1.00 17.19 30 THR B O 1
ATOM 5379 N N . LEU B 1 31 ? 10.127 70.946 -5.474 1.00 13.22 31 LEU B N 1
ATOM 5380 C CA . LEU B 1 31 ? 11.531 71.129 -5.124 1.00 10.69 31 LEU B CA 1
ATOM 5381 C C . LEU B 1 31 ? 11.752 70.814 -3.653 1.00 11.79 31 LEU B C 1
ATOM 5382 O O . LEU B 1 31 ? 12.829 70.338 -3.282 1.00 13.50 31 LEU B O 1
ATOM 5398 N N . ALA B 1 32 ? 10.746 71.052 -2.808 1.00 14.92 32 ALA B N 1
ATOM 5399 C CA . ALA B 1 32 ? 10.910 70.719 -1.396 1.00 16.51 32 ALA B CA 1
ATOM 5400 C C . ALA B 1 32 ? 11.154 69.229 -1.200 1.00 17.61 32 ALA B C 1
ATOM 5401 O O . ALA B 1 32 ? 11.780 68.837 -0.210 1.00 17.31 32 ALA B O 1
ATOM 5408 N N . LYS B 1 33 ? 10.729 68.397 -2.149 1.00 14.67 33 LYS B N 1
ATOM 5409 C CA . LYS B 1 33 ? 10.894 66.962 -2.017 1.00 16.60 33 LYS B CA 1
ATOM 5410 C C . LYS B 1 33 ? 12.172 66.441 -2.652 1.00 17.72 33 LYS B C 1
ATOM 5411 O O . LYS B 1 33 ? 12.560 65.307 -2.359 1.00 17.09 33 LYS B O 1
ATOM 5430 N N . ASN B 1 34 ? 12.826 67.209 -3.532 1.00 14.15 34 ASN B N 1
ATOM 5431 C CA . ASN B 1 34 ? 14.002 66.700 -4.220 1.00 13.26 34 ASN B CA 1
ATOM 5432 C C . ASN B 1 34 ? 15.264 67.544 -4.053 1.00 13.32 34 ASN B C 1
ATOM 5433 O O . ASN B 1 34 ? 16.326 67.115 -4.519 1.00 13.96 34 ASN B O 1
ATOM 5444 N N . SER B 1 35 ? 15.198 68.688 -3.371 1.00 12.44 35 SER B N 1
ATOM 5445 C CA . SER B 1 35 ? 16.348 69.570 -3.198 1.00 10.23 35 SER B CA 1
ATOM 5446 C C . SER B 1 35 ? 16.640 69.776 -1.721 1.00 8.39 35 SER B C 1
ATOM 5447 O O . SER B 1 35 ? 15.729 70.013 -0.935 1.00 12.05 35 SER B O 1
ATOM 5455 N N . ASP B 1 36 ? 17.917 69.693 -1.350 1.00 9.13 36 ASP B N 1
ATOM 5456 C CA . ASP B 1 36 ? 18.320 70.014 0.016 1.00 9.45 36 ASP B CA 1
ATOM 5457 C C . ASP B 1 36 ? 18.333 71.515 0.277 1.00 9.64 36 ASP B C 1
ATOM 5458 O O . ASP B 1 36 ? 18.229 71.936 1.440 1.00 8.98 36 ASP B O 1
ATOM 5467 N N . PHE B 1 37 ? 18.485 72.323 -0.771 1.00 7.33 37 PHE B N 1
ATOM 5468 C CA . PHE B 1 37 ? 18.622 73.766 -0.629 1.00 6.13 37 PHE B CA 1
ATOM 5469 C C . PHE B 1 37 ? 18.266 74.392 -1.961 1.00 6.34 37 PHE B C 1
ATOM 5470 O O . PHE B 1 37 ? 18.312 73.732 -2.992 1.00 5.43 37 PHE B O 1
ATOM 5487 N N . ILE B 1 38 ? 17.988 75.689 -1.932 1.00 4.89 38 ILE B N 1
ATOM 5488 C CA . ILE B 1 38 ? 17.775 76.473 -3.144 1.00 4.19 38 ILE B CA 1
ATOM 5489 C C . ILE B 1 38 ? 18.484 77.811 -2.981 1.00 3.72 38 ILE B C 1
ATOM 5490 O O . ILE B 1 38 ? 18.262 78.517 -1.987 1.00 6.21 38 ILE B O 1
ATOM 5506 N N . TYR B 1 39 ? 19.286 78.192 -3.985 1.00 6.73 39 TYR B N 1
ATOM 5507 C CA . TYR B 1 39 ? 19.881 79.522 -4.038 1.00 5.37 39 TYR B CA 1
ATOM 5508 C C . TYR B 1 39 ? 19.087 80.358 -5.026 1.00 6.34 39 TYR B C 1
ATOM 5509 O O . TYR B 1 39 ? 18.617 79.847 -6.047 1.00 5.52 39 TYR B O 1
ATOM 5527 N N . LEU B 1 40 ? 18.944 81.643 -4.709 1.00 7.20 40 LEU B N 1
ATOM 5528 C CA . LEU B 1 40 ? 18.218 82.600 -5.528 1.00 6.92 40 LEU B CA 1
ATOM 5529 C C . LEU B 1 40 ? 19.092 83.798 -5.827 1.00 7.39 40 LEU B C 1
ATOM 5530 O O . LEU B 1 40 ? 19.848 84.240 -4.971 1.00 5.70 40 LEU B O 1
ATOM 5546 N N . ARG B 1 41 ? 18.916 84.391 -7.008 1.00 8.01 41 ARG B N 1
ATOM 5547 C CA . ARG B 1 41 ? 19.478 85.712 -7.236 1.00 6.86 41 ARG B CA 1
ATOM 5548 C C . ARG B 1 41 ? 18.711 86.756 -6.430 1.00 6.98 41 ARG B C 1
ATOM 5549 O O . ARG B 1 41 ? 17.478 86.830 -6.492 1.00 8.41 41 ARG B O 1
ATOM 5570 N N . ALA B 1 42 ? 19.432 87.575 -5.678 1.00 6.39 42 ALA B N 1
ATOM 5571 C CA . ALA B 1 42 ? 18.811 88.694 -4.985 1.00 5.36 42 ALA B CA 1
ATOM 5572 C C . ALA B 1 42 ? 18.940 89.993 -5.769 1.00 9.43 42 ALA B C 1
ATOM 5573 O O . ALA B 1 42 ? 17.966 90.739 -5.926 1.00 8.01 42 ALA B O 1
ATOM 5580 N N . SER B 1 43 ? 20.128 90.254 -6.295 1.00 8.83 43 SER B N 1
ATOM 5581 C CA . SER B 1 43 ? 20.452 91.570 -6.808 1.00 7.55 43 SER B CA 1
ATOM 5582 C C . SER B 1 43 ? 21.653 91.465 -7.743 1.00 9.05 43 SER B C 1
ATOM 5583 O O . SER B 1 43 ? 22.314 90.422 -7.853 1.00 5.69 43 SER B O 1
ATOM 5591 N N . GLY B 1 44 ? 21.901 92.558 -8.448 1.00 8.23 44 GLY B N 1
ATOM 5592 C CA . GLY B 1 44 ? 23.050 92.652 -9.325 1.00 9.39 44 GLY B CA 1
ATOM 5593 C C . GLY B 1 44 ? 23.399 94.091 -9.634 1.00 9.79 44 GLY B C 1
ATOM 5594 O O . GLY B 1 44 ? 22.560 94.987 -9.546 1.00 8.79 44 GLY B O 1
ATOM 5598 N N . SER B 1 45 ? 24.667 94.293 -9.995 1.00 7.73 45 SER B N 1
ATOM 5599 C CA . SER B 1 45 ? 25.221 95.607 -10.311 1.00 9.73 45 SER B CA 1
ATOM 5600 C C . SER B 1 45 ? 25.821 95.661 -11.710 1.00 13.54 45 SER B C 1
ATOM 5601 O O . SER B 1 45 ? 26.422 96.675 -12.073 1.00 13.92 45 SER B O 1
ATOM 5609 N N . GLY B 1 46 ? 25.665 94.600 -12.505 1.00 11.67 46 GLY B N 1
ATOM 5610 C CA . GLY B 1 46 ? 26.277 94.557 -13.823 1.00 17.17 46 GLY B CA 1
ATOM 5611 C C . GLY B 1 46 ? 25.898 95.724 -14.716 1.00 21.37 46 GLY B C 1
ATOM 5612 O O . GLY B 1 46 ? 26.690 96.143 -15.569 1.00 21.32 46 GLY B O 1
ATOM 5616 N N . THR B 1 47 ? 24.689 96.260 -14.554 1.00 18.04 47 THR B N 1
ATOM 5617 C CA . THR B 1 47 ? 24.205 97.326 -15.440 1.00 20.19 47 THR B CA 1
ATOM 5618 C C . THR B 1 47 ? 24.732 98.702 -15.062 1.00 22.85 47 THR B C 1
ATOM 5619 O O . THR B 1 47 ? 24.388 99.682 -15.737 1.00 23.51 47 THR B O 1
ATOM 5630 N N . GLY B 1 48 ? 25.552 98.803 -14.011 1.00 23.35 48 GLY B N 1
ATOM 5631 C CA . GLY B 1 48 ? 26.022 100.081 -13.504 1.00 28.03 48 GLY B CA 1
ATOM 5632 C C . GLY B 1 48 ? 25.204 100.651 -12.369 1.00 24.22 48 GLY B C 1
ATOM 5633 O O . GLY B 1 48 ? 25.624 101.642 -11.759 1.00 31.38 48 GLY B O 1
ATOM 5637 N N . LYS B 1 49 ? 24.070 100.039 -12.062 1.00 20.29 49 LYS B N 1
ATOM 5638 C CA . LYS B 1 49 ? 23.120 100.476 -11.053 1.00 25.01 49 LYS B CA 1
ATOM 5639 C C . LYS B 1 49 ? 22.591 99.234 -10.351 1.00 14.00 49 LYS B C 1
ATOM 5640 O O . LYS B 1 49 ? 22.537 98.158 -10.950 1.00 17.58 49 LYS B O 1
ATOM 5659 N N . LEU B 1 50 ? 22.231 99.371 -9.075 1.00 16.23 50 LEU B N 1
ATOM 5660 C CA . LEU B 1 50 ? 21.714 98.220 -8.336 1.00 11.24 50 LEU B CA 1
ATOM 5661 C C . LEU B 1 50 ? 20.352 97.839 -8.876 1.00 14.23 50 LEU B C 1
ATOM 5662 O O . LEU B 1 50 ? 19.466 98.685 -8.980 1.00 12.86 50 LEU B O 1
ATOM 5678 N N . ARG B 1 51 ? 20.187 96.570 -9.227 1.00 10.26 51 ARG B N 1
ATOM 5679 C CA . ARG B 1 51 ? 18.892 96.036 -9.620 1.00 12.97 51 ARG B CA 1
ATOM 5680 C C . ARG B 1 51 ? 18.523 94.870 -8.708 1.00 12.32 51 ARG B C 1
ATOM 5681 O O . ARG B 1 51 ? 19.393 94.094 -8.291 1.00 11.37 51 ARG B O 1
ATOM 5702 N N . ILE B 1 52 ? 17.229 94.759 -8.397 1.00 12.17 52 ILE B N 1
ATOM 5703 C CA . ILE B 1 52 ? 16.703 93.696 -7.545 1.00 11.62 52 ILE B CA 1
ATOM 5704 C C . ILE B 1 52 ? 16.009 92.685 -8.442 1.00 9.79 52 ILE B C 1
ATOM 5705 O O . ILE B 1 52 ? 15.198 93.055 -9.300 1.00 10.53 52 ILE B O 1
ATOM 5721 N N . ASP B 1 53 ? 16.341 91.414 -8.266 1.00 8.39 53 ASP B N 1
ATOM 5722 C CA . ASP B 1 53 ? 15.755 90.363 -9.082 1.00 7.06 53 ASP B CA 1
ATOM 5723 C C . ASP B 1 53 ? 14.234 90.352 -8.863 1.00 8.06 53 ASP B C 1
ATOM 5724 O O . ASP B 1 53 ? 13.769 90.404 -7.728 1.00 8.99 53 ASP B O 1
ATOM 5733 N N . ASN B 1 54 ? 13.470 90.279 -9.954 1.00 8.40 54 ASN B N 1
ATOM 5734 C CA . ASN B 1 54 ? 12.009 90.478 -9.909 1.00 8.02 54 ASN B CA 1
ATOM 5735 C C . ASN B 1 54 ? 11.260 89.353 -9.203 1.00 11.63 54 ASN B C 1
ATOM 5736 O O . ASN B 1 54 ? 10.078 89.545 -8.873 1.00 9.97 54 ASN B O 1
ATOM 5747 N N . LYS B 1 55 ? 11.891 88.206 -8.952 1.00 8.63 55 LYS B N 1
ATOM 5748 C CA . LYS B 1 55 ? 11.248 87.096 -8.274 1.00 8.55 55 LYS B CA 1
ATOM 5749 C C . LYS B 1 55 ? 11.834 86.816 -6.892 1.00 9.78 55 LYS B C 1
ATOM 5750 O O . LYS B 1 55 ? 11.321 85.940 -6.185 1.00 8.55 55 LYS B O 1
ATOM 5769 N N . PHE B 1 56 ? 12.884 87.531 -6.490 1.00 9.41 56 PHE B N 1
ATOM 5770 C CA . PHE B 1 56 ? 13.604 87.166 -5.271 1.00 7.90 56 PHE B CA 1
ATOM 5771 C C . PHE B 1 56 ? 12.680 87.157 -4.058 1.00 8.13 56 PHE B C 1
ATOM 5772 O O . PHE B 1 56 ? 12.676 86.196 -3.283 1.00 9.12 56 PHE B O 1
ATOM 5789 N N . LEU B 1 57 ? 11.905 88.226 -3.854 1.00 8.68 57 LEU B N 1
ATOM 5790 C CA . LEU B 1 57 ? 11.061 88.281 -2.664 1.00 9.16 57 LEU B CA 1
ATOM 5791 C C . LEU B 1 57 ? 10.045 87.144 -2.673 1.00 12.16 57 LEU B C 1
ATOM 5792 O O . LEU B 1 57 ? 9.857 86.446 -1.662 1.00 8.62 57 LEU B O 1
ATOM 5808 N N . GLU B 1 58 ? 9.394 86.932 -3.820 1.00 10.04 58 GLU B N 1
ATOM 5809 C CA . GLU B 1 58 ? 8.392 85.873 -3.938 1.00 13.50 58 GLU B CA 1
ATOM 5810 C C . GLU B 1 58 ? 9.009 84.503 -3.696 1.00 11.15 58 GLU B C 1
ATOM 5811 O O . GLU B 1 58 ? 8.476 83.702 -2.924 1.00 11.72 58 GLU B O 1
ATOM 5823 N N . PHE B 1 59 ? 10.132 84.219 -4.358 1.00 7.61 59 PHE B N 1
ATOM 5824 C CA . PHE B 1 59 ? 10.810 82.937 -4.191 1.00 9.55 59 PHE B CA 1
ATOM 5825 C C . PHE B 1 59 ? 11.289 82.723 -2.747 1.00 9.85 59 PHE B C 1
ATOM 5826 O O . PHE B 1 59 ? 11.145 81.626 -2.190 1.00 8.91 59 PHE B O 1
ATOM 5843 N N . ALA B 1 60 ? 11.854 83.750 -2.121 1.00 10.56 60 ALA B N 1
ATOM 5844 C CA . ALA B 1 60 ? 12.363 83.592 -0.761 1.00 9.56 60 ALA B CA 1
ATOM 5845 C C . ALA B 1 60 ? 11.235 83.310 0.220 1.00 13.28 60 ALA B C 1
ATOM 5846 O O . ALA B 1 60 ? 11.379 82.479 1.129 1.00 8.26 60 ALA B O 1
ATOM 5853 N N . LYS B 1 61 ? 10.124 84.034 0.075 1.00 10.11 61 LYS B N 1
ATOM 5854 C CA . LYS B 1 61 ? 8.985 83.850 0.951 1.00 12.97 61 LYS B CA 1
ATOM 5855 C C . LYS B 1 61 ? 8.442 82.434 0.826 1.00 12.70 61 LYS B C 1
ATOM 5856 O O . LYS B 1 61 ? 8.099 81.805 1.831 1.00 15.17 61 LYS B O 1
ATOM 5875 N N . GLU B 1 62 ? 8.375 81.905 -0.404 1.00 12.49 62 GLU B N 1
ATOM 5876 C CA . GLU B 1 62 ? 7.812 80.570 -0.582 1.00 11.22 62 GLU B CA 1
ATOM 5877 C C . GLU B 1 62 ? 8.750 79.496 -0.036 1.00 12.93 62 GLU B C 1
ATOM 5878 O O . GLU B 1 62 ? 8.296 78.540 0.609 1.00 9.94 62 GLU B O 1
ATOM 5890 N N . CYS B 1 63 ? 10.065 79.669 -0.212 1.00 10.08 63 CYS B N 1
ATOM 5891 C CA . CYS B 1 63 ? 11.004 78.721 0.376 1.00 10.93 63 CYS B CA 1
ATOM 5892 C C . CYS B 1 63 ? 10.896 78.713 1.895 1.00 9.12 63 CYS B C 1
ATOM 5893 O O . CYS B 1 63 ? 10.937 77.647 2.524 1.00 11.37 63 CYS B O 1
ATOM 5901 N N . ARG B 1 64 ? 10.785 79.888 2.509 1.00 8.63 64 ARG B N 1
ATOM 5902 C CA . ARG B 1 64 ? 10.636 79.948 3.957 1.00 10.68 64 ARG B CA 1
ATOM 5903 C C . ARG B 1 64 ? 9.308 79.328 4.385 1.00 12.82 64 ARG B C 1
ATOM 5904 O O . ARG B 1 64 ? 9.247 78.618 5.389 1.00 13.54 64 ARG B O 1
ATOM 5925 N N . ARG B 1 65 ? 8.244 79.578 3.631 1.00 13.76 65 ARG B N 1
ATOM 5926 C CA . ARG B 1 65 ? 6.947 78.998 3.981 1.00 12.55 65 ARG B CA 1
ATOM 5927 C C . ARG B 1 65 ? 6.992 77.471 3.975 1.00 13.99 65 ARG B C 1
ATOM 5928 O O . ARG B 1 65 ? 6.387 76.826 4.839 1.00 15.83 65 ARG B O 1
ATOM 5949 N N . LEU B 1 66 ? 7.690 76.871 3.009 1.00 15.12 66 LEU B N 1
ATOM 5950 C CA . LEU B 1 66 ? 7.788 75.420 2.917 1.00 12.93 66 LEU B CA 1
ATOM 5951 C C . LEU B 1 66 ? 8.954 74.842 3.721 1.00 15.19 66 LEU B C 1
ATOM 5952 O O . LEU B 1 66 ? 9.135 73.620 3.735 1.00 16.41 66 LEU B O 1
ATOM 5968 N N . GLY B 1 67 ? 9.757 75.676 4.369 1.00 11.33 67 GLY B N 1
ATOM 5969 C CA . GLY B 1 67 ? 10.935 75.178 5.077 1.00 10.56 67 GLY B CA 1
ATOM 5970 C C . GLY B 1 67 ? 12.071 74.661 4.206 1.00 14.98 67 GLY B C 1
ATOM 5971 O O . GLY B 1 67 ? 12.870 73.835 4.669 1.00 11.22 67 GLY B O 1
ATOM 5975 N N . ILE B 1 68 ? 12.181 75.124 2.961 1.00 7.80 68 ILE B N 1
ATOM 5976 C CA . ILE B 1 68 ? 13.317 74.779 2.102 1.00 8.66 68 ILE B CA 1
ATOM 5977 C C . ILE B 1 68 ? 14.487 75.688 2.462 1.00 7.96 68 ILE B C 1
ATOM 5978 O O . ILE B 1 68 ? 14.346 76.912 2.367 1.00 8.53 68 ILE B O 1
ATOM 5994 N N . PRO B 1 69 ? 15.631 75.163 2.886 1.00 7.19 69 PRO B N 1
ATOM 5995 C CA . PRO B 1 69 ? 16.802 76.033 3.130 1.00 5.11 69 PRO B CA 1
ATOM 5996 C C . PRO B 1 69 ? 17.120 76.891 1.919 1.00 5.24 69 PRO B C 1
ATOM 5997 O O . PRO B 1 69 ? 17.274 76.392 0.798 1.00 7.27 69 PRO B O 1
ATOM 6008 N N . CYS B 1 70 ? 17.208 78.186 2.162 1.00 5.01 70 CYS B N 1
ATOM 6009 C CA . CYS B 1 70 ? 17.198 79.181 1.106 1.00 5.25 70 CYS B CA 1
ATOM 6010 C C . CYS B 1 70 ? 18.322 80.183 1.341 1.00 6.87 70 CYS B C 1
ATOM 6011 O O . CYS B 1 70 ? 18.537 80.632 2.476 1.00 7.26 70 CYS B O 1
ATOM 6019 N N . GLY B 1 71 ? 19.036 80.519 0.248 1.00 9.36 71 GLY B N 1
ATOM 6020 C CA . GLY B 1 71 ? 20.047 81.561 0.269 1.00 5.87 71 GLY B CA 1
ATOM 6021 C C . GLY B 1 71 ? 20.012 82.373 -1.013 1.00 5.76 71 GLY B C 1
ATOM 6022 O O . GLY B 1 71 ? 19.287 82.044 -1.950 1.00 5.89 71 GLY B O 1
ATOM 6026 N N . ALA B 1 72 ? 20.814 83.441 -1.045 1.00 4.77 72 ALA B N 1
ATOM 6027 C CA . ALA B 1 72 ? 20.795 84.330 -2.195 1.00 3.97 72 ALA B CA 1
ATOM 6028 C C . ALA B 1 72 ? 22.175 84.901 -2.512 1.00 7.05 72 ALA B C 1
ATOM 6029 O O . ALA B 1 72 ? 23.066 84.992 -1.655 1.00 3.78 72 ALA B O 1
ATOM 6036 N N . TYR B 1 73 ? 22.305 85.366 -3.762 1.00 5.01 73 TYR B N 1
ATOM 6037 C CA . TYR B 1 73 ? 23.554 85.895 -4.262 1.00 6.82 73 TYR B CA 1
ATOM 6038 C C . TYR B 1 73 ? 23.369 87.262 -4.903 1.00 4.82 73 TYR B C 1
ATOM 6039 O O . TYR B 1 73 ? 22.278 87.653 -5.333 1.00 5.71 73 TYR B O 1
ATOM 6057 N N . HIS B 1 74 ? 24.482 87.977 -4.936 1.00 4.97 74 HIS B N 1
ATOM 6058 C CA . HIS B 1 74 ? 24.585 89.272 -5.582 1.00 5.76 74 HIS B CA 1
ATOM 6059 C C . HIS B 1 74 ? 25.509 89.138 -6.780 1.00 9.70 74 HIS B C 1
ATOM 6060 O O . HIS B 1 74 ? 26.653 88.678 -6.651 1.00 5.98 74 HIS B O 1
ATOM 6074 N N . PHE B 1 75 ? 25.011 89.526 -7.950 1.00 7.16 75 PHE B N 1
ATOM 6075 C CA . PHE B 1 75 ? 25.834 89.511 -9.160 1.00 7.27 75 PHE B CA 1
ATOM 6076 C C . PHE B 1 75 ? 26.738 90.739 -9.117 1.00 9.50 75 PHE B C 1
ATOM 6077 O O . PHE B 1 75 ? 26.271 91.865 -9.299 1.00 9.59 75 PHE B O 1
ATOM 6094 N N . ALA B 1 76 ? 28.024 90.519 -8.829 1.00 6.63 76 ALA B N 1
ATOM 6095 C CA . ALA B 1 76 ? 28.968 91.599 -8.612 1.00 6.50 76 ALA B CA 1
ATOM 6096 C C . ALA B 1 76 ? 29.303 92.368 -9.884 1.00 7.89 76 ALA B C 1
ATOM 6097 O O . ALA B 1 76 ? 29.299 91.825 -10.986 1.00 7.29 76 ALA B O 1
ATOM 6104 N N . LYS B 1 77 ? 29.710 93.621 -9.711 1.00 7.94 77 LYS B N 1
ATOM 6105 C CA . LYS B 1 77 ? 30.414 94.344 -10.772 1.00 8.03 77 LYS B CA 1
ATOM 6106 C C . LYS B 1 77 ? 31.715 94.886 -10.204 1.00 7.69 77 LYS B C 1
ATOM 6107 O O . LYS B 1 77 ? 31.744 96.000 -9.658 1.00 7.95 77 LYS B O 1
ATOM 6126 N N . PRO B 1 78 ? 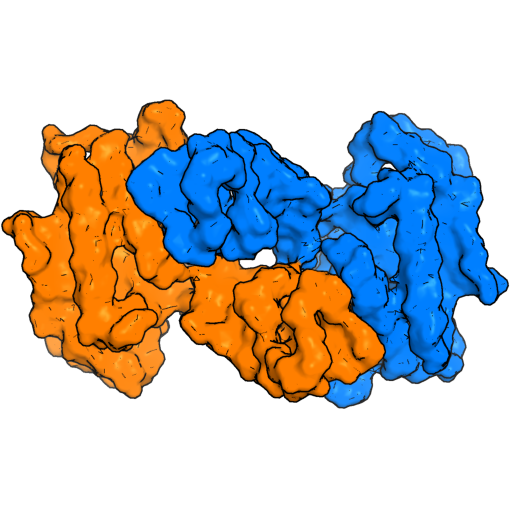32.785 94.098 -10.247 1.00 6.84 78 PRO B N 1
ATOM 6127 C CA . PRO B 1 78 ? 34.064 94.565 -9.715 1.00 9.89 78 PRO B CA 1
ATOM 6128 C C . PRO B 1 78 ? 34.633 95.680 -10.571 1.00 12.61 78 PRO B C 1
ATOM 6129 O O . PRO B 1 78 ? 34.393 95.751 -11.780 1.00 14.85 78 PRO B O 1
ATOM 6140 N N . SER B 1 79 ? 35.387 96.560 -9.926 1.00 14.61 79 SER B N 1
ATOM 6141 C CA . SER B 1 79 ? 36.088 97.621 -10.636 1.00 16.26 79 SER B CA 1
ATOM 6142 C C . SER B 1 79 ? 37.344 97.979 -9.854 1.00 15.55 79 SER B C 1
ATOM 6143 O O . SER B 1 79 ? 37.607 97.440 -8.769 1.00 12.72 79 SER B O 1
ATOM 6151 N N . LYS B 1 80 ? 38.126 98.902 -10.421 1.00 16.07 80 LYS B N 1
ATOM 6152 C CA . LYS B 1 80 ? 39.294 99.443 -9.738 1.00 14.18 80 LYS B CA 1
ATOM 6153 C C . LYS B 1 80 ? 38.914 100.331 -8.560 1.00 15.49 80 LYS B C 1
ATOM 6154 O O . LYS B 1 80 ? 39.782 100.650 -7.743 1.00 17.03 80 LYS B O 1
ATOM 6173 N N . ASP B 1 81 ? 37.653 100.750 -8.474 1.00 17.32 81 ASP B N 1
ATOM 6174 C CA . ASP B 1 81 ? 37.177 101.634 -7.410 1.00 22.28 81 ASP B CA 1
ATOM 6175 C C . ASP B 1 81 ? 36.691 100.804 -6.222 1.00 15.97 81 ASP B C 1
ATOM 6176 O O . ASP B 1 81 ? 35.595 100.232 -6.257 1.00 15.10 81 ASP B O 1
ATOM 6185 N N . LEU B 1 82 ? 37.480 100.780 -5.158 1.00 16.13 82 LEU B N 1
ATOM 6186 C CA . LEU B 1 82 ? 37.158 99.930 -4.022 1.00 14.39 82 LEU B CA 1
ATOM 6187 C C . LEU B 1 82 ? 35.951 100.419 -3.240 1.00 14.48 82 LEU B C 1
ATOM 6188 O O . LEU B 1 82 ? 35.315 99.617 -2.547 1.00 14.56 82 LEU B O 1
ATOM 6204 N N . ASP B 1 83 ? 35.616 101.708 -3.335 1.00 16.53 83 ASP B N 1
ATOM 6205 C CA . ASP B 1 83 ? 34.390 102.206 -2.718 1.00 18.28 83 ASP B CA 1
ATOM 6206 C C . ASP B 1 83 ? 33.166 101.466 -3.250 1.00 10.90 83 ASP B C 1
ATOM 6207 O O . ASP B 1 83 ? 32.160 101.345 -2.541 1.00 13.31 83 ASP B O 1
ATOM 6216 N N . SER B 1 84 ? 33.213 101.023 -4.506 1.00 12.33 84 SER B N 1
ATOM 6217 C CA . SER B 1 84 ? 32.066 100.336 -5.085 1.00 12.40 84 SER B CA 1
ATOM 6218 C C . SER B 1 84 ? 31.851 98.970 -4.434 1.00 10.63 84 SER B C 1
ATOM 6219 O O . SER B 1 84 ? 30.730 98.455 -4.448 1.00 11.08 84 SER B O 1
ATOM 6227 N N . ALA B 1 85 ? 32.907 98.371 -3.890 1.00 9.62 85 ALA B N 1
ATOM 6228 C CA . ALA B 1 85 ? 32.761 97.101 -3.170 1.00 10.57 85 ALA B CA 1
ATOM 6229 C C . ALA B 1 85 ? 32.021 97.302 -1.859 1.00 11.77 85 ALA B C 1
ATOM 6230 O O . ALA B 1 85 ? 31.179 96.479 -1.477 1.00 9.20 85 ALA B O 1
ATOM 6237 N N . VAL B 1 86 ? 32.350 98.374 -1.143 1.00 8.22 86 VAL B N 1
ATOM 6238 C CA . VAL B 1 86 ? 31.637 98.707 0.085 1.00 7.90 86 VAL B CA 1
ATOM 6239 C C . VAL B 1 86 ? 30.174 98.983 -0.224 1.00 11.39 86 VAL B C 1
ATOM 6240 O O . VAL B 1 86 ? 29.266 98.519 0.482 1.00 5.71 86 VAL B O 1
ATOM 6253 N N . ILE B 1 87 ? 29.920 99.731 -1.298 1.00 9.95 87 ILE B N 1
ATOM 6254 C CA . ILE B 1 87 ? 28.553 100.086 -1.641 1.00 9.33 87 ILE B CA 1
ATOM 6255 C C . ILE B 1 87 ? 27.755 98.845 -2.035 1.00 7.34 87 ILE B C 1
ATOM 6256 O O . ILE B 1 87 ? 26.633 98.647 -1.577 1.00 8.38 87 ILE B O 1
ATOM 6272 N N . GLN B 1 88 ? 28.285 98.026 -2.940 1.00 8.96 88 GLN B N 1
ATOM 6273 C CA . GLN B 1 88 ? 27.532 96.846 -3.332 1.00 9.14 88 GLN B CA 1
ATOM 6274 C C . GLN B 1 88 ? 27.289 95.914 -2.141 1.00 7.07 88 GLN B C 1
ATOM 6275 O O . GLN B 1 88 ? 26.209 95.318 -2.036 1.00 7.57 88 GLN B O 1
ATOM 6289 N N . ALA B 1 89 ? 28.266 95.774 -1.239 1.00 8.23 89 ALA B N 1
ATOM 6290 C CA . ALA B 1 89 ? 28.031 94.963 -0.043 1.00 8.57 89 ALA B CA 1
ATOM 6291 C C . ALA B 1 89 ? 26.866 95.518 0.782 1.00 10.55 89 ALA B C 1
ATOM 6292 O O . ALA B 1 89 ? 25.961 94.773 1.188 1.00 9.71 89 ALA B O 1
ATOM 6299 N N . ASP B 1 90 ? 26.860 96.833 1.020 1.00 7.94 90 ASP B N 1
ATOM 6300 C CA . ASP B 1 90 ? 25.783 97.442 1.801 1.00 10.15 90 ASP B CA 1
ATOM 6301 C C . ASP B 1 90 ? 24.437 97.282 1.101 1.00 12.31 90 ASP B C 1
ATOM 6302 O O . ASP B 1 90 ? 23.399 97.124 1.756 1.00 8.60 90 ASP B O 1
ATOM 6311 N N . GLN B 1 91 ? 24.429 97.364 -0.229 1.00 7.10 91 GLN B N 1
ATOM 6312 C CA . GLN B 1 91 ? 23.195 97.175 -0.980 1.00 8.61 91 GLN B CA 1
ATOM 6313 C C . GLN B 1 91 ? 22.710 95.736 -0.862 1.00 9.69 91 GLN B C 1
ATOM 6314 O O . GLN B 1 91 ? 21.533 95.485 -0.588 1.00 6.19 91 GLN B O 1
ATOM 6328 N N . PHE B 1 92 ? 23.625 94.783 -1.016 1.00 7.32 92 PHE B N 1
ATOM 6329 C CA . PHE B 1 92 ? 23.267 93.373 -0.911 1.00 7.20 92 PHE B CA 1
ATOM 6330 C C . PHE B 1 92 ? 22.705 93.085 0.477 1.00 7.80 92 PHE B C 1
ATOM 6331 O O . PHE B 1 92 ? 21.693 92.396 0.613 1.00 7.37 92 PHE B O 1
ATOM 6348 N N . ILE B 1 93 ? 23.295 93.692 1.504 1.00 6.86 93 ILE B N 1
ATOM 6349 C CA . ILE B 1 93 ? 22.792 93.561 2.875 1.00 4.87 93 ILE B CA 1
ATOM 6350 C C . ILE B 1 93 ? 21.345 94.016 2.961 1.00 10.39 93 ILE B C 1
ATOM 6351 O O . ILE B 1 93 ? 20.504 93.370 3.605 1.00 7.71 93 ILE B O 1
ATOM 6367 N N . ASP B 1 94 ? 21.035 95.147 2.333 1.00 9.25 94 ASP B N 1
ATOM 6368 C CA . ASP B 1 94 ? 19.672 95.658 2.378 1.00 8.02 94 ASP B CA 1
ATOM 6369 C C . ASP B 1 94 ? 18.716 94.735 1.656 1.00 9.30 94 ASP B C 1
ATOM 6370 O O . ASP B 1 94 ? 17.617 94.470 2.146 1.00 9.41 94 ASP B O 1
ATOM 6379 N N . VAL B 1 95 ? 19.081 94.303 0.444 1.00 8.24 95 VAL B N 1
ATOM 6380 C CA . VAL B 1 95 ? 18.163 93.496 -0.340 1.00 6.55 95 VAL B CA 1
ATOM 6381 C C . VAL B 1 95 ? 17.892 92.165 0.355 1.00 10.21 95 VAL B C 1
ATOM 6382 O O . VAL B 1 95 ? 16.750 91.669 0.347 1.00 8.24 95 VAL B O 1
ATOM 6395 N N . LEU B 1 96 ? 18.933 91.554 0.939 1.00 6.80 96 LEU B N 1
ATOM 6396 C CA . LEU B 1 96 ? 18.746 90.283 1.634 1.00 9.16 96 LEU B CA 1
ATOM 6397 C C . LEU B 1 96 ? 17.651 90.397 2.693 1.00 9.29 96 LEU B C 1
ATOM 6398 O O . LEU B 1 96 ? 16.793 89.511 2.820 1.00 8.96 96 LEU B O 1
ATOM 6414 N N . GLN B 1 97 ? 17.646 91.503 3.444 1.00 9.99 97 GLN B N 1
ATOM 6415 C CA . GLN B 1 97 ? 16.636 91.683 4.475 1.00 11.04 97 GLN B CA 1
ATOM 6416 C C . GLN B 1 97 ? 15.251 91.930 3.886 1.00 12.63 97 GLN B C 1
ATOM 6417 O O . GLN B 1 97 ? 14.246 91.578 4.515 1.00 12.23 97 GLN B O 1
ATOM 6431 N N . GLN B 1 98 ? 15.171 92.555 2.711 1.00 11.69 98 GLN B N 1
ATOM 6432 C CA . GLN B 1 98 ? 13.886 92.655 2.031 1.00 16.83 98 GLN B CA 1
ATOM 6433 C C . GLN B 1 98 ? 13.310 91.275 1.786 1.00 15.75 98 GLN B C 1
ATOM 6434 O O . GLN B 1 98 ? 12.105 91.067 1.909 1.00 14.56 98 GLN B O 1
ATOM 6448 N N . GLY B 1 99 ? 14.162 90.320 1.433 1.00 9.63 99 GLY B N 1
ATOM 6449 C CA . GLY B 1 99 ? 13.697 88.998 1.081 1.00 9.02 99 GLY B CA 1
ATOM 6450 C C . GLY B 1 99 ? 13.485 88.099 2.277 1.00 11.79 99 GLY B C 1
ATOM 6451 O O . GLY B 1 99 ? 12.534 87.302 2.315 1.00 12.42 99 GLY B O 1
ATOM 6455 N N . PHE B 1 100 ? 14.369 88.215 3.261 1.00 10.97 100 PHE B N 1
ATOM 6456 C CA . PHE B 1 100 ? 14.397 87.281 4.375 1.00 7.48 100 PHE B CA 1
ATOM 6457 C C . PHE B 1 100 ? 13.953 87.884 5.703 1.00 11.38 100 PHE B C 1
ATOM 6458 O O . PHE B 1 100 ? 13.783 87.130 6.666 1.00 13.03 100 PHE B O 1
ATOM 6475 N N . GLY B 1 101 ? 13.751 89.185 5.781 1.00 14.75 101 GLY B N 1
ATOM 6476 C CA . GLY B 1 101 ? 13.329 89.767 7.037 1.00 17.82 101 GLY B CA 1
ATOM 6477 C C . GLY B 1 101 ? 14.415 90.638 7.643 1.00 18.24 101 GLY B C 1
ATOM 6478 O O . GLY B 1 101 ? 15.620 90.426 7.433 1.00 10.96 101 GLY B O 1
ATOM 6482 N N . ASP B 1 102 ? 13.987 91.619 8.432 1.00 19.93 102 ASP B N 1
ATOM 6483 C CA . ASP B 1 102 ? 14.939 92.511 9.076 1.00 19.00 102 ASP B CA 1
ATOM 6484 C C . ASP B 1 102 ? 15.946 91.722 9.894 1.00 17.32 102 ASP B C 1
ATOM 6485 O O . ASP B 1 102 ? 15.583 90.877 10.714 1.00 20.03 102 ASP B O 1
ATOM 6494 N N . GLY B 1 103 ? 17.222 92.017 9.672 1.00 14.75 103 GLY B N 1
ATOM 6495 C CA . GLY B 1 103 ? 18.273 91.330 10.377 1.00 13.55 103 GLY B CA 1
ATOM 6496 C C . GLY B 1 103 ? 18.439 89.876 10.006 1.00 15.08 103 GLY B C 1
ATOM 6497 O O . GLY B 1 103 ? 19.053 89.132 10.762 1.00 17.63 103 GLY B O 1
ATOM 6501 N N . ASP B 1 104 ? 17.922 89.452 8.851 1.00 12.70 104 ASP B N 1
ATOM 6502 C CA . ASP B 1 104 ? 17.973 88.059 8.408 1.00 11.48 104 ASP B CA 1
ATOM 6503 C C . ASP B 1 104 ? 18.624 88.034 7.031 1.00 8.82 104 ASP B C 1
ATOM 6504 O O . ASP B 1 104 ? 18.132 88.688 6.115 1.00 10.34 104 ASP B O 1
ATOM 6513 N N . TYR B 1 105 ? 19.725 87.294 6.888 1.00 7.25 105 TYR B N 1
ATOM 6514 C CA . TYR B 1 105 ? 20.481 87.292 5.643 1.00 6.58 105 TYR B CA 1
ATOM 6515 C C . TYR B 1 105 ? 20.348 85.974 4.892 1.00 8.91 105 TYR B C 1
ATOM 6516 O O . TYR B 1 105 ? 21.079 85.741 3.931 1.00 8.35 105 TYR B O 1
ATOM 6534 N N . GLY B 1 106 ? 19.385 85.146 5.269 1.00 7.08 106 GLY B N 1
ATOM 6535 C CA . GLY B 1 106 ? 19.068 83.917 4.578 1.00 7.20 106 GLY B CA 1
ATOM 6536 C C . GLY B 1 106 ? 19.516 82.708 5.380 1.00 10.80 106 GLY B C 1
ATOM 6537 O O . GLY B 1 106 ? 20.286 82.801 6.334 1.00 6.58 106 GLY B O 1
ATOM 6541 N N . ASP B 1 107 ? 19.022 81.542 4.970 1.00 7.43 107 ASP B N 1
ATOM 6542 C CA . ASP B 1 107 ? 19.410 80.343 5.700 1.00 9.04 107 ASP B CA 1
ATOM 6543 C C . ASP B 1 107 ? 20.816 79.895 5.320 1.00 7.26 107 ASP B C 1
ATOM 6544 O O . ASP B 1 107 ? 21.554 79.376 6.159 1.00 8.67 107 ASP B O 1
ATOM 6553 N N . LEU B 1 108 ? 21.169 80.019 4.045 1.00 4.16 108 LEU B N 1
ATOM 6554 C CA . LEU B 1 108 ? 22.450 79.578 3.526 1.00 5.44 108 LEU B CA 1
ATOM 6555 C C . LEU B 1 108 ? 23.401 80.755 3.504 1.00 5.01 108 LEU B C 1
ATOM 6556 O O . LEU B 1 108 ? 22.997 81.908 3.672 1.00 5.72 108 LEU B O 1
ATOM 6572 N N . PHE B 1 109 ? 24.691 80.445 3.349 1.00 5.80 109 PHE B N 1
ATOM 6573 C CA . PHE B 1 109 ? 25.660 81.515 3.166 1.00 5.85 109 PHE B CA 1
ATOM 6574 C C . PHE B 1 109 ? 25.138 82.523 2.149 1.00 4.55 109 PHE B C 1
ATOM 6575 O O . PHE B 1 109 ? 24.865 82.140 1.004 1.00 4.02 109 PHE B O 1
ATOM 6592 N N . PRO B 1 110 ? 25.084 83.803 2.465 1.00 2.32 110 PRO B N 1
ATOM 6593 C CA . PRO B 1 110 ? 24.991 84.798 1.392 1.00 3.92 110 PRO B CA 1
ATOM 6594 C C . PRO B 1 110 ? 26.155 84.635 0.426 1.00 3.97 110 PRO B C 1
ATOM 6595 O O . PRO B 1 110 ? 27.268 84.265 0.821 1.00 6.34 110 PRO B O 1
ATOM 6606 N N . VAL B 1 111 ? 25.906 84.910 -0.858 1.00 4.45 111 VAL B N 1
ATOM 6607 C CA . VAL B 1 111 ? 26.888 84.627 -1.907 1.00 3.28 111 VAL B CA 1
ATOM 6608 C C . VAL B 1 111 ? 27.195 85.882 -2.719 1.00 4.12 111 VAL B C 1
ATOM 6609 O O . VAL B 1 111 ? 26.285 86.623 -3.094 1.00 3.89 111 VAL B O 1
ATOM 6622 N N . LEU B 1 112 ? 28.483 86.114 -2.957 1.00 3.70 112 LEU B N 1
ATOM 6623 C CA . LEU B 1 112 ? 28.979 87.076 -3.935 1.00 5.70 112 LEU B CA 1
ATOM 6624 C C . LEU B 1 112 ? 29.284 86.310 -5.208 1.00 5.48 112 LEU B C 1
ATOM 6625 O O . LEU B 1 112 ? 30.132 85.416 -5.209 1.00 6.57 112 LEU B O 1
ATOM 6641 N N . ASP B 1 113 ? 28.587 86.665 -6.274 1.00 5.40 113 ASP B N 1
ATOM 6642 C CA . ASP B 1 113 ? 28.677 86.008 -7.570 1.00 7.67 113 ASP B CA 1
ATOM 6643 C C . ASP B 1 113 ? 29.565 86.860 -8.465 1.00 10.93 113 ASP B C 1
ATOM 6644 O O . ASP B 1 113 ? 29.179 87.967 -8.860 1.00 8.52 113 ASP B O 1
ATOM 6653 N N . VAL B 1 114 ? 30.764 86.354 -8.763 1.00 8.39 114 VAL B N 1
ATOM 6654 C CA . VAL B 1 114 ? 31.763 87.069 -9.547 1.00 9.31 114 VAL B CA 1
ATOM 6655 C C . VAL B 1 114 ? 32.015 86.303 -10.840 1.00 7.03 114 VAL B C 1
ATOM 6656 O O . VAL B 1 114 ? 32.588 85.202 -10.831 1.00 6.62 114 VAL B O 1
ATOM 6669 N N . GLU B 1 115 ? 31.646 86.929 -11.954 1.00 7.74 115 GLU B N 1
ATOM 6670 C CA . GLU B 1 115 ? 31.720 86.356 -13.293 1.00 12.37 115 GLU B CA 1
ATOM 6671 C C . GLU B 1 115 ? 32.244 87.343 -14.318 1.00 13.80 115 GLU B C 1
ATOM 6672 O O . GLU B 1 115 ? 32.274 87.009 -15.514 1.00 9.53 115 GLU B O 1
ATOM 6684 N N . THR B 1 116 ? 32.570 88.556 -13.906 1.00 10.28 116 THR B N 1
ATOM 6685 C CA . THR B 1 116 ? 33.004 89.634 -14.777 1.00 13.05 116 THR B CA 1
ATOM 6686 C C . THR B 1 116 ? 34.064 90.414 -14.020 1.00 11.28 116 THR B C 1
ATOM 6687 O O . THR B 1 116 ? 34.104 90.371 -12.782 1.00 11.34 116 THR B O 1
ATOM 6698 N N . PRO B 1 117 ? 34.927 91.148 -14.726 1.00 12.85 117 PRO B N 1
ATOM 6699 C CA . PRO B 1 117 ? 35.004 91.225 -16.199 1.00 12.47 117 PRO B CA 1
ATOM 6700 C C . PRO B 1 117 ? 35.880 90.129 -16.782 1.00 9.42 117 PRO B C 1
ATOM 6701 O O . PRO B 1 117 ? 36.772 89.662 -16.101 1.00 11.15 117 PRO B O 1
ATOM 6712 N N . THR B 1 118 ? 35.631 89.724 -18.025 1.00 9.60 118 THR B N 1
ATOM 6713 C CA . THR B 1 118 ? 36.439 88.702 -18.656 1.00 14.19 118 THR B CA 1
ATOM 6714 C C . THR B 1 118 ? 37.302 89.257 -19.778 1.00 13.85 118 THR B C 1
ATOM 6715 O O . THR B 1 118 ? 38.031 88.489 -20.407 1.00 13.16 118 THR B O 1
ATOM 6726 N N . ASP B 1 119 ? 37.223 90.559 -20.054 1.00 10.73 119 ASP B N 1
ATOM 6727 C CA . ASP B 1 119 ? 38.175 91.201 -20.938 1.00 16.80 119 ASP B CA 1
ATOM 6728 C C . ASP B 1 119 ? 39.401 91.605 -20.125 1.00 17.10 119 ASP B C 1
ATOM 6729 O O . ASP B 1 119 ? 39.490 91.350 -18.924 1.00 14.05 119 ASP B O 1
ATOM 6738 N N . LYS B 1 120 ? 40.358 92.257 -20.775 1.00 14.73 120 LYS B N 1
ATOM 6739 C CA . LYS B 1 120 ? 41.622 92.612 -20.129 1.00 14.29 120 LYS B CA 1
ATOM 6740 C C . LYS B 1 120 ? 41.503 94.010 -19.513 1.00 19.93 120 LYS B C 1
ATOM 6741 O O . LYS B 1 120 ? 42.131 94.972 -19.955 1.00 23.77 120 LYS B O 1
ATOM 6760 N N . SER B 1 121 ? 40.658 94.122 -18.476 1.00 14.00 121 SER B N 1
ATOM 6761 C CA . SER B 1 121 ? 40.358 95.427 -17.874 1.00 16.24 121 SER B CA 1
ATOM 6762 C C . SER B 1 121 ? 40.614 95.510 -16.376 1.00 15.83 121 SER B C 1
ATOM 6763 O O . SER B 1 121 ? 40.374 96.568 -15.782 1.00 19.62 121 SER B O 1
ATOM 6771 N N . LEU B 1 122 ? 41.077 94.445 -15.745 1.00 14.75 122 LEU B N 1
ATOM 6772 C CA . LEU B 1 122 ? 41.413 94.478 -14.333 1.00 10.10 122 LEU B CA 1
ATOM 6773 C C . LEU B 1 122 ? 42.597 93.566 -14.091 1.00 13.24 122 LEU B C 1
ATOM 6774 O O . LEU B 1 122 ? 42.707 92.505 -14.706 1.00 15.62 122 LEU B O 1
ATOM 6790 N N . THR B 1 123 ? 43.452 93.957 -13.156 1.00 11.58 123 THR B N 1
ATOM 6791 C CA . THR B 1 123 ? 44.508 93.055 -12.753 1.00 13.25 123 THR B CA 1
ATOM 6792 C C . THR B 1 123 ? 43.984 92.086 -11.707 1.00 11.33 123 THR B C 1
ATOM 6793 O O . THR B 1 123 ? 42.952 92.311 -11.069 1.00 8.58 123 THR B O 1
ATOM 6804 N N . THR B 1 124 ? 44.737 91.012 -11.515 1.00 14.58 124 THR B N 1
ATOM 6805 C CA . THR B 1 124 ? 44.409 90.062 -10.460 1.00 14.53 124 THR B CA 1
ATOM 6806 C C . THR B 1 124 ? 44.396 90.753 -9.106 1.00 11.08 124 THR B C 1
ATOM 6807 O O . THR B 1 124 ? 43.483 90.538 -8.295 1.00 12.52 124 THR B O 1
ATOM 6818 N N . THR B 1 125 ? 45.385 91.612 -8.851 1.00 11.20 125 THR B N 1
ATOM 6819 C CA . THR B 1 125 ? 45.396 92.339 -7.589 1.00 11.12 125 THR B CA 1
ATOM 6820 C C . THR B 1 125 ? 44.132 93.176 -7.431 1.00 8.35 125 THR B C 1
ATOM 6821 O O . THR B 1 125 ? 43.540 93.220 -6.347 1.00 11.48 125 THR B O 1
ATOM 6832 N N . GLU B 1 126 ? 43.724 93.872 -8.494 1.00 10.27 126 GLU B N 1
ATOM 6833 C CA . GLU B 1 126 ? 42.553 94.737 -8.417 1.00 9.70 126 GLU B CA 1
ATOM 6834 C C . GLU B 1 126 ? 41.284 93.923 -8.175 1.00 8.49 126 GLU B C 1
ATOM 6835 O O . GLU B 1 126 ? 40.443 94.284 -7.345 1.00 10.11 126 GLU B O 1
ATOM 6847 N N . LEU B 1 127 ? 41.134 92.821 -8.896 1.00 8.50 127 LEU B N 1
ATOM 6848 C CA . LEU B 1 127 ? 39.953 91.972 -8.745 1.00 10.76 127 LEU B CA 1
ATOM 6849 C C . LEU B 1 127 ? 39.894 91.376 -7.352 1.00 10.42 127 LEU B C 1
ATOM 6850 O O . LEU B 1 127 ? 38.848 91.395 -6.676 1.00 9.15 127 LEU B O 1
ATOM 6866 N N . VAL B 1 128 ? 41.007 90.801 -6.913 1.00 8.10 128 VAL B N 1
ATOM 6867 C CA . VAL B 1 128 ? 41.016 90.168 -5.599 1.00 7.49 128 VAL B CA 1
ATOM 6868 C C . VAL B 1 128 ? 40.779 91.199 -4.501 1.00 11.92 128 VAL B C 1
ATOM 6869 O O . VAL B 1 128 ? 40.013 90.952 -3.558 1.00 9.81 128 VAL B O 1
ATOM 6882 N N . ASN B 1 129 ? 41.431 92.363 -4.591 1.00 7.94 129 ASN B N 1
ATOM 6883 C CA . ASN B 1 129 ? 41.227 93.397 -3.585 1.00 9.49 129 ASN B CA 1
ATOM 6884 C C . ASN B 1 129 ? 39.766 93.842 -3.532 1.00 11.24 129 ASN B C 1
ATOM 6885 O O . ASN B 1 129 ? 39.239 94.150 -2.458 1.00 7.67 129 ASN B O 1
ATOM 6896 N N . TRP B 1 130 ? 39.096 93.888 -4.680 1.00 8.91 130 TRP B N 1
ATOM 6897 C CA . TRP B 1 130 ? 37.693 94.281 -4.683 1.00 10.09 130 TRP B CA 1
ATOM 6898 C C . TRP B 1 130 ? 36.841 93.231 -3.982 1.00 8.60 130 TRP B C 1
ATOM 6899 O O . TRP B 1 130 ? 36.021 93.560 -3.120 1.00 8.05 130 TRP B O 1
ATOM 6920 N N . ILE B 1 131 ? 37.029 91.959 -4.334 1.00 9.20 131 ILE B N 1
ATOM 6921 C CA . ILE B 1 131 ? 36.298 90.892 -3.656 1.00 8.29 131 ILE B CA 1
ATOM 6922 C C . ILE B 1 131 ? 36.570 90.945 -2.162 1.00 9.54 131 ILE B C 1
ATOM 6923 O O . ILE B 1 131 ? 35.658 90.867 -1.338 1.00 9.33 131 ILE B O 1
ATOM 6939 N N . ASP B 1 132 ? 37.840 91.098 -1.798 1.00 7.34 132 ASP B N 1
ATOM 6940 C CA . ASP B 1 132 ? 38.236 91.085 -0.400 1.00 7.71 132 ASP B CA 1
ATOM 6941 C C . ASP B 1 132 ? 37.579 92.226 0.373 1.00 8.97 132 ASP B C 1
ATOM 6942 O O . ASP B 1 132 ? 37.158 92.051 1.527 1.00 6.92 132 ASP B O 1
ATOM 6951 N N . ARG B 1 133 ? 37.479 93.403 -0.250 1.00 9.15 133 ARG B N 1
ATOM 6952 C CA . ARG B 1 133 ? 36.848 94.542 0.396 1.00 7.58 133 ARG B CA 1
ATOM 6953 C C . ARG B 1 133 ? 35.340 94.326 0.539 1.00 6.92 133 ARG B C 1
ATOM 6954 O O . ARG B 1 133 ? 34.752 94.684 1.560 1.00 7.57 133 ARG B O 1
ATOM 6975 N N . PHE B 1 134 ? 34.695 93.776 -0.491 1.00 6.86 134 PHE B N 1
ATOM 6976 C CA . PHE B 1 134 ? 33.286 93.406 -0.362 1.00 6.76 134 PHE B CA 1
ATOM 6977 C C . PHE B 1 134 ? 33.104 92.435 0.808 1.00 5.97 134 PHE B C 1
ATOM 6978 O O . PHE B 1 134 ? 32.214 92.612 1.649 1.00 5.74 134 PHE B O 1
ATOM 6995 N N . ARG B 1 135 ? 33.963 91.410 0.877 1.00 6.95 135 ARG B N 1
ATOM 6996 C CA . ARG B 1 135 ? 33.877 90.412 1.946 1.00 6.19 135 ARG B CA 1
ATOM 6997 C C . ARG B 1 135 ? 34.048 91.054 3.325 1.00 8.10 135 ARG B C 1
ATOM 6998 O O . ARG B 1 135 ? 33.294 90.755 4.266 1.00 8.56 135 ARG B O 1
ATOM 7019 N N . ASP B 1 136 ? 35.050 91.929 3.475 1.00 7.60 136 ASP B N 1
ATOM 7020 C CA . ASP B 1 136 ? 35.281 92.580 4.753 1.00 8.08 136 ASP B CA 1
ATOM 7021 C C . ASP B 1 136 ? 34.075 93.386 5.188 1.00 10.10 136 ASP B C 1
ATOM 7022 O O . ASP B 1 136 ? 33.663 93.320 6.351 1.00 9.00 136 ASP B O 1
ATOM 7031 N N . ARG B 1 137 ? 33.525 94.193 4.280 1.00 9.20 137 ARG B N 1
ATOM 7032 C CA . ARG B 1 137 ? 32.379 95.023 4.633 1.00 7.54 137 ARG B CA 1
ATOM 7033 C C . ARG B 1 137 ? 31.180 94.165 4.992 1.00 8.88 137 ARG B C 1
ATOM 7034 O O . ARG B 1 137 ? 30.495 94.412 5.996 1.00 7.39 137 ARG B O 1
ATOM 7055 N N . PHE B 1 138 ? 30.928 93.137 4.178 1.00 6.01 138 PHE B N 1
ATOM 7056 C CA . PHE B 1 138 ? 29.760 92.294 4.364 1.00 5.92 138 PHE B CA 1
ATOM 7057 C C . PHE B 1 138 ? 29.798 91.593 5.720 1.00 6.82 138 PHE B C 1
ATOM 7058 O O . PHE B 1 138 ? 28.813 91.595 6.459 1.00 7.78 138 PHE B O 1
ATOM 7075 N N . GLU B 1 139 ? 30.934 90.991 6.063 1.00 5.90 139 GLU B N 1
ATOM 7076 C CA . GLU B 1 139 ? 31.018 90.202 7.289 1.00 3.73 139 GLU B CA 1
ATOM 7077 C C . GLU B 1 139 ? 31.064 91.091 8.521 1.00 9.77 139 GLU B C 1
ATOM 7078 O O . GLU B 1 139 ? 30.488 90.748 9.561 1.00 9.16 139 GLU B O 1
ATOM 7090 N N . GLU B 1 140 ? 31.732 92.242 8.412 1.00 10.55 140 GLU B N 1
ATOM 7091 C CA . GLU B 1 140 ? 31.738 93.216 9.495 1.00 9.29 140 GLU B CA 1
ATOM 7092 C C . GLU B 1 140 ? 30.321 93.653 9.836 1.00 9.76 140 GLU B C 1
ATOM 7093 O O . GLU B 1 140 ? 29.954 93.731 11.011 1.00 8.90 140 GLU B O 1
ATOM 7105 N N . LYS B 1 141 ? 29.515 93.945 8.821 1.00 9.27 141 LYS B N 1
ATOM 7106 C CA . LYS B 1 141 ? 28.183 94.500 9.048 1.00 9.50 141 LYS B CA 1
ATOM 7107 C C . LYS B 1 141 ? 27.154 93.462 9.476 1.00 13.13 141 LYS B C 1
ATOM 7108 O O . LYS B 1 141 ? 26.215 93.803 10.199 1.00 9.14 141 LYS B O 1
ATOM 7127 N N . THR B 1 142 ? 27.298 92.209 9.045 1.00 11.37 142 THR B N 1
ATOM 7128 C CA . THR B 1 142 ? 26.282 91.189 9.267 1.00 8.77 142 THR B CA 1
ATOM 7129 C C . THR B 1 142 ? 26.672 90.127 10.282 1.00 8.75 142 THR B C 1
ATOM 7130 O O . THR B 1 142 ? 25.793 89.397 10.731 1.00 10.97 142 THR B O 1
ATOM 7141 N N . ARG B 1 143 ? 27.962 89.985 10.608 1.00 8.86 143 ARG B N 1
ATOM 7142 C CA . ARG B 1 143 ? 28.493 88.837 11.353 1.00 6.09 143 ARG B CA 1
ATOM 7143 C C . ARG B 1 143 ? 28.139 87.512 10.691 1.00 8.48 143 ARG B C 1
ATOM 7144 O O . ARG B 1 143 ? 28.071 86.495 11.367 1.00 10.34 143 ARG B O 1
ATOM 7165 N N . ARG B 1 144 ? 27.906 87.517 9.375 1.00 6.03 144 ARG B N 1
ATOM 7166 C CA . ARG B 1 144 ? 27.626 86.310 8.599 1.00 7.19 144 ARG B CA 1
ATOM 7167 C C . ARG B 1 144 ? 28.768 86.072 7.621 1.00 7.94 144 ARG B C 1
ATOM 7168 O O . ARG B 1 144 ? 29.201 87.005 6.941 1.00 8.88 144 ARG B O 1
ATOM 7189 N N . ARG B 1 145 ? 29.214 84.822 7.513 1.00 6.46 145 ARG B N 1
ATOM 7190 C CA . ARG B 1 145 ? 30.220 84.448 6.517 1.00 8.24 145 ARG B CA 1
ATOM 7191 C C . ARG B 1 145 ? 29.658 84.616 5.108 1.00 6.27 145 ARG B C 1
ATOM 7192 O O . ARG B 1 145 ? 28.489 84.297 4.847 1.00 5.66 145 ARG B O 1
ATOM 7213 N N . LEU B 1 146 ? 30.489 85.140 4.218 1.00 6.69 146 LEU B N 1
ATOM 7214 C CA . LEU B 1 146 ? 30.170 85.289 2.792 1.00 5.47 146 LEU B CA 1
ATOM 7215 C C . LEU B 1 146 ? 30.861 84.213 1.952 1.00 4.62 146 LEU B C 1
ATOM 7216 O O . LEU B 1 146 ? 32.082 84.025 2.045 1.00 4.89 146 LEU B O 1
ATOM 7232 N N . MET B 1 147 ? 30.092 83.543 1.098 1.00 4.82 147 MET B N 1
ATOM 7233 C CA . MET B 1 147 ? 30.633 82.543 0.194 1.00 5.62 147 MET B CA 1
ATOM 7234 C C . MET B 1 147 ? 30.833 83.165 -1.177 1.00 5.19 147 MET B C 1
ATOM 7235 O O . MET B 1 147 ? 30.023 83.987 -1.625 1.00 6.32 147 MET B O 1
ATOM 7249 N N . LEU B 1 148 ? 31.931 82.796 -1.832 1.00 4.73 148 LEU B N 1
ATOM 7250 C CA . LEU B 1 148 ? 32.243 83.295 -3.171 1.00 4.35 148 LEU B CA 1
ATOM 7251 C C . LEU B 1 148 ? 31.832 82.269 -4.209 1.00 6.81 148 LEU B C 1
ATOM 7252 O O . LEU B 1 148 ? 32.231 81.110 -4.123 1.00 6.78 148 LEU B O 1
ATOM 7268 N N . TYR B 1 149 ? 31.026 82.701 -5.191 1.00 4.88 149 TYR B N 1
ATOM 7269 C CA . TYR B 1 149 ? 30.772 81.914 -6.392 1.00 6.95 149 TYR B CA 1
ATOM 7270 C C . TYR B 1 149 ? 31.636 82.461 -7.520 1.00 8.00 149 TYR B C 1
ATOM 7271 O O . TYR B 1 149 ? 31.665 83.675 -7.749 1.00 5.56 149 TYR B O 1
ATOM 7289 N N . THR B 1 150 ? 32.302 81.564 -8.247 1.00 9.33 150 THR B N 1
ATOM 7290 C CA . THR B 1 150 ? 32.994 81.954 -9.475 1.00 10.26 150 THR B CA 1
ATOM 7291 C C . THR B 1 150 ? 33.246 80.688 -10.272 1.00 10.33 150 THR B C 1
ATOM 7292 O O . THR B 1 150 ? 33.007 79.582 -9.790 1.00 10.04 150 THR B O 1
ATOM 7303 N N . GLY B 1 151 ? 33.742 80.857 -11.497 1.00 9.41 151 GLY B N 1
ATOM 7304 C CA . GLY B 1 151 ? 34.007 79.736 -12.371 1.00 10.56 151 GLY B CA 1
ATOM 7305 C C . GLY B 1 151 ? 35.455 79.302 -12.416 1.00 12.33 151 GLY B C 1
ATOM 7306 O O . GLY B 1 151 ? 36.370 80.068 -12.155 1.00 12.00 151 GLY B O 1
ATOM 7310 N N . LEU B 1 152 ? 35.666 78.034 -12.779 1.00 12.49 152 LEU B N 1
ATOM 7311 C CA . LEU B 1 152 ? 37.035 77.552 -12.943 1.00 11.00 152 LEU B CA 1
ATOM 7312 C C . LEU B 1 152 ? 37.770 78.369 -14.003 1.00 10.47 152 LEU B C 1
ATOM 7313 O O . LEU B 1 152 ? 38.933 78.752 -13.808 1.00 11.13 152 LEU B O 1
ATOM 7329 N N . PHE B 1 153 ? 37.093 78.661 -15.121 1.00 10.65 153 PHE B N 1
ATOM 7330 C CA . PHE B 1 153 ? 37.691 79.464 -16.184 1.00 14.20 153 PHE B CA 1
ATOM 7331 C C . PHE B 1 153 ? 38.102 80.838 -15.661 1.00 16.67 153 PHE B C 1
ATOM 7332 O O . PHE B 1 153 ? 39.223 81.311 -15.913 1.00 11.65 153 PHE B O 1
ATOM 7349 N N . PHE B 1 154 ? 37.210 81.474 -14.904 1.00 13.79 154 PHE B N 1
ATOM 7350 C CA . PHE B 1 154 ? 37.455 82.813 -14.372 1.00 11.53 154 PHE B CA 1
ATOM 7351 C C . PHE B 1 154 ? 38.658 82.825 -13.440 1.00 10.78 154 PHE B C 1
ATOM 7352 O O . PHE B 1 154 ? 39.502 83.722 -13.508 1.00 12.97 154 PHE B O 1
ATOM 7369 N N . ILE B 1 155 ? 38.746 81.842 -12.539 1.00 9.88 155 ILE B N 1
ATOM 7370 C CA . ILE B 1 155 ? 39.904 81.739 -11.661 1.00 11.87 155 ILE B CA 1
ATOM 7371 C C . ILE B 1 155 ? 41.186 81.664 -12.488 1.00 17.25 155 ILE B C 1
ATOM 7372 O O . ILE B 1 155 ? 42.167 82.362 -12.207 1.00 14.84 155 ILE B O 1
ATOM 7388 N N . GLY B 1 156 ? 41.201 80.796 -13.512 1.00 17.02 156 GLY B N 1
ATOM 7389 C CA . GLY B 1 156 ? 42.396 80.653 -14.327 1.00 18.35 156 GLY B CA 1
ATOM 7390 C C . GLY B 1 156 ? 42.763 81.939 -15.040 1.00 16.11 156 GLY B C 1
ATOM 7391 O O . GLY B 1 156 ? 43.944 82.267 -15.181 1.00 19.00 156 GLY B O 1
ATOM 7395 N N . LEU B 1 157 ? 41.755 82.691 -15.463 1.00 15.26 157 LEU B N 1
ATOM 7396 C CA . LEU B 1 157 ? 41.973 83.948 -16.149 1.00 15.39 157 LEU B CA 1
ATOM 7397 C C . LEU B 1 157 ? 42.725 84.925 -15.255 1.00 20.39 157 LEU B C 1
ATOM 7398 O O . LEU B 1 157 ? 43.598 85.667 -15.717 1.00 17.72 157 LEU B O 1
ATOM 7414 N N . TYR B 1 158 ? 42.441 84.902 -13.962 1.00 13.03 158 TYR B N 1
ATOM 7415 C CA . TYR B 1 158 ? 43.050 85.816 -13.004 1.00 15.74 158 TYR B CA 1
ATOM 7416 C C . TYR B 1 158 ? 44.147 85.137 -12.202 1.00 15.69 158 TYR B C 1
ATOM 7417 O O . TYR B 1 158 ? 44.230 85.229 -10.983 1.00 13.78 158 TYR B O 1
ATOM 7435 N N . ASP B 1 159 ? 45.001 84.423 -12.914 1.00 15.88 159 ASP B N 1
ATOM 7436 C CA . ASP B 1 159 ? 46.258 83.923 -12.365 1.00 17.32 159 ASP B CA 1
ATOM 7437 C C . ASP B 1 159 ? 46.024 83.065 -11.133 1.00 14.91 159 ASP B C 1
ATOM 7438 O O . ASP B 1 159 ? 46.786 83.127 -10.171 1.00 17.31 159 ASP B O 1
ATOM 7447 N N . ASP B 1 160 ? 44.955 82.267 -11.140 1.00 15.49 160 ASP B N 1
ATOM 7448 C CA . ASP B 1 160 ? 44.679 81.365 -10.032 1.00 21.05 160 ASP B CA 1
ATOM 7449 C C . ASP B 1 160 ? 44.338 82.127 -8.752 1.00 12.91 160 ASP B C 1
ATOM 7450 O O . ASP B 1 160 ? 44.468 81.578 -7.644 1.00 11.67 160 ASP B O 1
ATOM 7459 N N . PHE B 1 161 ? 43.910 83.390 -8.886 1.00 10.64 161 PHE B N 1
ATOM 7460 C CA . PHE B 1 161 ? 43.687 84.297 -7.755 1.00 13.51 161 PHE B CA 1
ATOM 7461 C C . PHE B 1 161 ? 44.928 84.434 -6.859 1.00 13.78 161 PHE B C 1
ATOM 7462 O O . PHE B 1 161 ? 44.819 84.735 -5.667 1.00 10.23 161 PHE B O 1
ATOM 7479 N N . LYS B 1 162 ? 46.122 84.231 -7.410 1.00 10.51 162 LYS B N 1
ATOM 7480 C CA . LYS B 1 162 ? 47.367 84.468 -6.675 1.00 14.85 162 LYS B CA 1
ATOM 7481 C C . LYS B 1 162 ? 47.746 85.939 -6.816 1.00 15.34 162 LYS B C 1
ATOM 7482 O O . LYS B 1 162 ? 47.921 86.432 -7.931 1.00 17.79 162 LYS B O 1
ATOM 7501 N N . VAL B 1 163 ? 47.851 86.636 -5.693 1.00 13.12 163 VAL B N 1
ATOM 7502 C CA . VAL B 1 163 ? 48.115 88.071 -5.667 1.00 14.24 163 VAL B CA 1
ATOM 7503 C C . VAL B 1 163 ? 49.602 88.278 -5.386 1.00 15.21 163 VAL B C 1
ATOM 7504 O O . VAL B 1 163 ? 50.091 87.807 -4.352 1.00 13.55 163 VAL B O 1
ATOM 7517 N N . PRO B 1 164 ? 50.329 88.977 -6.236 1.00 18.24 164 PRO B N 1
ATOM 7518 C CA . PRO B 1 164 ? 51.769 89.191 -5.994 1.00 21.31 164 PRO B CA 1
ATOM 7519 C C . PRO B 1 164 ? 52.069 89.737 -4.609 1.00 22.72 164 PRO B C 1
ATOM 7520 O O . PRO B 1 164 ? 51.564 90.799 -4.230 1.00 20.07 164 PRO B O 1
ATOM 7531 N N . GLY B 1 165 ? 52.887 89.007 -3.849 1.00 21.46 165 GLY B N 1
ATOM 7532 C CA . GLY B 1 165 ? 53.279 89.419 -2.515 1.00 21.38 165 GLY B CA 1
ATOM 7533 C C . GLY B 1 165 ? 52.301 89.078 -1.420 1.00 24.41 165 GLY B C 1
ATOM 7534 O O . GLY B 1 165 ? 52.584 89.368 -0.249 1.00 23.50 165 GLY B O 1
ATOM 7538 N N . LYS B 1 166 ? 51.158 88.471 -1.747 1.00 19.48 166 LYS B N 1
ATOM 7539 C CA . LYS B 1 166 ? 50.079 88.315 -0.784 1.00 20.15 166 LYS B CA 1
ATOM 7540 C C . LYS B 1 166 ? 49.479 86.912 -0.767 1.00 19.34 166 LYS B C 1
ATOM 7541 O O . LYS B 1 166 ? 48.490 86.691 -0.068 1.00 19.50 166 LYS B O 1
ATOM 7560 N N . GLY B 1 167 ? 50.038 85.967 -1.517 1.00 16.03 167 GLY B N 1
ATOM 7561 C CA . GLY B 1 167 ? 49.512 84.607 -1.499 1.00 17.33 167 GLY B CA 1
ATOM 7562 C C . GLY B 1 167 ? 48.141 84.550 -2.149 1.00 15.96 167 GLY B C 1
ATOM 7563 O O . GLY B 1 167 ? 47.916 85.128 -3.220 1.00 13.23 167 GLY B O 1
ATOM 7567 N N . TYR B 1 168 ? 47.215 83.834 -1.501 1.00 11.43 168 TYR B N 1
ATOM 7568 C CA . TYR B 1 168 ? 45.830 83.666 -1.964 1.00 13.77 168 TYR B CA 1
ATOM 7569 C C . TYR B 1 168 ? 44.877 84.284 -0.944 1.00 13.04 168 TYR B C 1
ATOM 7570 O O . TYR B 1 168 ? 44.340 83.585 -0.076 1.00 10.92 168 TYR B O 1
ATOM 7588 N N . PRO B 1 169 ? 44.623 85.590 -1.032 1.00 13.58 169 PRO B N 1
ATOM 7589 C CA . PRO B 1 169 ? 43.863 86.267 0.037 1.00 11.37 169 PRO B CA 1
ATOM 7590 C C . PRO B 1 169 ? 42.419 85.796 0.184 1.00 9.41 169 PRO B C 1
ATOM 7591 O O . PRO B 1 169 ? 41.816 86.016 1.246 1.00 11.47 169 PRO B O 1
ATOM 7602 N N . LEU B 1 170 ? 41.846 85.143 -0.823 1.00 8.98 170 LEU B N 1
ATOM 7603 C CA . LEU B 1 170 ? 40.452 84.729 -0.759 1.00 5.04 170 LEU B CA 1
ATOM 7604 C C . LEU B 1 170 ? 40.287 83.275 -0.352 1.00 9.78 170 LEU B C 1
ATOM 7605 O O . LEU B 1 170 ? 39.150 82.779 -0.284 1.00 9.09 170 LEU B O 1
ATOM 7621 N N . SER B 1 171 ? 41.397 82.576 -0.092 1.00 7.86 171 SER B N 1
ATOM 7622 C CA . SER B 1 171 ? 41.356 81.132 0.096 1.00 9.34 171 SER B CA 1
ATOM 7623 C C . SER B 1 171 ? 40.678 80.725 1.390 1.00 9.13 171 SER B C 1
ATOM 7624 O O . SER B 1 171 ? 40.419 79.540 1.564 1.00 8.61 171 SER B O 1
ATOM 7632 N N . ASP B 1 172 ? 40.352 81.663 2.286 1.00 10.71 172 ASP B N 1
ATOM 7633 C CA . ASP B 1 172 ? 39.595 81.322 3.479 1.00 7.19 172 ASP B CA 1
ATOM 7634 C C . ASP B 1 172 ? 38.090 81.515 3.285 1.00 7.07 172 ASP B C 1
ATOM 7635 O O . ASP B 1 172 ? 37.305 81.191 4.178 1.00 8.16 172 ASP B O 1
ATOM 7644 N N . MET B 1 173 ? 37.658 82.014 2.097 1.00 10.08 173 MET B N 1
ATOM 7645 C CA . MET B 1 173 ? 36.229 82.111 1.827 1.00 8.46 173 MET B CA 1
ATOM 7646 C C . MET B 1 173 ? 35.665 80.742 1.473 1.00 7.35 173 MET B C 1
ATOM 7647 O O . MET B 1 173 ? 36.323 79.969 0.782 1.00 9.77 173 MET B O 1
ATOM 7661 N N . PRO B 1 174 ? 34.431 80.435 1.870 1.00 4.88 174 PRO B N 1
ATOM 7662 C CA . PRO B 1 174 ? 33.781 79.274 1.279 1.00 5.77 174 PRO B CA 1
ATOM 7663 C C . PRO B 1 174 ? 33.726 79.489 -0.225 1.00 5.29 174 PRO B C 1
ATOM 7664 O O . PRO B 1 174 ? 33.484 80.603 -0.700 1.00 6.83 174 PRO B O 1
ATOM 7675 N N . LEU B 1 175 ? 33.977 78.430 -0.967 1.00 6.21 175 LEU B N 1
ATOM 7676 C CA . LEU B 1 175 ? 34.034 78.491 -2.422 1.00 6.41 175 LEU B CA 1
ATOM 7677 C C . LEU B 1 175 ? 32.896 77.690 -3.032 1.00 6.68 175 LEU B C 1
ATOM 7678 O O . LEU B 1 175 ? 32.787 76.481 -2.799 1.00 8.53 175 LEU B O 1
ATOM 7694 N N . TRP B 1 176 ? 32.073 78.366 -3.843 1.00 7.00 176 TRP B N 1
ATOM 7695 C CA . TRP B 1 176 ? 31.092 77.738 -4.702 1.00 4.12 176 TRP B CA 1
ATOM 7696 C C . TRP B 1 176 ? 31.684 77.830 -6.108 1.00 8.15 176 TRP B C 1
ATOM 7697 O O . TRP B 1 176 ? 31.651 78.894 -6.736 1.00 6.91 176 TRP B O 1
ATOM 7718 N N . ILE B 1 177 ? 32.234 76.725 -6.602 1.00 8.35 177 ILE B N 1
ATOM 7719 C CA . ILE B 1 177 ? 32.955 76.735 -7.867 1.00 8.50 177 ILE B CA 1
ATOM 7720 C C . ILE B 1 177 ? 32.065 76.190 -8.982 1.00 9.05 177 ILE B C 1
ATOM 7721 O O . ILE B 1 177 ? 31.374 75.172 -8.817 1.00 8.73 177 ILE B O 1
ATOM 7737 N N . ALA B 1 178 ? 32.066 76.880 -10.117 1.00 8.56 178 ALA B N 1
ATOM 7738 C CA . ALA B 1 178 ? 31.362 76.406 -11.297 1.00 8.95 178 ALA B CA 1
ATOM 7739 C C . ALA B 1 178 ? 32.380 75.737 -12.212 1.00 12.16 178 ALA B C 1
ATOM 7740 O O . ALA B 1 178 ? 33.390 76.349 -12.571 1.00 10.65 178 ALA B O 1
ATOM 7747 N N . MET B 1 179 ? 32.121 74.480 -12.567 1.00 10.68 179 MET B N 1
ATOM 7748 C CA . MET B 1 179 ? 32.919 73.768 -13.562 1.00 12.60 179 MET B CA 1
ATOM 7749 C C . MET B 1 179 ? 31.990 72.777 -14.240 1.00 12.90 179 MET B C 1
ATOM 7750 O O . MET B 1 179 ? 31.602 71.787 -13.624 1.00 10.23 179 MET B O 1
ATOM 7764 N N . TYR B 1 180 ? 31.681 73.005 -15.510 1.00 13.93 180 TYR B N 1
ATOM 7765 C CA . TYR B 1 180 ? 30.607 72.276 -16.163 1.00 11.90 180 TYR B CA 1
ATOM 7766 C C . TYR B 1 180 ? 31.203 71.050 -16.837 1.00 15.97 180 TYR B C 1
ATOM 7767 O O . TYR B 1 180 ? 32.142 71.162 -17.631 1.00 16.24 180 TYR B O 1
ATOM 7785 N N . THR B 1 181 ? 30.692 69.875 -16.476 1.00 16.93 181 THR B N 1
ATOM 7786 C CA . THR B 1 181 ? 31.197 68.644 -17.067 1.00 21.59 181 THR B CA 1
ATOM 7787 C C . THR B 1 181 ? 30.846 68.535 -18.548 1.00 24.92 181 THR B C 1
ATOM 7788 O O . THR B 1 181 ? 31.512 67.789 -19.277 1.00 23.81 181 THR B O 1
ATOM 7799 N N . ARG B 1 182 ? 29.847 69.292 -19.016 1.00 19.82 182 ARG B N 1
ATOM 7800 C CA . ARG B 1 182 ? 29.482 69.295 -20.432 1.00 21.75 182 ARG B CA 1
ATOM 7801 C C . ARG B 1 182 ? 30.575 69.872 -21.321 1.00 28.57 182 ARG B C 1
ATOM 7802 O O . ARG B 1 182 ? 30.531 69.673 -22.540 1.00 23.83 182 ARG B O 1
ATOM 7823 N N . ILE B 1 183 ? 31.526 70.602 -20.743 1.00 20.71 183 ILE B N 1
ATOM 7824 C CA . ILE B 1 183 ? 32.630 71.198 -21.489 1.00 25.56 183 ILE B CA 1
ATOM 7825 C C . ILE B 1 183 ? 33.764 70.174 -21.538 1.00 26.83 183 ILE B C 1
ATOM 7826 O O . ILE B 1 183 ? 34.388 69.915 -20.495 1.00 23.55 183 ILE B O 1
ATOM 7842 N N . PRO B 1 184 ? 34.088 69.607 -22.707 1.00 30.25 184 PRO B N 1
ATOM 7843 C CA . PRO B 1 184 ? 35.024 68.465 -22.730 1.00 32.98 184 PRO B CA 1
ATOM 7844 C C . PRO B 1 184 ? 36.417 68.788 -22.227 1.00 22.35 184 PRO B C 1
ATOM 7845 O O . PRO B 1 184 ? 37.081 67.896 -21.683 1.00 29.41 184 PRO B O 1
ATOM 7856 N N . SER B 1 185 ? 36.896 70.024 -22.403 1.00 27.26 185 SER B N 1
ATOM 7857 C CA . SER B 1 185 ? 38.226 70.374 -21.923 1.00 27.32 185 SER B CA 1
ATOM 7858 C C . SER B 1 185 ? 38.298 70.430 -20.403 1.00 31.86 185 SER B C 1
ATOM 7859 O O . SER B 1 185 ? 39.400 70.416 -19.849 1.00 26.90 185 SER B O 1
ATOM 7867 N N . ASN B 1 186 ? 37.166 70.491 -19.717 1.00 26.84 186 ASN B N 1
ATOM 7868 C CA . ASN B 1 186 ? 37.201 70.527 -18.260 1.00 25.13 186 ASN B CA 1
ATOM 7869 C C . ASN B 1 186 ? 37.549 69.151 -17.699 1.00 26.02 186 ASN B C 1
ATOM 7870 O O . ASN B 1 186 ? 37.180 68.131 -18.284 1.00 27.39 186 ASN B O 1
ATOM 7881 N N . PRO B 1 187 ? 38.244 69.086 -16.562 1.00 20.90 187 PRO B N 1
ATOM 7882 C CA . PRO B 1 187 ? 38.375 67.800 -15.879 1.00 21.90 187 PRO B CA 1
ATOM 7883 C C . PRO B 1 187 ? 37.016 67.322 -15.399 1.00 25.54 187 PRO B C 1
ATOM 7884 O O . PRO B 1 187 ? 36.021 68.044 -15.439 1.00 22.13 187 PRO B O 1
ATOM 7895 N N . ARG B 1 188 ? 36.980 66.069 -14.943 1.00 22.43 188 ARG B N 1
ATOM 7896 C CA . ARG B 1 188 ? 35.724 65.469 -14.532 1.00 28.66 188 ARG B CA 1
ATOM 7897 C C . ARG B 1 188 ? 35.334 65.849 -13.107 1.00 17.38 188 ARG B C 1
ATOM 7898 O O . ARG B 1 188 ? 34.162 65.710 -12.742 1.00 23.59 188 ARG B O 1
ATOM 7919 N N . ILE B 1 189 ? 36.284 66.322 -12.305 1.00 21.60 189 ILE B N 1
ATOM 7920 C CA . ILE B 1 189 ? 35.988 66.875 -10.982 1.00 21.35 189 ILE B CA 1
ATOM 7921 C C . ILE B 1 189 ? 36.827 68.126 -10.781 1.00 19.58 189 ILE B C 1
ATOM 7922 O O . ILE B 1 189 ? 37.888 68.293 -11.394 1.00 15.69 189 ILE B O 1
ATOM 7938 N N . PRO B 1 190 ? 36.367 69.032 -9.922 1.00 17.60 190 PRO B N 1
ATOM 7939 C CA . PRO B 1 190 ? 37.068 70.302 -9.796 1.00 16.23 190 PRO B CA 1
ATOM 7940 C C . PRO B 1 190 ? 38.510 70.093 -9.378 1.00 14.11 190 PRO B C 1
ATOM 7941 O O . PRO B 1 190 ? 38.794 69.310 -8.459 1.00 15.48 190 PRO B O 1
ATOM 7952 N N . PRO B 1 191 ? 39.443 70.764 -10.037 1.00 16.77 191 PRO B N 1
ATOM 7953 C CA . PRO B 1 191 ? 40.850 70.694 -9.635 1.00 16.53 191 PRO B CA 1
ATOM 7954 C C . PRO B 1 191 ? 41.115 71.621 -8.456 1.00 20.05 191 PRO B C 1
ATOM 7955 O O . PRO B 1 191 ? 40.319 72.503 -8.141 1.00 20.02 191 PRO B O 1
ATOM 7966 N N . ASN B 1 192 ? 42.277 71.441 -7.827 1.00 20.55 192 ASN B N 1
ATOM 7967 C CA . ASN B 1 192 ? 42.671 72.330 -6.737 1.00 21.49 192 ASN B CA 1
ATOM 7968 C C . ASN B 1 192 ? 43.139 73.646 -7.337 1.00 22.66 192 ASN B C 1
ATOM 7969 O O . ASN B 1 192 ? 44.059 73.659 -8.157 1.00 25.34 192 ASN B O 1
ATOM 7980 N N . VAL B 1 193 ? 42.516 74.752 -6.933 1.00 16.98 193 VAL B N 1
ATOM 7981 C CA . VAL B 1 193 ? 42.858 76.067 -7.454 1.00 16.61 193 VAL B CA 1
ATOM 7982 C C . VAL B 1 193 ? 42.712 77.100 -6.353 1.00 17.01 193 VAL B C 1
ATOM 7983 O O . VAL B 1 193 ? 42.034 76.883 -5.343 1.00 11.40 193 VAL B O 1
ATOM 7996 N N . GLY B 1 194 ? 43.363 78.238 -6.584 1.00 12.12 194 GLY B N 1
ATOM 7997 C CA . GLY B 1 194 ? 43.192 79.424 -5.776 1.00 13.92 194 GLY B CA 1
ATOM 7998 C C . GLY B 1 194 ? 43.605 79.274 -4.341 1.00 11.58 194 GLY B C 1
ATOM 7999 O O . GLY B 1 194 ? 43.234 80.108 -3.513 1.00 13.61 194 GLY B O 1
ATOM 8003 N N . GLY B 1 195 ? 44.376 78.236 -4.016 1.00 16.68 195 GLY B N 1
ATOM 8004 C CA . GLY B 1 195 ? 44.735 77.992 -2.638 1.00 17.03 195 GLY B CA 1
ATOM 8005 C C . GLY B 1 195 ? 43.617 77.428 -1.807 1.00 16.84 195 GLY B C 1
ATOM 8006 O O . GLY B 1 195 ? 43.778 77.299 -0.595 1.00 14.26 195 GLY B O 1
ATOM 8010 N N . TRP B 1 196 ? 42.483 77.089 -2.422 1.00 13.96 196 TRP B N 1
ATOM 8011 C CA . TRP B 1 196 ? 41.373 76.493 -1.700 1.00 14.93 196 TRP B CA 1
ATOM 8012 C C . TRP B 1 196 ? 41.618 75.003 -1.472 1.00 16.61 196 TRP B C 1
ATOM 8013 O O . TRP B 1 196 ? 41.799 74.243 -2.429 1.00 15.74 196 TRP B O 1
ATOM 8034 N N . LYS B 1 197 ? 41.599 74.581 -0.208 1.00 15.89 197 LYS B N 1
ATOM 8035 C CA . LYS B 1 197 ? 41.746 73.160 0.076 1.00 21.60 197 LYS B CA 1
ATOM 8036 C C . LYS B 1 197 ? 40.567 72.366 -0.471 1.00 19.41 197 LYS B C 1
ATOM 8037 O O . LYS B 1 197 ? 40.742 71.250 -0.968 1.00 14.34 197 LYS B O 1
ATOM 8056 N N . ARG B 1 198 ? 39.354 72.909 -0.358 1.00 10.97 198 ARG B N 1
ATOM 8057 C CA . ARG B 1 198 ? 38.140 72.206 -0.760 1.00 15.98 198 ARG B CA 1
ATOM 8058 C C . ARG B 1 198 ? 37.167 73.219 -1.354 1.00 10.81 198 ARG B C 1
ATOM 8059 O O . ARG B 1 198 ? 37.198 74.397 -0.998 1.00 10.66 198 ARG B O 1
ATOM 8080 N N . TRP B 1 199 ? 36.277 72.743 -2.230 1.00 14.37 199 TRP B N 1
ATOM 8081 C CA . TRP B 1 199 ? 35.076 73.508 -2.546 1.00 11.75 199 TRP B CA 1
ATOM 8082 C C . TRP B 1 199 ? 33.965 73.218 -1.542 1.00 10.08 199 TRP B C 1
ATOM 8083 O O . TRP B 1 199 ? 33.853 72.126 -0.977 1.00 7.66 199 TRP B O 1
ATOM 8104 N N . THR B 1 200 ? 33.150 74.229 -1.312 1.00 8.11 200 THR B N 1
ATOM 8105 C CA . THR B 1 200 ? 31.952 74.066 -0.520 1.00 7.27 200 THR B CA 1
ATOM 8106 C C . THR B 1 200 ? 30.767 73.642 -1.375 1.00 11.40 200 THR B C 1
ATOM 8107 O O . THR B 1 200 ? 29.940 72.816 -0.950 1.00 6.77 200 THR B O 1
ATOM 8118 N N . MET B 1 201 ? 30.644 74.217 -2.567 1.00 6.77 201 MET B N 1
ATOM 8119 C CA . MET B 1 201 ? 29.630 73.784 -3.515 1.00 10.51 201 MET B CA 1
ATOM 8120 C C . MET B 1 201 ? 30.256 73.749 -4.892 1.00 7.54 201 MET B C 1
ATOM 8121 O O . MET B 1 201 ? 31.250 74.432 -5.159 1.00 8.92 201 MET B O 1
ATOM 8135 N N . TRP B 1 202 ? 29.663 72.930 -5.757 1.00 7.58 202 TRP B N 1
ATOM 8136 C CA . TRP B 1 202 ? 30.145 72.722 -7.118 1.00 8.47 202 TRP B CA 1
ATOM 8137 C C . TRP B 1 202 ? 28.946 72.836 -8.044 1.00 10.19 202 TRP B C 1
ATOM 8138 O O . TRP B 1 202 ? 28.047 71.985 -8.011 1.00 7.33 202 TRP B O 1
ATOM 8159 N N . GLN B 1 203 ? 28.914 73.900 -8.849 1.00 7.54 203 GLN B N 1
ATOM 8160 C CA . GLN B 1 203 ? 27.916 74.017 -9.898 1.00 6.73 203 GLN B CA 1
ATOM 8161 C C . GLN B 1 203 ? 28.401 73.210 -11.095 1.00 10.34 203 GLN B C 1
ATOM 8162 O O . GLN B 1 203 ? 29.343 73.616 -11.780 1.00 8.31 203 GLN B O 1
ATOM 8176 N N . PHE B 1 204 ? 27.784 72.064 -11.338 1.00 10.98 204 PHE B N 1
ATOM 8177 C CA . PHE B 1 204 ? 28.327 71.132 -12.316 1.00 12.21 204 PHE B CA 1
ATOM 8178 C C . PHE B 1 204 ? 27.630 71.214 -13.666 1.00 13.47 204 PHE B C 1
ATOM 8179 O O . PHE B 1 204 ? 28.130 70.640 -14.641 1.00 13.86 204 PHE B O 1
ATOM 8196 N N . THR B 1 205 ? 26.528 71.945 -13.759 1.00 11.54 205 THR B N 1
ATOM 8197 C CA . THR B 1 205 ? 25.847 72.145 -15.034 1.00 12.35 205 THR B CA 1
ATOM 8198 C C . THR B 1 205 ? 25.042 73.431 -14.992 1.00 14.70 205 THR B C 1
ATOM 8199 O O . THR B 1 205 ? 24.568 73.859 -13.930 1.00 9.35 205 THR B O 1
ATOM 8210 N N . ASP B 1 206 ? 24.890 74.033 -16.172 1.00 9.63 206 ASP B N 1
ATOM 8211 C CA . ASP B 1 206 ? 23.975 75.140 -16.410 1.00 13.52 206 ASP B CA 1
ATOM 8212 C C . ASP B 1 206 ? 22.767 74.713 -17.226 1.00 17.27 206 ASP B C 1
ATOM 8213 O O . ASP B 1 206 ? 21.930 75.557 -17.582 1.00 14.49 206 ASP B O 1
ATOM 8222 N N . GLU B 1 207 ? 22.648 73.421 -17.505 1.00 15.25 207 GLU B N 1
ATOM 8223 C CA . GLU B 1 207 ? 21.621 72.881 -18.389 1.00 22.23 207 GLU B CA 1
ATOM 8224 C C . GLU B 1 207 ? 20.925 71.684 -17.775 1.00 19.18 207 GLU B C 1
ATOM 8225 O O . GLU B 1 207 ? 20.495 70.789 -18.507 1.00 18.63 207 GLU B O 1
ATOM 8237 N N . GLY B 1 208 ? 20.824 71.634 -16.443 1.00 11.24 208 GLY B N 1
ATOM 8238 C CA . GLY B 1 208 ? 20.279 70.473 -15.793 1.00 12.06 208 GLY B CA 1
ATOM 8239 C C . GLY B 1 208 ? 18.789 70.342 -16.009 1.00 12.71 208 GLY B C 1
ATOM 8240 O O . GLY B 1 208 ? 18.090 71.271 -16.406 1.00 12.72 208 GLY B O 1
ATOM 8244 N N . LYS B 1 209 ? 18.296 69.147 -15.730 1.00 16.85 209 LYS B N 1
ATOM 8245 C CA . LYS B 1 209 ? 16.862 68.874 -15.751 1.00 13.95 209 LYS B CA 1
ATOM 8246 C C . LYS B 1 209 ? 16.436 68.476 -14.353 1.00 18.21 209 LYS B C 1
ATOM 8247 O O . LYS B 1 209 ? 16.940 67.489 -13.805 1.00 16.52 209 LYS B O 1
ATOM 8266 N N . LEU B 1 210 ? 15.514 69.243 -13.778 1.00 15.56 210 LEU B N 1
ATOM 8267 C CA . LEU B 1 210 ? 15.093 69.027 -12.410 1.00 14.38 210 LEU B CA 1
ATOM 8268 C C . LEU B 1 210 ? 13.586 69.131 -12.346 1.00 17.39 210 LEU B C 1
ATOM 8269 O O . LEU B 1 210 ? 13.020 70.160 -12.734 1.00 14.57 210 LEU B O 1
ATOM 8285 N N . ASP B 1 211 ? 12.953 68.072 -11.840 1.00 16.34 211 ASP B N 1
ATOM 8286 C CA . ASP B 1 211 ? 11.542 68.123 -11.494 1.00 19.98 211 ASP B CA 1
ATOM 8287 C C . ASP B 1 211 ? 11.244 69.357 -10.678 1.00 20.41 211 ASP B C 1
ATOM 8288 O O . ASP B 1 211 ? 11.839 69.558 -9.622 1.00 18.38 211 ASP B O 1
ATOM 8297 N N . GLY B 1 212 ? 10.267 70.137 -11.121 1.00 15.06 212 GLY B N 1
ATOM 8298 C CA . GLY B 1 212 ? 9.881 71.343 -10.425 1.00 16.27 212 GLY B CA 1
ATOM 8299 C C . GLY B 1 212 ? 10.458 72.615 -11.006 1.00 16.52 212 GLY B C 1
ATOM 8300 O O . GLY B 1 212 ? 10.116 73.701 -10.525 1.00 14.90 212 GLY B O 1
ATOM 8304 N N . VAL B 1 213 ? 11.361 72.512 -11.982 1.00 16.25 213 VAL B N 1
ATOM 8305 C CA . VAL B 1 213 ? 11.806 73.653 -12.767 1.00 13.77 213 VAL B CA 1
ATOM 8306 C C . VAL B 1 213 ? 11.576 73.327 -14.236 1.00 13.49 213 VAL B C 1
ATOM 8307 O O . VAL B 1 213 ? 12.069 72.311 -14.741 1.00 16.16 213 VAL B O 1
ATOM 8320 N N . GLY B 1 214 ? 10.852 74.204 -14.925 1.00 19.36 214 GLY B N 1
ATOM 8321 C CA . GLY B 1 214 ? 10.513 73.942 -16.317 1.00 27.09 214 GLY B CA 1
ATOM 8322 C C . GLY B 1 214 ? 11.663 74.140 -17.286 1.00 23.10 214 GLY B C 1
ATOM 8323 O O . GLY B 1 214 ? 11.773 73.411 -18.279 1.00 35.15 214 GLY B O 1
ATOM 8327 N N . SER B 1 215 ? 12.507 75.093 -17.027 1.00 20.76 215 SER B N 1
ATOM 8328 C CA . SER B 1 215 ? 13.613 75.470 -17.901 1.00 23.78 215 SER B CA 1
ATOM 8329 C C . SER B 1 215 ? 14.888 74.713 -17.534 1.00 21.28 215 SER B C 1
ATOM 8330 O O . SER B 1 215 ? 15.018 74.220 -16.409 1.00 17.67 215 SER B O 1
ATOM 8338 N N . PRO B 1 216 ? 15.854 74.615 -18.458 1.00 21.31 216 PRO B N 1
ATOM 8339 C CA . PRO B 1 216 ? 17.186 74.115 -18.087 1.00 20.35 216 PRO B CA 1
ATOM 8340 C C . PRO B 1 216 ? 17.759 74.953 -16.954 1.00 15.08 216 PRO B C 1
ATOM 8341 O O . PRO B 1 216 ? 17.630 76.176 -16.939 1.00 13.52 216 PRO B O 1
ATOM 8352 N N . VAL B 1 217 ? 18.369 74.288 -15.984 1.00 13.01 217 VAL B N 1
ATOM 8353 C CA . VAL B 1 217 ? 18.600 74.917 -14.686 1.00 10.85 217 VAL B CA 1
ATOM 8354 C C . VAL B 1 217 ? 20.013 74.606 -14.202 1.00 10.69 217 VAL B C 1
ATOM 8355 O O . VAL B 1 217 ? 20.604 73.571 -14.539 1.00 10.81 217 VAL B O 1
ATOM 8368 N N . ASP B 1 218 ? 20.575 75.557 -13.458 1.00 8.99 218 ASP B N 1
ATOM 8369 C CA . ASP B 1 218 ? 21.856 75.343 -12.788 1.00 9.35 218 ASP B CA 1
ATOM 8370 C C . ASP B 1 218 ? 21.653 74.341 -11.662 1.00 8.34 218 ASP B C 1
ATOM 8371 O O . ASP B 1 218 ? 20.756 74.512 -10.834 1.00 8.33 218 ASP B O 1
ATOM 8380 N N . LEU B 1 219 ? 22.524 73.348 -11.574 1.00 7.43 219 LEU B N 1
ATOM 8381 C CA . LEU B 1 219 ? 22.458 72.371 -10.493 1.00 8.92 219 LEU B CA 1
ATOM 8382 C C . LEU B 1 219 ? 23.786 72.306 -9.760 1.00 7.35 219 LEU B C 1
ATOM 8383 O O . LEU B 1 219 ? 24.854 72.491 -10.350 1.00 7.83 219 LEU B O 1
ATOM 8399 N N . ASN B 1 220 ? 23.700 72.021 -8.461 1.00 7.44 220 ASN B N 1
ATOM 8400 C CA . ASN B 1 220 ? 24.841 72.136 -7.563 1.00 7.34 220 ASN B CA 1
ATOM 8401 C C . ASN B 1 220 ? 24.943 70.948 -6.623 1.00 7.07 220 ASN B C 1
ATOM 8402 O O . ASN B 1 220 ? 23.930 70.492 -6.096 1.00 7.11 220 ASN B O 1
ATOM 8413 N N . TRP B 1 221 ? 26.172 70.493 -6.397 1.00 5.36 221 TRP B N 1
ATOM 8414 C CA . TRP B 1 221 ? 26.476 69.632 -5.260 1.00 8.57 221 TRP B CA 1
ATOM 8415 C C . TRP B 1 221 ? 26.972 70.504 -4.120 1.00 7.51 221 TRP B C 1
ATOM 8416 O O . TRP B 1 221 ? 27.849 71.358 -4.326 1.00 9.15 221 TRP B O 1
ATOM 8437 N N . GLY B 1 222 ? 26.464 70.249 -2.917 1.00 9.29 222 GLY B N 1
ATOM 8438 C CA . GLY B 1 222 ? 26.920 70.945 -1.737 1.00 8.11 222 GLY B CA 1
ATOM 8439 C C . GLY B 1 222 ? 27.660 70.051 -0.760 1.00 9.31 222 GLY B C 1
ATOM 8440 O O . GLY B 1 222 ? 28.069 68.927 -1.075 1.00 12.17 222 GLY B O 1
ATOM 8444 N N . PRO B 1 223 ? 27.878 70.566 0.449 1.00 5.86 223 PRO B N 1
ATOM 8445 C CA . PRO B 1 223 ? 28.547 69.781 1.497 1.00 8.02 223 PRO B CA 1
ATOM 8446 C C . PRO B 1 223 ? 27.765 68.543 1.891 1.00 10.41 223 PRO B C 1
ATOM 8447 O O . PRO B 1 223 ? 26.571 68.401 1.615 1.00 7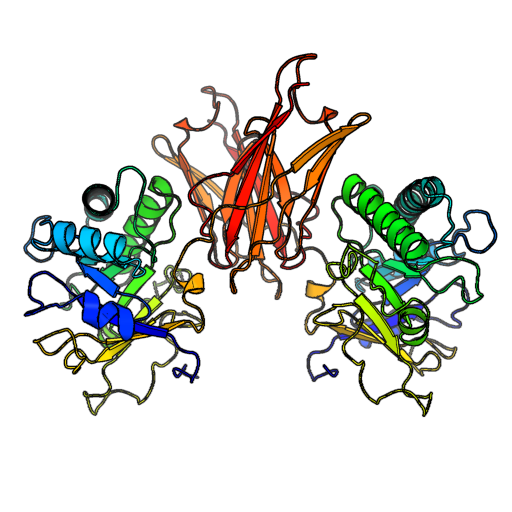.37 223 PRO B O 1
ATOM 8458 N N . ASN B 1 224 ? 28.467 67.667 2.601 1.00 8.67 224 ASN B N 1
ATOM 8459 C CA . ASN B 1 224 ? 27.879 66.437 3.122 1.00 13.45 224 ASN B CA 1
ATOM 8460 C C . ASN B 1 224 ? 26.728 66.693 4.097 1.00 12.32 224 ASN B C 1
ATOM 8461 O O . ASN B 1 224 ? 25.903 65.802 4.308 1.00 13.63 224 ASN B O 1
ATOM 8472 N N . SER B 1 225 ? 26.625 67.898 4.670 1.00 9.78 225 SER B N 1
ATOM 8473 C CA . SER B 1 225 ? 25.536 68.235 5.576 1.00 9.55 225 SER B CA 1
ATOM 8474 C C . SER B 1 225 ? 24.999 69.608 5.229 1.00 8.04 225 SER B C 1
ATOM 8475 O O . SER B 1 225 ? 25.783 70.550 5.066 1.00 8.52 225 SER B O 1
ATOM 8483 N N . ILE B 1 226 ? 23.677 69.722 5.176 1.00 6.54 226 ILE B N 1
ATOM 8484 C CA . ILE B 1 226 ? 23.074 71.029 4.970 1.00 8.08 226 ILE B CA 1
ATOM 8485 C C . ILE B 1 226 ? 23.573 72.001 6.029 1.00 8.01 226 ILE B C 1
ATOM 8486 O O . ILE B 1 226 ? 23.719 73.200 5.763 1.00 7.26 226 ILE B O 1
ATOM 8502 N N . ASP B 1 227 ? 23.879 71.495 7.236 1.00 7.14 227 ASP B N 1
ATOM 8503 C CA . ASP B 1 227 ? 24.298 72.388 8.310 1.00 5.18 227 ASP B CA 1
ATOM 8504 C C . ASP B 1 227 ? 25.573 73.149 7.938 1.00 7.55 227 ASP B C 1
ATOM 8505 O O . ASP B 1 227 ? 25.799 74.272 8.417 1.00 9.07 227 ASP B O 1
ATOM 8514 N N . SER B 1 228 ? 26.397 72.568 7.072 1.00 8.17 228 SER B N 1
ATOM 8515 C CA . SER B 1 228 ? 27.638 73.187 6.636 1.00 5.34 228 SER B CA 1
ATOM 8516 C C . SER B 1 228 ? 27.396 74.380 5.729 1.00 4.90 228 SER B C 1
ATOM 8517 O O . SER B 1 228 ? 28.349 75.107 5.449 1.00 9.66 228 SER B O 1
ATOM 8525 N N . LEU B 1 229 ? 26.152 74.624 5.323 1.00 7.78 229 LEU B N 1
ATOM 8526 C CA . LEU B 1 229 ? 25.817 75.827 4.570 1.00 8.65 229 LEU B CA 1
ATOM 8527 C C . LEU B 1 229 ? 25.140 76.895 5.409 1.00 6.88 229 LEU B C 1
ATOM 8528 O O . LEU B 1 229 ? 24.960 78.018 4.922 1.00 5.31 229 LEU B O 1
ATOM 8544 N N . MET B 1 230 ? 24.756 76.580 6.638 1.00 6.51 230 MET B N 1
ATOM 8545 C CA . MET B 1 230 ? 23.896 77.415 7.453 1.00 4.68 230 MET B CA 1
ATOM 8546 C C . MET B 1 230 ? 24.541 77.705 8.798 1.00 5.07 230 MET B C 1
ATOM 8547 O O . MET B 1 230 ? 25.355 76.915 9.282 1.00 7.01 230 MET B O 1
ATOM 8561 N N . PRO B 1 231 ? 24.157 78.801 9.451 1.00 5.75 231 PRO B N 1
ATOM 8562 C CA . PRO B 1 231 ? 24.530 78.981 10.840 1.00 5.47 231 PRO B CA 1
ATOM 8563 C C . PRO B 1 231 ? 23.885 77.913 11.705 1.00 6.42 231 PRO B C 1
ATOM 8564 O O . PRO B 1 231 ? 22.816 77.367 11.359 1.00 7.82 231 PRO B O 1
ATOM 8575 N N . PRO B 1 232 ? 24.480 77.611 12.854 1.00 6.55 232 PRO B N 1
ATOM 8576 C CA . PRO B 1 232 ? 23.818 76.713 13.804 1.00 7.73 232 PRO B CA 1
ATOM 8577 C C . PRO B 1 232 ? 22.543 77.320 14.367 1.00 5.69 232 PRO B C 1
ATOM 8578 O O . PRO B 1 232 ? 22.359 78.540 14.428 1.00 6.96 232 PRO B O 1
ATOM 8589 N N . SER B 1 233 ? 21.656 76.433 14.798 1.00 8.22 233 SER B N 1
ATOM 8590 C CA . SER B 1 233 ? 20.448 76.829 15.490 1.00 7.71 233 SER B CA 1
ATOM 8591 C C . SER B 1 233 ? 20.773 77.431 16.851 1.00 8.63 233 SER B C 1
ATOM 8592 O O . SER B 1 233 ? 21.864 77.257 17.406 1.00 6.74 233 SER B O 1
ATOM 8600 N N . ALA B 1 234 ? 19.806 78.164 17.375 1.00 7.57 234 ALA B N 1
ATOM 8601 C CA . ALA B 1 234 ? 19.904 78.627 18.750 1.00 10.59 234 ALA B CA 1
ATOM 8602 C C . ALA B 1 234 ? 20.055 77.444 19.703 1.00 8.62 234 ALA B C 1
ATOM 8603 O O . ALA B 1 234 ? 19.546 76.340 19.473 1.00 7.61 234 ALA B O 1
ATOM 8610 N N . VAL B 1 235 ? 20.776 77.688 20.782 1.00 5.08 235 VAL B N 1
ATOM 8611 C CA . VAL B 1 235 ? 20.945 76.673 21.802 1.00 4.57 235 VAL B CA 1
ATOM 8612 C C . VAL B 1 235 ? 19.610 76.477 22.506 1.00 5.59 235 VAL B C 1
ATOM 8613 O O . VAL B 1 235 ? 18.847 77.428 22.702 1.00 10.55 235 VAL B O 1
ATOM 8626 N N . THR B 1 236 ? 19.338 75.251 22.929 1.00 7.66 236 THR B N 1
ATOM 8627 C CA . THR B 1 236 ? 18.124 74.972 23.687 1.00 7.21 236 THR B CA 1
ATOM 8628 C C . THR B 1 236 ? 18.503 74.322 25.008 1.00 7.13 236 THR B C 1
ATOM 8629 O O . THR B 1 236 ? 19.633 73.850 25.203 1.00 6.53 236 THR B O 1
ATOM 8640 N N . GLY B 1 237 ? 17.521 74.304 25.905 1.00 8.00 237 GLY B N 1
ATOM 8641 C CA . GLY B 1 237 ? 17.682 73.645 27.180 1.00 7.36 237 GLY B CA 1
ATOM 8642 C C . GLY B 1 237 ? 18.639 74.324 28.129 1.00 7.62 237 GLY B C 1
ATOM 8643 O O . GLY B 1 237 ? 19.188 73.653 28.995 1.00 7.30 237 GLY B O 1
ATOM 8647 N N . LEU B 1 238 ? 18.841 75.638 27.982 1.00 7.30 238 LEU B N 1
ATOM 8648 C CA . LEU B 1 238 ? 19.744 76.400 28.839 1.00 7.70 238 LEU B CA 1
ATOM 8649 C C . LEU B 1 238 ? 19.192 76.506 30.251 1.00 8.88 238 LEU B C 1
ATOM 8650 O O . LEU B 1 238 ? 18.031 76.892 30.461 1.00 9.55 238 LEU B O 1
ATOM 8666 N N . ASN B 1 239 ? 20.035 76.189 31.217 1.00 8.19 239 ASN B N 1
ATOM 8667 C CA . ASN B 1 239 ? 19.689 76.242 32.629 1.00 5.45 239 ASN B CA 1
ATOM 8668 C C . ASN B 1 239 ? 20.866 76.784 33.423 1.00 7.79 239 ASN B C 1
ATOM 8669 O O . ASN B 1 239 ? 22.020 76.513 33.097 1.00 7.43 239 ASN B O 1
ATOM 8680 N N . ALA B 1 240 ? 20.580 77.537 34.487 1.00 9.68 240 ALA B N 1
ATOM 8681 C CA . ALA B 1 240 ? 21.649 77.989 35.363 1.00 8.78 240 ALA B CA 1
ATOM 8682 C C . ALA B 1 240 ? 21.145 78.059 36.796 1.00 12.80 240 ALA B C 1
ATOM 8683 O O . ALA B 1 240 ? 19.955 78.296 37.046 1.00 9.52 240 ALA B O 1
ATOM 8690 N N . TYR B 1 241 ? 22.073 77.874 37.737 1.00 12.15 241 TYR B N 1
ATOM 8691 C CA . TYR B 1 241 ? 21.786 78.116 39.147 1.00 14.11 241 TYR B CA 1
ATOM 8692 C C . TYR B 1 241 ? 23.070 78.592 39.812 1.00 13.80 241 TYR B C 1
ATOM 8693 O O . TYR B 1 241 ? 24.172 78.384 39.303 1.00 11.39 241 TYR B O 1
ATOM 8711 N N . ILE B 1 242 ? 22.910 79.233 40.967 1.00 21.95 242 ILE B N 1
ATOM 8712 C CA . ILE B 1 242 ? 24.030 79.691 41.784 1.00 16.51 242 ILE B CA 1
ATOM 8713 C C . ILE B 1 242 ? 24.160 78.772 42.988 1.00 18.64 242 ILE B C 1
ATOM 8714 O O . ILE B 1 242 ? 23.158 78.418 43.626 1.00 20.19 242 ILE B O 1
ATOM 8730 N N . SER B 1 243 ? 25.389 78.379 43.290 1.00 19.54 243 SER B N 1
ATOM 8731 C CA . SER B 1 243 ? 25.682 77.674 44.529 1.00 26.96 243 SER B CA 1
ATOM 8732 C C . SER B 1 243 ? 27.015 78.183 45.035 1.00 26.71 243 SER B C 1
ATOM 8733 O O . SER B 1 243 ? 28.015 78.137 44.311 1.00 27.48 243 SER B O 1
ATOM 8741 N N . GLY B 1 244 ? 27.025 78.670 46.268 1.00 36.28 244 GLY B N 1
ATOM 8742 C CA . GLY B 1 244 ? 28.236 79.279 46.782 1.00 31.71 244 GLY B CA 1
ATOM 8743 C C . GLY B 1 244 ? 28.510 80.517 45.963 1.00 23.91 244 GLY B C 1
ATOM 8744 O O . GLY B 1 244 ? 27.606 81.299 45.654 1.00 31.92 244 GLY B O 1
ATOM 8748 N N . ASN B 1 245 ? 29.760 80.687 45.549 1.00 22.46 245 ASN B N 1
ATOM 8749 C CA . ASN B 1 245 ? 30.139 81.850 44.761 1.00 28.04 245 ASN B CA 1
ATOM 8750 C C . ASN B 1 245 ? 30.263 81.512 43.279 1.00 27.22 245 ASN B C 1
ATOM 8751 O O . ASN B 1 245 ? 31.001 82.180 42.552 1.00 23.60 245 ASN B O 1
ATOM 8762 N N . LYS B 1 246 ? 29.529 80.495 42.814 1.00 22.02 246 LYS B N 1
ATOM 8763 C CA . LYS B 1 246 ? 29.658 80.022 41.446 1.00 20.78 246 LYS B CA 1
ATOM 8764 C C . LYS B 1 246 ? 28.306 79.934 40.754 1.00 18.09 246 LYS B C 1
ATOM 8765 O O . LYS B 1 246 ? 27.258 79.730 41.382 1.00 16.78 246 LYS B O 1
ATOM 8784 N N . ILE B 1 247 ? 28.356 80.074 39.438 1.00 19.05 247 ILE B N 1
ATOM 8785 C CA . ILE B 1 247 ? 27.197 79.875 38.577 1.00 11.09 247 ILE B CA 1
ATOM 8786 C C . ILE B 1 247 ? 27.430 78.595 37.791 1.00 11.82 247 ILE B C 1
ATOM 8787 O O . ILE B 1 247 ? 28.475 78.437 37.146 1.00 13.66 247 ILE B O 1
ATOM 8803 N N . PHE B 1 248 ? 26.477 77.679 37.863 1.00 9.09 248 PHE B N 1
ATOM 8804 C CA . PHE B 1 248 ? 26.548 76.413 37.151 1.00 9.14 248 PHE B CA 1
ATOM 8805 C C . PHE B 1 248 ? 25.581 76.499 35.980 1.00 10.07 248 PHE B C 1
ATOM 8806 O O . PHE B 1 248 ? 24.373 76.656 36.179 1.00 10.29 248 PHE B O 1
ATOM 8823 N N . VAL B 1 249 ? 26.118 76.452 34.769 1.00 10.25 249 VAL B N 1
ATOM 8824 C CA . VAL B 1 249 ? 25.334 76.599 33.548 1.00 9.35 249 VAL B CA 1
ATOM 8825 C C . VAL B 1 249 ? 25.376 75.279 32.793 1.00 10.30 249 VAL B C 1
ATOM 8826 O O . VAL B 1 249 ? 26.432 74.647 32.700 1.00 7.96 249 VAL B O 1
ATOM 8839 N N . ASN B 1 250 ? 24.228 74.858 32.266 1.00 8.21 250 ASN B N 1
ATOM 8840 C CA . ASN B 1 250 ? 24.199 73.698 31.383 1.00 6.34 250 ASN B CA 1
ATOM 8841 C C . ASN B 1 250 ? 23.202 73.942 30.258 1.00 7.59 250 ASN B C 1
ATOM 8842 O O . ASN B 1 250 ? 22.330 74.820 30.329 1.00 8.05 250 ASN B O 1
ATOM 8853 N N . TRP B 1 251 ? 23.333 73.132 29.207 1.00 5.10 251 TRP B N 1
ATOM 8854 C CA . TRP B 1 251 ? 22.454 73.271 28.057 1.00 5.19 251 TRP B CA 1
ATOM 8855 C C . TRP B 1 251 ? 22.402 71.937 27.343 1.00 5.35 251 TRP B C 1
ATOM 8856 O O . TRP B 1 251 ? 23.190 71.027 27.613 1.00 6.23 251 TRP B O 1
ATOM 8877 N N . THR B 1 252 ? 21.445 71.830 26.437 1.00 5.96 252 THR B N 1
ATOM 8878 C CA . THR B 1 252 ? 21.376 70.677 25.562 1.00 6.42 252 THR B CA 1
ATOM 8879 C C . THR B 1 252 ? 22.414 70.819 24.457 1.00 9.38 252 THR B C 1
ATOM 8880 O O . THR B 1 252 ? 22.651 71.921 23.955 1.00 8.00 252 THR B O 1
ATOM 8891 N N . ALA B 1 253 ? 23.030 69.708 24.071 1.00 8.18 253 ALA B N 1
ATOM 8892 C CA . ALA B 1 253 ? 23.989 69.746 22.963 1.00 7.46 253 ALA B CA 1
ATOM 8893 C C . ALA B 1 253 ? 23.290 70.094 21.644 1.00 8.45 253 ALA B C 1
ATOM 8894 O O . ALA B 1 253 ? 22.271 69.482 21.280 1.00 8.97 253 ALA B O 1
ATOM 8901 N N . ASN B 1 254 ? 23.817 71.106 20.947 1.00 7.78 254 ASN B N 1
ATOM 8902 C CA . ASN B 1 254 ? 23.456 71.329 19.548 1.00 8.29 254 ASN B CA 1
ATOM 8903 C C . ASN B 1 254 ? 23.824 70.089 18.739 1.00 10.21 254 ASN B C 1
ATOM 8904 O O . ASN B 1 254 ? 24.732 69.342 19.103 1.00 13.14 254 ASN B O 1
ATOM 8915 N N . LYS B 1 255 ? 23.120 69.884 17.627 1.00 19.17 255 LYS B N 1
ATOM 8916 C CA . LYS B 1 255 ? 23.200 68.639 16.876 1.00 24.00 255 LYS B CA 1
ATOM 8917 C C . LYS B 1 255 ? 23.786 68.825 15.487 1.00 22.83 255 LYS B C 1
ATOM 8918 O O . LYS B 1 255 ? 23.819 67.861 14.711 1.00 16.85 255 LYS B O 1
ATOM 8937 N N . GLU B 1 256 ? 24.235 70.024 15.135 1.00 14.16 256 GLU B N 1
ATOM 8938 C CA . GLU B 1 256 ? 24.737 70.235 13.787 1.00 9.57 256 GLU B CA 1
ATOM 8939 C C . GLU B 1 256 ? 26.030 69.451 13.532 1.00 11.76 256 GLU B C 1
ATOM 8940 O O . GLU B 1 256 ? 26.925 69.373 14.389 1.00 9.58 256 GLU B O 1
ATOM 8952 N N . ASP B 1 257 ? 26.156 68.928 12.306 1.00 12.52 257 ASP B N 1
ATOM 8953 C CA . ASP B 1 257 ? 27.322 68.134 11.938 1.00 13.73 257 ASP B CA 1
ATOM 8954 C C . ASP B 1 257 ? 28.589 68.972 11.918 1.00 12.40 257 ASP B C 1
ATOM 8955 O O . ASP B 1 257 ? 29.683 68.449 12.150 1.00 12.47 257 ASP B O 1
ATOM 8964 N N . ASP B 1 258 ? 28.464 70.280 11.673 1.00 9.04 258 ASP B N 1
ATOM 8965 C CA . ASP B 1 258 ? 29.599 71.184 11.645 1.00 7.41 258 ASP B CA 1
ATOM 8966 C C . ASP B 1 258 ? 29.707 72.004 12.914 1.00 10.27 258 ASP B C 1
ATOM 8967 O O . ASP B 1 258 ? 30.382 73.046 12.921 1.00 9.64 258 ASP B O 1
ATOM 8976 N N . LEU B 1 259 ? 29.039 71.569 13.985 1.00 8.66 259 LEU B N 1
ATOM 8977 C CA . LEU B 1 259 ? 29.162 72.272 15.257 1.00 8.49 259 LEU B CA 1
ATOM 8978 C C . LEU B 1 259 ? 30.611 72.357 15.667 1.00 13.15 259 LEU B C 1
ATOM 8979 O O . LEU B 1 259 ? 31.371 71.389 15.553 1.00 11.38 259 LEU B O 1
ATOM 8995 N N . ASN B 1 260 ? 30.983 73.505 16.203 1.00 9.38 260 ASN B N 1
ATOM 8996 C CA . ASN B 1 260 ? 32.350 73.696 16.619 1.00 9.80 260 ASN B CA 1
ATOM 8997 C C . ASN B 1 260 ? 32.509 74.206 18.032 1.00 11.85 260 ASN B C 1
ATOM 8998 O O . ASN B 1 260 ? 33.607 74.087 18.563 1.00 8.62 260 ASN B O 1
ATOM 9009 N N . GLY B 1 261 ? 31.474 74.743 18.659 1.00 6.53 261 GLY B N 1
ATOM 9010 C CA . GLY B 1 261 ? 31.584 75.172 20.035 1.00 7.24 261 GLY B CA 1
ATOM 9011 C C . GLY B 1 261 ? 30.519 76.176 20.419 1.00 6.26 261 GLY B C 1
ATOM 9012 O O . GLY B 1 261 ? 29.540 76.396 19.704 1.00 7.94 261 GLY B O 1
ATOM 9016 N N . TYR B 1 262 ? 30.733 76.759 21.593 1.00 5.34 262 TYR B N 1
ATOM 9017 C CA . TYR B 1 262 ? 29.808 77.713 22.181 1.00 4.38 262 TYR B CA 1
ATOM 9018 C C . TYR B 1 262 ? 30.614 78.830 22.817 1.00 6.15 262 TYR B C 1
ATOM 9019 O O . TYR B 1 262 ? 31.712 78.606 23.323 1.00 5.53 262 TYR B O 1
ATOM 9037 N N . ASN B 1 263 ? 30.054 80.029 22.806 1.00 4.18 263 ASN B N 1
ATOM 9038 C CA . ASN B 1 263 ? 30.482 81.116 23.672 1.00 5.72 263 ASN B CA 1
ATOM 9039 C C . ASN B 1 263 ? 29.391 81.415 24.691 1.00 6.48 263 ASN B C 1
ATOM 9040 O O . ASN B 1 263 ? 28.212 81.477 24.346 1.00 5.41 263 ASN B O 1
ATOM 9051 N N . VAL B 1 264 ? 29.792 81.598 25.946 1.00 7.22 264 VAL B N 1
ATOM 9052 C CA . VAL B 1 264 ? 28.874 81.872 27.046 1.00 5.01 264 VAL B CA 1
ATOM 9053 C C . VAL B 1 264 ? 29.183 83.264 27.564 1.00 8.35 264 VAL B C 1
ATOM 9054 O O . VAL B 1 264 ? 30.347 83.667 27.592 1.00 6.60 264 VAL B O 1
ATOM 9067 N N . PHE B 1 265 ? 28.141 84.000 27.949 1.00 7.86 265 PHE B N 1
ATOM 9068 C CA . PHE B 1 265 ? 28.264 85.379 28.417 1.00 8.56 265 PHE B CA 1
ATOM 9069 C C . PHE B 1 265 ? 27.478 85.578 29.699 1.00 7.98 265 PHE B C 1
ATOM 9070 O O . PHE B 1 265 ? 26.428 84.966 29.922 1.00 8.67 265 PHE B O 1
ATOM 9087 N N . VAL B 1 266 ? 27.990 86.477 30.526 1.00 8.06 266 VAL B N 1
ATOM 9088 C CA . VAL B 1 266 ? 27.368 86.898 31.773 1.00 9.04 266 VAL B CA 1
ATOM 9089 C C . VAL B 1 266 ? 27.129 88.394 31.632 1.00 9.25 266 VAL B C 1
ATOM 9090 O O . VAL B 1 266 ? 28.089 89.166 31.550 1.00 8.33 266 VAL B O 1
ATOM 9103 N N . ASN B 1 267 ? 25.863 88.803 31.604 1.00 7.67 267 ASN B N 1
ATOM 9104 C CA . ASN B 1 267 ? 25.497 90.203 31.362 1.00 9.24 267 ASN B CA 1
ATOM 9105 C C . ASN B 1 267 ? 26.231 90.769 30.150 1.00 10.09 267 ASN B C 1
ATOM 9106 O O . ASN B 1 267 ? 26.731 91.897 30.160 1.00 11.54 267 ASN B O 1
ATOM 9117 N N . ASP B 1 268 ? 26.279 89.970 29.093 1.00 8.20 268 ASP B N 1
ATOM 9118 C CA . ASP B 1 268 ? 26.824 90.301 27.794 1.00 11.01 268 ASP B CA 1
ATOM 9119 C C . ASP B 1 268 ? 28.348 90.367 27.819 1.00 9.51 268 ASP B C 1
ATOM 9120 O O . ASP B 1 268 ? 28.950 90.700 26.807 1.00 13.55 268 ASP B O 1
ATOM 9129 N N . ASN B 1 269 ? 28.968 90.020 28.941 1.00 9.52 269 ASN B N 1
ATOM 9130 C CA . ASN B 1 269 ? 30.416 89.923 29.064 1.00 10.46 269 ASN B CA 1
ATOM 9131 C C . ASN B 1 269 ? 30.850 88.487 28.817 1.00 12.04 269 ASN B C 1
ATOM 9132 O O . ASN B 1 269 ? 30.258 87.546 29.342 1.00 8.31 269 ASN B O 1
ATOM 9143 N N . TYR B 1 270 ? 31.909 88.342 28.031 1.00 11.96 270 TYR B N 1
ATOM 9144 C CA . TYR B 1 270 ? 32.430 87.028 27.678 1.00 8.82 270 TYR B CA 1
ATOM 9145 C C . TYR B 1 270 ? 32.836 86.243 28.915 1.00 9.92 270 TYR B C 1
ATOM 9146 O O . TYR B 1 270 ? 33.545 86.750 29.789 1.00 10.79 270 TYR B O 1
ATOM 9164 N N . ALA B 1 271 ? 32.359 85.008 28.992 1.00 6.22 271 ALA B N 1
ATOM 9165 C CA . ALA B 1 271 ? 32.663 84.118 30.094 1.00 9.98 271 ALA B CA 1
ATOM 9166 C C . ALA B 1 271 ? 33.385 82.844 29.667 1.00 11.09 271 ALA B C 1
ATOM 9167 O O . ALA B 1 271 ? 33.922 82.152 30.533 1.00 12.33 271 ALA B O 1
ATOM 9174 N N . GLY B 1 272 ? 33.437 82.518 28.383 1.00 6.71 272 GLY B N 1
ATOM 9175 C CA . GLY B 1 272 ? 34.248 81.388 27.964 1.00 8.56 272 GLY B CA 1
ATOM 9176 C C . GLY B 1 272 ? 33.777 80.804 26.659 1.00 6.79 272 GLY B C 1
ATOM 9177 O O . GLY B 1 272 ? 32.634 81.024 26.215 1.00 8.25 272 GLY B O 1
ATOM 9181 N N . THR B 1 273 ? 34.679 80.038 26.064 1.00 4.06 273 THR B N 1
ATOM 9182 C CA . THR B 1 273 ? 34.455 79.273 24.845 1.00 3.63 273 THR B CA 1
ATOM 9183 C C . THR B 1 273 ? 34.582 77.797 25.171 1.00 8.30 273 THR B C 1
ATOM 9184 O O . THR B 1 273 ? 35.544 77.384 25.831 1.00 6.82 273 THR B O 1
ATOM 9195 N N . LEU B 1 274 ? 33.596 77.016 24.747 1.00 2.81 274 LEU B N 1
ATOM 9196 C CA . LEU B 1 274 ? 33.488 75.589 25.005 1.00 5.04 274 LEU B CA 1
ATOM 9197 C C . LEU B 1 274 ? 33.560 74.851 23.682 1.00 4.98 274 LEU B C 1
ATOM 9198 O O . LEU B 1 274 ? 33.156 75.402 22.655 1.00 5.27 274 LEU B O 1
ATOM 9214 N N . PRO B 1 275 ? 34.110 73.640 23.666 1.00 6.12 275 PRO B N 1
ATOM 9215 C CA . PRO B 1 275 ? 34.201 72.849 22.434 1.00 6.36 275 PRO B CA 1
ATOM 9216 C C . PRO B 1 275 ? 32.868 72.169 22.119 1.00 5.58 275 PRO B C 1
ATOM 9217 O O . PRO B 1 275 ? 31.893 72.300 22.848 1.00 5.74 275 PRO B O 1
ATOM 9228 N N . ARG B 1 276 ? 32.845 71.454 20.986 1.00 4.98 276 ARG B N 1
ATOM 9229 C CA . ARG B 1 276 ? 31.581 71.021 20.389 1.00 7.58 276 ARG B CA 1
ATOM 9230 C C . ARG B 1 276 ? 30.811 70.015 21.237 1.00 7.22 276 ARG B C 1
ATOM 9231 O O . ARG B 1 276 ? 29.575 69.966 21.143 1.00 7.61 276 ARG B O 1
ATOM 9252 N N . LYS B 1 277 ? 31.483 69.211 22.053 1.00 7.60 277 LYS B N 1
ATOM 9253 C CA . LYS B 1 277 ? 30.800 68.213 22.877 1.00 6.49 277 LYS B CA 1
ATOM 9254 C C . LYS B 1 277 ? 30.364 68.739 24.239 1.00 8.81 277 LYS B C 1
ATOM 9255 O O . LYS B 1 277 ? 29.698 68.013 24.988 1.00 8.39 277 LYS B O 1
ATOM 9274 N N . ALA B 1 278 ? 30.639 70.002 24.544 1.00 6.96 278 ALA B N 1
ATOM 9275 C CA . ALA B 1 278 ? 30.393 70.550 25.866 1.00 8.24 278 ALA B CA 1
ATOM 9276 C C . ALA B 1 278 ? 28.908 70.828 26.090 1.00 6.34 278 ALA B C 1
ATOM 9277 O O . ALA B 1 278 ? 28.193 71.241 25.175 1.00 7.28 278 ALA B O 1
ATOM 9284 N N . THR B 1 279 ? 28.468 70.643 27.343 1.00 6.64 279 THR B N 1
ATOM 9285 C CA . THR B 1 279 ? 27.095 70.958 27.718 1.00 5.47 279 THR B CA 1
ATOM 9286 C C . THR B 1 279 ? 27.007 71.694 29.045 1.00 7.33 279 THR B C 1
ATOM 9287 O O . THR B 1 279 ? 25.890 71.844 29.588 1.00 5.64 279 THR B O 1
ATOM 9298 N N . LYS B 1 280 ? 28.128 72.172 29.578 1.00 8.76 280 LYS B N 1
ATOM 9299 C CA . LYS B 1 280 ? 28.118 72.906 30.829 1.00 5.08 280 LYS B CA 1
ATOM 9300 C C . LYS B 1 280 ? 29.364 73.771 30.941 1.00 9.82 280 LYS B C 1
ATOM 9301 O O . LYS B 1 280 ? 30.370 73.531 30.276 1.00 10.35 280 LYS B O 1
ATOM 9320 N N . ILE B 1 281 ? 29.272 74.774 31.815 1.00 9.10 281 ILE B N 1
ATOM 9321 C CA . ILE B 1 281 ? 30.427 75.550 32.251 1.00 8.46 281 ILE B CA 1
ATOM 9322 C C . ILE B 1 281 ? 30.135 76.003 33.674 1.00 14.08 281 ILE B C 1
ATOM 9323 O O . ILE B 1 281 ? 28.988 76.273 34.031 1.00 9.39 281 ILE B O 1
ATOM 9339 N N . VAL B 1 282 ? 31.174 76.044 34.497 1.00 7.96 282 VAL B N 1
ATOM 9340 C CA . VAL B 1 282 ? 31.093 76.534 35.867 1.00 9.88 282 VAL B CA 1
ATOM 9341 C C . VAL B 1 282 ? 31.820 77.871 35.893 1.00 13.02 282 VAL B C 1
ATOM 9342 O O . VAL B 1 282 ? 32.999 77.945 35.520 1.00 15.49 282 VAL B O 1
ATOM 9355 N N . ILE B 1 283 ? 31.117 78.924 36.317 1.00 11.70 283 ILE B N 1
ATOM 9356 C CA . ILE B 1 283 ? 31.619 80.294 36.267 1.00 15.94 283 ILE B CA 1
ATOM 9357 C C . ILE B 1 283 ? 31.801 80.821 37.685 1.00 16.23 283 ILE B C 1
ATOM 9358 O O . ILE B 1 283 ? 30.853 80.838 38.470 1.00 16.69 283 ILE B O 1
ATOM 9374 N N . ASP B 1 284 ? 32.996 81.308 37.984 1.00 17.16 284 ASP B N 1
ATOM 9375 C CA . ASP B 1 284 ? 33.276 81.930 39.271 1.00 16.99 284 ASP B CA 1
ATOM 9376 C C . ASP B 1 284 ? 32.649 83.326 39.281 1.00 12.60 284 ASP B C 1
ATOM 9377 O O . ASP B 1 284 ? 32.985 84.162 38.432 1.00 13.13 284 ASP B O 1
ATOM 9386 N N . LYS B 1 285 ? 31.719 83.574 40.208 1.00 16.00 285 LYS B N 1
ATOM 9387 C CA . LYS B 1 285 ? 31.080 84.888 40.264 1.00 16.02 285 LYS B CA 1
ATOM 9388 C C . LYS B 1 285 ? 32.093 85.995 40.468 1.00 17.77 285 LYS B C 1
ATOM 9389 O O . LYS B 1 285 ? 31.876 87.127 40.023 1.00 17.67 285 LYS B O 1
ATOM 9408 N N . SER B 1 286 ? 33.214 85.685 41.125 1.00 17.42 286 SER B N 1
ATOM 9409 C CA . SER B 1 286 ? 34.214 86.699 41.445 1.00 22.38 286 SER B CA 1
ATOM 9410 C C . SER B 1 286 ? 34.742 87.395 40.200 1.00 20.12 286 SER B C 1
ATOM 9411 O O . SER B 1 286 ? 35.289 88.501 40.299 1.00 24.46 286 SER B O 1
ATOM 9419 N N . ARG B 1 287 ? 34.601 86.777 39.028 1.00 20.31 287 ARG B N 1
ATOM 9420 C CA . ARG B 1 287 ? 35.177 87.349 37.819 1.00 22.36 287 ARG B CA 1
ATOM 9421 C C . ARG B 1 287 ? 34.301 88.390 37.148 1.00 16.98 287 ARG B C 1
ATOM 9422 O O . ARG B 1 287 ? 34.738 88.976 36.156 1.00 20.55 287 ARG B O 1
ATOM 9443 N N . PHE B 1 288 ? 33.082 88.616 37.629 1.00 15.66 288 PHE B N 1
ATOM 9444 C CA . PHE B 1 288 ? 32.131 89.513 36.981 1.00 14.99 288 PHE B CA 1
ATOM 9445 C C . PHE B 1 288 ? 31.516 90.457 38.002 1.00 9.92 288 PHE B C 1
ATOM 9446 O O . PHE B 1 288 ? 31.453 90.160 39.198 1.00 11.73 288 PHE B O 1
ATOM 9463 N N . TYR B 1 289 ? 31.073 91.598 37.503 1.00 11.71 289 TYR B N 1
ATOM 9464 C CA . TYR B 1 289 ? 30.407 92.594 38.329 1.00 8.81 289 TYR B CA 1
ATOM 9465 C C . TYR B 1 289 ? 28.957 92.173 38.526 1.00 10.41 289 TYR B C 1
ATOM 9466 O O . TYR B 1 289 ? 28.158 92.227 37.587 1.00 11.87 289 TYR B O 1
ATOM 9484 N N . LEU B 1 290 ? 28.621 91.734 39.735 1.00 8.46 290 LEU B N 1
ATOM 9485 C CA . LEU B 1 290 ? 27.340 91.076 40.020 1.00 10.78 290 LEU B CA 1
ATOM 9486 C C . LEU B 1 290 ? 26.780 91.581 41.348 1.00 10.33 290 LEU B C 1
ATOM 9487 O O . LEU B 1 290 ? 26.811 90.881 42.369 1.00 12.77 290 LEU B O 1
ATOM 9503 N N . PRO B 1 291 ? 26.186 92.764 41.350 1.00 11.88 291 PRO B N 1
ATOM 9504 C CA . PRO B 1 291 ? 25.595 93.297 42.592 1.00 14.84 291 PRO B CA 1
ATOM 9505 C C . PRO B 1 291 ? 24.551 92.364 43.185 1.00 19.69 291 PRO B C 1
ATOM 9506 O O . PRO B 1 291 ? 23.764 91.739 42.466 1.00 10.20 291 PRO B O 1
ATOM 9517 N N . LYS B 1 292 ? 24.540 92.295 44.521 1.00 17.60 292 LYS B N 1
ATOM 9518 C CA . LYS B 1 292 ? 23.471 91.606 45.229 1.00 19.21 292 LYS B CA 1
ATOM 9519 C C . LYS B 1 292 ? 22.125 92.200 44.845 1.00 15.73 292 LYS B C 1
ATOM 9520 O O . LYS B 1 292 ? 21.955 93.416 44.827 1.00 14.34 292 LYS B O 1
ATOM 9539 N N . GLY B 1 293 ? 21.167 91.326 44.551 1.00 12.85 293 GLY B N 1
ATOM 9540 C CA . GLY B 1 293 ? 19.810 91.719 44.205 1.00 16.21 293 GLY B CA 1
ATOM 9541 C C . GLY B 1 293 ? 19.590 92.149 42.771 1.00 11.62 293 GLY B C 1
ATOM 9542 O O . GLY B 1 293 ? 18.460 92.503 42.418 1.00 10.37 293 GLY B O 1
ATOM 9546 N N . LYS B 1 294 ? 20.616 92.164 41.956 1.00 14.03 294 LYS B N 1
ATOM 9547 C CA . LYS B 1 294 ? 20.465 92.486 40.541 1.00 12.81 294 LYS B CA 1
ATOM 9548 C C . LYS B 1 294 ? 20.366 91.197 39.730 1.00 12.38 294 LYS B C 1
ATOM 9549 O O . LYS B 1 294 ? 21.234 90.316 39.883 1.00 9.28 294 LYS B O 1
ATOM 9568 N N . PRO B 1 295 ? 19.381 91.040 38.847 1.00 12.07 295 PRO B N 1
ATOM 9569 C CA . PRO B 1 295 ? 19.325 89.822 38.021 1.00 10.80 295 PRO B CA 1
ATOM 9570 C C . PRO B 1 295 ? 20.602 89.648 37.204 1.00 10.48 295 PRO B C 1
ATOM 9571 O O . PRO B 1 295 ? 21.287 90.614 36.866 1.00 11.58 295 PRO B O 1
ATOM 9582 N N . ILE B 1 296 ? 20.919 88.395 36.878 1.00 6.89 296 ILE B N 1
ATOM 9583 C CA . ILE B 1 296 ? 22.114 88.046 36.112 1.00 11.18 296 ILE B CA 1
ATOM 9584 C C . ILE B 1 296 ? 21.638 87.366 34.838 1.00 8.07 296 ILE B C 1
ATOM 9585 O O . ILE B 1 296 ? 20.893 86.384 34.906 1.00 11.24 296 ILE B O 1
ATOM 9601 N N . LYS B 1 297 ? 22.014 87.921 33.702 1.00 8.52 297 LYS B N 1
ATOM 9602 C CA . LYS B 1 297 ? 21.661 87.364 32.401 1.00 10.42 297 LYS B CA 1
ATOM 9603 C C . LYS B 1 297 ? 22.749 86.408 31.942 1.00 7.42 297 LYS B C 1
ATOM 9604 O O . LYS B 1 297 ? 23.886 86.833 31.698 1.00 7.11 297 LYS B O 1
ATOM 9623 N N . ILE B 1 298 ? 22.400 85.127 31.819 1.00 9.44 298 ILE B N 1
ATOM 9624 C CA . ILE B 1 298 ? 23.267 84.127 31.202 1.00 8.72 298 ILE B CA 1
ATOM 9625 C C . ILE B 1 298 ? 22.819 83.964 29.763 1.00 10.38 298 ILE B C 1
ATOM 9626 O O . ILE B 1 298 ? 21.622 83.746 29.499 1.00 7.88 298 ILE B O 1
ATOM 9642 N N . SER B 1 299 ? 23.760 84.074 28.824 1.00 7.11 299 SER B N 1
ATOM 9643 C CA . SER B 1 299 ? 23.412 83.863 27.433 1.00 7.78 299 SER B CA 1
ATOM 9644 C C . SER B 1 299 ? 24.488 83.032 26.755 1.00 7.42 299 SER B C 1
ATOM 9645 O O . SER B 1 299 ? 25.624 82.920 27.228 1.00 8.42 299 SER B O 1
ATOM 9653 N N . ILE B 1 300 ? 24.100 82.439 25.630 1.00 9.15 300 ILE B N 1
ATOM 9654 C CA . ILE B 1 300 ? 24.950 81.471 24.959 1.00 8.29 300 ILE B CA 1
ATOM 9655 C C . ILE B 1 300 ? 24.653 81.494 23.470 1.00 8.66 300 ILE B C 1
ATOM 9656 O O . ILE B 1 300 ? 23.535 81.782 23.039 1.00 8.36 300 ILE B O 1
ATOM 9672 N N . GLU B 1 301 ? 25.691 81.251 22.686 1.00 6.62 301 GLU B N 1
ATOM 9673 C CA . GLU B 1 301 ? 25.564 81.026 21.261 1.00 5.23 301 GLU B CA 1
ATOM 9674 C C . GLU B 1 301 ? 26.410 79.825 20.862 1.00 8.77 301 GLU B C 1
ATOM 9675 O O . GLU B 1 301 ? 27.509 79.631 21.381 1.00 5.04 301 GLU B O 1
ATOM 9687 N N . ALA B 1 302 ? 25.915 79.058 19.894 1.00 5.38 302 ALA B N 1
ATOM 9688 C CA . ALA B 1 302 ? 26.708 78.061 19.207 1.00 4.49 302 ALA B CA 1
ATOM 9689 C C . ALA B 1 302 ? 27.429 78.679 18.017 1.00 7.50 302 ALA B C 1
ATOM 9690 O O . ALA B 1 302 ? 26.990 79.692 17.483 1.00 6.29 302 ALA B O 1
ATOM 9697 N N . PHE B 1 303 ? 28.558 78.082 17.617 1.00 6.14 303 PHE B N 1
ATOM 9698 C CA . PHE B 1 303 ? 29.173 78.458 16.347 1.00 6.93 303 PHE B CA 1
ATOM 9699 C C . PHE B 1 303 ? 29.673 77.207 15.634 1.00 7.28 303 PHE B C 1
ATOM 9700 O O . PHE B 1 303 ? 29.864 76.150 16.243 1.00 8.75 303 PHE B O 1
ATOM 9717 N N . ASP B 1 304 ? 29.793 77.313 14.303 1.00 4.74 304 ASP B N 1
ATOM 9718 C CA . ASP B 1 304 ? 30.190 76.176 13.497 1.00 4.66 304 ASP B CA 1
ATOM 9719 C C . ASP B 1 304 ? 31.609 76.356 12.971 1.00 7.62 304 ASP B C 1
ATOM 9720 O O . ASP B 1 304 ? 32.275 77.352 13.229 1.00 9.07 304 ASP B O 1
ATOM 9729 N N . ILE B 1 305 ? 32.045 75.357 12.202 1.00 7.75 305 ILE B N 1
ATOM 9730 C CA . ILE B 1 305 ? 33.456 75.224 11.826 1.00 8.15 305 ILE B CA 1
ATOM 9731 C C . ILE B 1 305 ? 33.908 76.397 10.965 1.00 11.45 305 ILE B C 1
ATOM 9732 O O . ILE B 1 305 ? 35.057 76.834 11.059 1.00 11.56 305 ILE B O 1
ATOM 9748 N N . THR B 1 306 ? 33.016 76.944 10.135 1.00 8.73 306 THR B N 1
ATOM 9749 C CA . THR B 1 306 ? 33.382 78.090 9.313 1.00 8.23 306 THR B CA 1
ATOM 9750 C C . THR B 1 306 ? 32.994 79.419 9.941 1.00 8.25 306 THR B C 1
ATOM 9751 O O . THR B 1 306 ? 33.207 80.465 9.330 1.00 10.75 306 THR B O 1
ATOM 9762 N N . GLY B 1 307 ? 32.539 79.417 11.186 1.00 5.62 307 GLY B N 1
ATOM 9763 C CA . GLY B 1 307 ? 32.532 80.643 11.960 1.00 6.95 307 GLY B CA 1
ATOM 9764 C C . GLY B 1 307 ? 31.247 81.428 11.948 1.00 5.31 307 GLY B C 1
ATOM 9765 O O . GLY B 1 307 ? 31.257 82.604 12.331 1.00 6.38 307 GLY B O 1
ATOM 9769 N N . ASP B 1 308 ? 30.142 80.811 11.570 1.00 5.31 308 ASP B N 1
ATOM 9770 C CA . ASP B 1 308 ? 28.829 81.412 11.767 1.00 6.54 308 ASP B CA 1
ATOM 9771 C C . ASP B 1 308 ? 28.263 81.030 13.138 1.00 9.22 308 ASP B C 1
ATOM 9772 O O . ASP B 1 308 ? 28.572 79.975 13.694 1.00 6.58 308 ASP B O 1
ATOM 9781 N N . PHE B 1 309 ? 27.405 81.908 13.661 1.00 7.05 309 PHE B N 1
ATOM 9782 C CA . PHE B 1 309 ? 26.879 81.825 15.007 1.00 3.15 309 PHE B CA 1
ATOM 9783 C C . PHE B 1 309 ? 25.369 81.601 14.965 1.00 4.55 309 PHE B C 1
ATOM 9784 O O . PHE B 1 309 ? 24.704 81.958 13.997 1.00 5.57 309 PHE B O 1
ATOM 9801 N N . SER B 1 310 ? 24.843 81.045 16.055 1.00 3.52 310 SER B N 1
ATOM 9802 C CA . SER B 1 310 ? 23.397 81.091 16.296 1.00 6.29 310 SER B CA 1
ATOM 9803 C C . SER B 1 310 ? 22.885 82.498 16.021 1.00 7.54 310 SER B C 1
ATOM 9804 O O . SER B 1 310 ? 23.477 83.483 16.465 1.00 7.03 310 SER B O 1
ATOM 9812 N N . LYS B 1 311 ? 21.754 82.601 15.312 1.00 9.99 311 LYS B N 1
ATOM 9813 C CA . LYS B 1 311 ? 21.232 83.921 14.984 1.00 9.12 311 LYS B CA 1
ATOM 9814 C C . LYS B 1 311 ? 20.863 84.686 16.246 1.00 10.82 311 LYS B C 1
ATOM 9815 O O . LYS B 1 311 ? 21.088 85.899 16.336 1.00 13.83 311 LYS B O 1
ATOM 9834 N N . GLU B 1 312 ? 20.260 83.997 17.212 1.00 9.89 312 GLU B N 1
ATOM 9835 C CA . GLU B 1 312 ? 19.909 84.575 18.495 1.00 10.84 312 GLU B CA 1
ATOM 9836 C C . GLU B 1 312 ? 20.672 83.883 19.611 1.00 10.91 312 GLU B C 1
ATOM 9837 O O . GLU B 1 312 ? 20.911 82.676 19.560 1.00 8.37 312 GLU B O 1
ATOM 9849 N N . ARG B 1 313 ? 21.016 84.650 20.644 1.00 9.27 313 ARG B N 1
ATOM 9850 C CA . ARG B 1 313 ? 21.545 84.070 21.866 1.00 10.83 313 ARG B CA 1
ATOM 9851 C C . ARG B 1 313 ? 20.399 83.640 22.764 1.00 13.86 313 ARG B C 1
ATOM 9852 O O . ARG B 1 313 ? 19.510 84.432 23.072 1.00 19.37 313 ARG B O 1
ATOM 9873 N N . THR B 1 314 ? 20.418 82.387 23.182 1.00 10.14 314 THR B N 1
ATOM 9874 C CA . THR B 1 314 ? 19.487 81.925 24.195 1.00 6.90 314 THR B CA 1
ATOM 9875 C C . THR B 1 314 ? 19.907 82.477 25.544 1.00 5.46 314 THR B C 1
ATOM 9876 O O . THR B 1 314 ? 21.093 82.573 25.846 1.00 7.14 314 THR B O 1
ATOM 9887 N N . GLU B 1 315 ? 18.923 82.905 26.325 1.00 8.56 315 GLU B N 1
ATOM 9888 C CA . GLU B 1 315 ? 19.144 83.540 27.620 1.00 9.46 315 GLU B CA 1
ATOM 9889 C C . GLU B 1 315 ? 18.455 82.779 28.736 1.00 11.07 315 GLU B C 1
ATOM 9890 O O . GLU B 1 315 ? 17.363 82.217 28.552 1.00 9.75 315 GLU B O 1
ATOM 9902 N N . TYR B 1 316 ? 19.035 82.928 29.925 1.00 7.36 316 TYR B N 1
ATOM 9903 C CA . TYR B 1 316 ? 18.453 82.485 31.178 1.00 8.68 316 TYR B CA 1
ATOM 9904 C C . TYR B 1 316 ? 18.745 83.557 32.229 1.00 10.91 316 TYR B C 1
ATOM 9905 O O . TYR B 1 316 ? 19.899 83.949 32.422 1.00 8.00 316 TYR B O 1
ATOM 9923 N N . ILE B 1 317 ? 17.701 84.058 32.881 1.00 10.92 317 ILE B N 1
ATOM 9924 C CA . ILE B 1 317 ? 17.813 85.160 33.835 1.00 9.75 317 ILE B CA 1
ATOM 9925 C C . ILE B 1 317 ? 17.770 84.602 35.245 1.00 12.90 317 ILE B C 1
ATOM 9926 O O . ILE B 1 317 ? 16.770 84.002 35.651 1.00 15.55 317 ILE B O 1
ATOM 9942 N N . LEU B 1 318 ? 18.854 84.805 35.984 1.00 13.70 318 LEU B N 1
ATOM 9943 C CA . LEU B 1 318 ? 18.970 84.437 37.389 1.00 18.30 318 LEU B CA 1
ATOM 9944 C C . LEU B 1 318 ? 18.660 85.648 38.265 1.00 23.91 318 LEU B C 1
ATOM 9945 O O . LEU B 1 318 ? 19.102 86.757 37.972 1.00 18.10 318 LEU B O 1
ATOM 9961 N N . ASP B 1 319 ? 17.973 85.437 39.382 1.00 32.59 319 ASP B N 1
ATOM 9962 C CA . ASP B 1 319 ? 17.470 86.592 40.131 1.00 35.05 319 ASP B CA 1
ATOM 9963 C C . ASP B 1 319 ? 18.478 87.197 41.124 1.00 43.68 319 ASP B C 1
ATOM 9964 O O . ASP B 1 319 ? 18.361 88.394 41.443 1.00 32.71 319 ASP B O 1
ATOM 9973 N N . ASN B 1 320 ? 19.459 86.416 41.604 1.00 23.14 320 ASN B N 1
ATOM 9974 C CA . ASN B 1 320 ? 20.530 86.862 42.539 1.00 31.34 320 ASN B CA 1
ATOM 9975 C C . ASN B 1 320 ? 20.094 87.905 43.571 1.00 34.70 320 ASN B C 1
ATOM 9976 O O . ASN B 1 320 ? 19.709 87.557 44.682 1.00 36.85 320 ASN B O 1
#

B-factor: mean 17.14, std 10.81, range [2.32, 81.79]

InterPro domains:
  IPR002053 Glycoside hydrolase, family 25 [PF01183] (13-208)
  IPR002053 Glycoside hydrolase, family 25 [PS51904] (8-232)
  IPR013783 Immunoglobulin-like fold [G3DSA:2.60.40.10] (226-319)
  IPR017853 Glycoside hydrolase superfamily [SSF51445] (8-224)

Radius of gyration: 27.24 Å; Cα contacts (8 Å, |Δi|>4): 1451; chains: 2; bounding box: 62×73×74 Å

Organism: Clostridium perfringens (NCBI:txid1502)

Nearest PDB structures (foldseek):
  5jip-assembly1_B  TM=1.001E+00  e=3.553E-70  Clostridium perfringens
  7zn4-assembly1_g  TM=6.277E-01  e=1.167E-02  Escherichia phage T5
  1ceo-assembly1_A  TM=5.518E-01  e=5.978E-02  Acetivibrio thermocellus
  4p99-assembly4_D  TM=5.509E-01  e=5.610E-01  Marinomonas primoryensis
  5gni-assembly1_B  TM=3.851E-01  e=1.771E+00  Homo sapiens

Foldseek 3Di:
DAFDDFDPLWFKEFEDFLPFPQFAVVQRQVPHQAYEYAQWECVVPHIDGTPCQQVVLVVCVVSVHFYAYEYEDDFDLDLVVLLVSLVVLLVSQCSRHNVLDHTFFAYEYEYEDDLDPRDALQSRVSSVVSNQVNNCVVNVTAYAYEYEPVSCVSRVLSQDVPPGQVCQLGAYAYEDEVVPVPTDPGGGDTSNHPDHQKYFHDQQPDDPRTDGRTTMMIGDSDPCVRGWFAEWAAWDWDDDDQKIKIFGDQGDRPFWFWKWKDKVNHTFDIGGRVDGIDIGGNVVDDDPPQDKIKMWMWIGGDSRHIHSDTDIDIDRD/DADDPLWFKDFEDFLPFPQFDVVQRLVPGQAYEYEAWECVVVDIDGTPCQQVVLVVCVVSVHFYAYEYAYDFDLDLVVLLVSLVVLVVSCCSRQNVLDHGFFAYEYEYEDDLDPHDALQRRLSSVVSNQVNNCVVNVTAYAYEYEPVVCVSRVLSQDVPPGQVCQLHAYAYEDEVVPPVTDPHDDDTSNHPDHQKYFHDQQDDDPRTDGRTTMMTGDSFPCVGGWFAEWAAWDWDDDDQKIKIFGDQGDGPQWFWKWKDKVNHTQDIGGRPDGIDIGGNVVDDDDPQDKIKIWMWTGGPSRHIHSDIDIDIHGD

Solvent-accessible surface area: 27943 Å² total; per-residue (Å²): 120,173,50,24,63,63,53,133,124,16,12,36,0,0,10,3,36,38,134,22,138,121,30,77,14,113,47,0,27,164,52,11,64,0,0,0,0,49,0,0,7,6,38,96,56,132,45,131,58,4,117,75,0,79,103,9,0,155,50,0,80,167,43,61,6,31,0,0,0,18,0,44,0,88,11,39,141,81,52,88,25,0,33,95,13,0,52,58,0,18,77,6,0,44,101,13,14,31,137,40,18,26,5,32,0,4,0,0,0,10,0,77,32,20,81,95,202,55,14,78,13,48,50,0,0,64,0,0,25,91,0,7,30,48,0,41,28,95,14,97,26,23,0,0,0,20,0,14,29,156,10,1,56,83,8,100,47,2,113,5,103,86,150,32,71,39,2,31,32,3,10,5,3,1,9,4,38,74,122,63,133,105,43,62,172,24,1,41,73,26,1,36,12,150,160,17,28,0,10,3,35,18,41,109,10,187,22,96,16,14,52,8,89,5,40,10,0,54,2,20,81,17,42,26,34,0,42,28,4,72,42,3,84,48,20,58,4,116,54,60,71,82,38,0,55,3,63,7,60,33,18,156,26,107,8,10,2,0,0,0,0,2,0,55,87,74,37,20,7,11,25,18,67,101,8,52,64,25,23,7,38,40,86,183,32,218,33,86,208,52,32,85,1,54,0,2,0,1,0,5,4,51,49,8,1,15,6,120,103,81,36,97,73,85,16,119,77,71,74,71,48,139,118,15,9,36,0,0,8,3,38,42,133,23,164,124,34,72,16,108,41,0,43,189,54,12,62,0,0,0,1,54,0,1,12,7,35,109,66,141,38,133,66,6,118,76,0,83,98,10,0,156,43,0,82,159,46,60,6,32,0,0,0,20,0,46,0,90,6,36,128,78,60,90,23,0,32,95,14,0,47,58,0,17,86,3,0,38,98,14,13,33,141,32,24,28,4,34,0,3,0,0,0,8,0,72,45,25,80,97,208,46,16,72,12,49,46,0,0,60,0,0,23,92,0,8,34,48,0,38,39,101,14,98,26,23,0,0,0,23,0,15,28,153,8,0,51,77,9,96,50,2,107,4,103,82,151,36,76,37,2,31,34,4,10,5,4,2,8,4,38,47,119,61,125,106,28,58,130,67,10,52,114,21,1,29,10,162,150,19,28,0,8,4,35,19,43,101,8,196,20,107,17,13,54,20,102,6,39,12,0,52,2,18,68,15,43,26,33,0,43,27,5,72,42,2,86,48,20,59,4,114,52,60,71,83,36,0,55,3,64,7,61,43,19,175,27,108,9,9,3,0,0,0,0,2,0,43,90,70,34,15,7,10,24,16,69,98,9,50,59,27,15,0,27,36,84,130,34,174,25,38,196,55,104,72,1,55,0,1,0,0,0,5,3,52,49,9,1,15,6,121,105,82,35,94,72,88,18,117,64

Secondary structure (DSSP, 8-state):
--B----TT--EEEEE-TT--S--HHHHHHH-S-EEEEEEE-TTSS-EE-TTHHHHHHHHHHHT--EEEEEE----S-THHHHHHHHHHHHHHHHHH-TT---SS--EEE-----SSSS-HHHHHHHHHHHHHHHHHHHS-PPEEEEEHHHHHHTGGGPBTTTB-TTTTS-EEEE--TTSTTS-SSPBP-TT-S--SEEEEEEEE--TT-SS-EEEEE--SSGGGGSPPPPP-S-EEEEETTEEEEE-PPP--TTEEEEEEEETTEEEEEEETT--EEEEEGGGS---TTS-EEEEEEEEETTS-B-SS-EEEEE--/----TT--EEEEE-TT--S--HHHHHHH-S-EEEEEEE-TTSS-EE-TTHHHHHHHHHHHT--EEEEEE----S-THHHHHHHHHHHHHHHHHH-TT---SS--EEE-----SS-S-HHHHHHHHHHHHHHHHHHH--PPEEEEEHHHHHHTGGGPBTTTB-TTTTS-EEEE--TTSTTS-SSPPP-TT-S--SEEEEEEEE--TT-SS-EEEEE--SSGGGGSPPPPP-S-EEEEETTEEEEE-PPP--TTEEEEEEEETTEEEEEEETT--EEEEEGGGS---TTS-EEEEEEEEETTS-B-SS-EEEE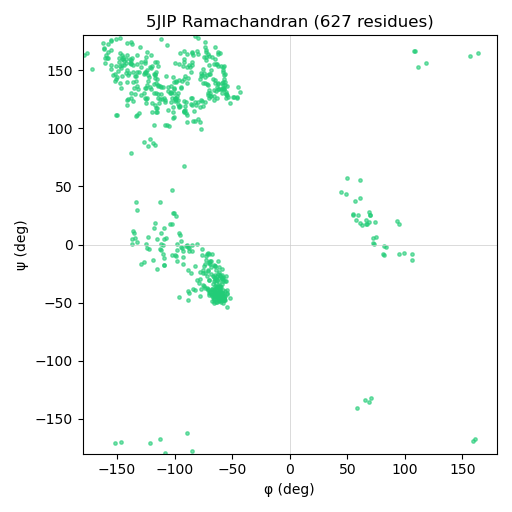E--